Protein AF-0000000087776660 (afdb_homodimer)

Solvent-accessible surface area (backbone atoms only — not comparable to full-atom values): 24391 Å² total; per-residue (Å²): 124,80,80,63,81,52,53,29,39,35,28,38,43,86,48,48,43,24,66,69,60,64,34,20,64,45,33,42,71,55,64,37,60,47,74,50,47,59,51,46,52,40,50,35,52,26,48,48,36,29,43,57,45,23,67,60,77,88,75,54,51,63,61,40,48,47,54,47,49,42,21,52,50,59,71,42,73,72,62,80,80,57,80,68,80,68,62,51,58,69,55,44,48,50,43,35,51,50,33,50,19,65,37,66,57,41,87,47,35,60,66,19,51,52,47,30,35,74,59,66,36,43,31,30,35,49,29,63,57,50,24,81,52,33,50,43,32,27,28,48,76,68,73,40,48,88,57,40,80,44,71,34,25,21,78,82,41,72,29,54,73,22,26,36,59,24,53,50,41,50,24,60,75,68,71,42,62,38,62,33,29,25,35,38,29,48,44,58,52,53,39,46,8,30,43,62,52,44,24,34,22,32,38,34,41,75,47,85,41,56,66,71,63,83,84,50,93,65,76,61,84,38,76,35,69,41,43,48,52,45,27,60,69,67,44,102,124,79,81,63,80,53,55,29,40,35,30,38,43,84,48,47,43,24,68,68,60,66,34,20,65,46,33,42,72,54,63,38,63,46,73,48,47,60,50,47,51,40,50,33,52,26,48,49,35,28,44,58,44,23,66,60,78,88,75,56,54,64,61,38,48,48,53,46,49,43,20,51,51,59,70,43,72,72,64,77,80,56,80,70,79,66,62,53,59,67,55,44,47,50,44,34,50,51,34,52,19,65,37,65,57,40,87,48,37,60,64,20,53,52,46,28,36,74,57,66,37,43,31,32,35,50,28,62,55,51,25,80,52,32,51,42,32,27,27,47,76,70,70,40,46,87,57,40,81,44,71,33,24,20,77,81,39,72,28,51,73,24,27,37,57,24,53,52,41,50,23,60,75,68,71,44,63,39,61,32,29,25,36,36,30,50,45,58,55,52,40,45,8,30,44,63,52,44,24,34,21,32,37,34,41,76,47,85,43,56,67,72,63,82,84,50,93,66,77,60,83,37,78,32,70,41,44,47,55,46,27,60,69,67,42,102

Radius of gyration: 22.96 Å; Cα contacts (8 Å, |Δi|>4): 927; chains: 2; bounding box: 61×66×66 Å

Structure (mmCIF, N/CA/C/O backbone):
data_AF-0000000087776660-model_v1
#
loop_
_entity.id
_entity.type
_entity.pdbx_description
1 polymer 'Haloacid dehalogenase'
#
loop_
_atom_site.group_PDB
_atom_site.id
_atom_site.type_symbol
_atom_site.label_atom_id
_atom_site.label_alt_id
_atom_site.label_comp_id
_atom_site.label_asym_id
_atom_site.label_entity_id
_atom_site.label_seq_id
_atom_site.pdbx_PDB_ins_code
_atom_site.Cartn_x
_atom_site.Cartn_y
_atom_site.Cartn_z
_atom_site.occupancy
_atom_site.B_iso_or_equiv
_atom_site.auth_seq_id
_atom_site.auth_comp_id
_atom_site.auth_asym_id
_atom_site.auth_atom_id
_atom_site.pdbx_PDB_model_num
ATOM 1 N N . MET A 1 1 ? -9.141 7.668 31.078 1 42.88 1 MET A N 1
ATOM 2 C CA . MET A 1 1 ? -8.75 9.039 31.422 1 42.88 1 MET A CA 1
ATOM 3 C C . MET A 1 1 ? -8.789 9.938 30.188 1 42.88 1 MET A C 1
ATOM 5 O O . MET A 1 1 ? -8.562 9.469 29.078 1 42.88 1 MET A O 1
ATOM 9 N N . ALA A 1 2 ? -9.453 10.953 30.312 1 50.41 2 ALA A N 1
ATOM 10 C CA . ALA A 1 2 ? -9.555 11.906 29.219 1 50.41 2 ALA A CA 1
ATOM 11 C C . ALA A 1 2 ? -8.172 12.234 28.641 1 50.41 2 ALA A C 1
ATOM 13 O O . ALA A 1 2 ? -7.227 12.469 29.406 1 50.41 2 ALA A O 1
ATOM 14 N N . SER A 1 3 ? -7.914 11.805 27.344 1 65.69 3 SER A N 1
ATOM 15 C CA . SER A 1 3 ? -6.582 12.062 26.797 1 65.69 3 SER A CA 1
ATOM 16 C C . SER A 1 3 ? -6.129 13.484 27.094 1 65.69 3 SER A C 1
ATOM 18 O O . SER A 1 3 ? -6.938 14.422 27.078 1 65.69 3 SER A O 1
ATOM 20 N N . GLN A 1 4 ? -5.047 13.672 27.875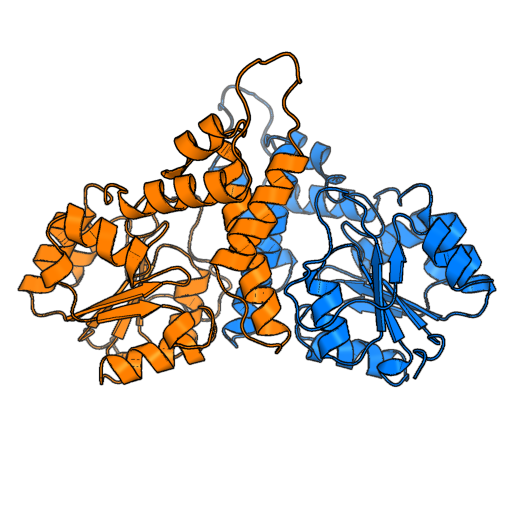 1 84.25 4 GLN A N 1
ATOM 21 C CA . GLN A 1 4 ? -4.438 14.969 28.156 1 84.25 4 GLN A CA 1
ATOM 22 C C . GLN A 1 4 ? -4.215 15.758 26.875 1 84.25 4 GLN A C 1
ATOM 24 O O . GLN A 1 4 ? -3.955 15.18 25.812 1 84.25 4 GLN A O 1
ATOM 29 N N . ARG A 1 5 ? -4.52 17.078 26.953 1 91.94 5 ARG A N 1
ATOM 30 C CA . ARG A 1 5 ? -4.258 17.953 25.828 1 91.94 5 ARG A CA 1
ATOM 31 C C . ARG A 1 5 ? -2.844 17.766 25.297 1 91.94 5 ARG A C 1
ATOM 33 O O . ARG A 1 5 ? -1.882 17.75 26.062 1 91.94 5 ARG A O 1
ATOM 40 N N . PRO A 1 6 ? -2.68 17.547 24.016 1 97.69 6 PRO A N 1
ATOM 41 C CA . PRO A 1 6 ? -1.329 17.375 23.484 1 97.69 6 PRO A CA 1
ATOM 42 C C . PRO A 1 6 ? -0.489 18.656 23.578 1 97.69 6 PRO A C 1
ATOM 44 O O . PRO A 1 6 ? -1.034 19.75 23.578 1 97.69 6 PRO A O 1
ATOM 47 N N . ALA A 1 7 ? 0.765 18.484 23.75 1 97.94 7 ALA A N 1
ATOM 48 C CA . ALA A 1 7 ? 1.716 19.594 23.75 1 97.94 7 ALA A CA 1
ATOM 49 C C . ALA A 1 7 ? 2.188 19.906 22.328 1 97.94 7 ALA A C 1
ATOM 51 O O . ALA A 1 7 ? 2.617 21.016 22.047 1 97.94 7 ALA A O 1
ATOM 52 N N . ALA A 1 8 ? 2.098 18.922 21.422 1 98.69 8 ALA A N 1
ATOM 53 C CA . ALA A 1 8 ? 2.555 19.078 20.047 1 98.69 8 ALA A CA 1
ATOM 54 C C . ALA A 1 8 ? 1.611 18.391 19.062 1 98.69 8 ALA A C 1
ATOM 56 O O . ALA A 1 8 ? 0.977 17.391 19.406 1 98.69 8 ALA A O 1
ATOM 57 N N . LEU A 1 9 ? 1.491 18.969 17.969 1 98.88 9 LEU A N 1
ATOM 58 C CA . LEU A 1 9 ? 0.81 18.375 16.828 1 98.88 9 LEU A CA 1
ATOM 59 C C . LEU A 1 9 ? 1.809 17.969 15.75 1 98.88 9 LEU A C 1
ATOM 61 O O . LEU A 1 9 ? 2.68 18.75 15.367 1 98.88 9 LEU A O 1
ATOM 65 N N . LEU A 1 10 ? 1.788 16.797 15.352 1 98.94 10 LEU A N 1
ATOM 66 C CA . LEU A 1 10 ? 2.615 16.219 14.297 1 98.94 10 LEU A CA 1
ATOM 67 C C . LEU A 1 10 ? 1.808 16.016 13.023 1 98.94 10 LEU A C 1
ATOM 69 O O . LEU A 1 10 ? 0.874 15.211 12.992 1 98.94 10 LEU A O 1
ATOM 73 N N . PHE A 1 11 ? 2.131 16.719 11.922 1 98.88 11 PHE A N 1
ATOM 74 C CA . PHE A 1 11 ? 1.285 16.766 10.734 1 98.88 11 PHE A CA 1
ATOM 75 C C . PHE A 1 11 ? 1.885 15.914 9.617 1 98.88 11 PHE A C 1
ATOM 77 O O . PHE A 1 11 ? 3.076 16.031 9.32 1 98.88 11 PHE A O 1
ATOM 84 N N . ASP A 1 12 ? 1.071 15.125 8.984 1 98.69 12 ASP A N 1
ATOM 85 C CA . ASP A 1 12 ? 1.334 14.633 7.637 1 98.69 12 ASP A CA 1
ATOM 86 C C . ASP A 1 12 ? 1.25 15.758 6.609 1 98.69 12 ASP A C 1
ATOM 88 O O . ASP A 1 12 ? 0.744 16.844 6.91 1 98.69 12 ASP A O 1
ATOM 92 N N . VAL A 1 13 ? 1.679 15.461 5.379 1 98.19 13 VAL A N 1
ATOM 93 C CA . VAL A 1 13 ? 1.763 16.547 4.418 1 98.19 13 VAL A CA 1
ATOM 94 C C . VAL A 1 13 ? 0.84 16.266 3.232 1 98.19 13 VAL A C 1
ATOM 96 O O . VAL A 1 13 ? -0.272 16.797 3.164 1 98.19 13 VAL A O 1
ATOM 99 N N . ASN A 1 14 ? 1.177 15.312 2.379 1 96.25 14 ASN A N 1
ATOM 100 C CA . ASN A 1 14 ? 0.44 15.031 1.151 1 96.25 14 ASN A CA 1
ATOM 101 C C . ASN A 1 14 ? -0.931 14.438 1.445 1 96.25 14 ASN A C 1
ATOM 103 O O . ASN A 1 14 ? -1.033 13.414 2.129 1 96.25 14 ASN A O 1
ATOM 107 N N . GLY A 1 15 ? -1.882 15.055 0.939 1 96.06 15 GLY A N 1
ATOM 108 C CA . GLY A 1 15 ? -3.244 14.609 1.183 1 96.06 15 GLY A CA 1
ATOM 109 C C . GLY A 1 15 ? -3.834 15.164 2.463 1 96.06 15 GLY A C 1
ATOM 110 O O . GLY A 1 15 ? -5.051 15.117 2.662 1 96.06 15 GLY A O 1
ATOM 111 N N . THR A 1 16 ? -3.002 15.727 3.33 1 98.12 16 THR A N 1
ATOM 112 C CA . THR A 1 16 ? -3.441 16.266 4.617 1 98.12 16 THR A CA 1
ATOM 113 C C . THR A 1 16 ? -3.383 17.781 4.625 1 98.12 16 THR A C 1
ATOM 115 O O . THR A 1 16 ? -4.398 18.453 4.832 1 98.12 16 THR A O 1
ATOM 118 N N . LEU A 1 17 ? -2.219 18.375 4.301 1 98 17 LEU A N 1
ATOM 119 C CA . LEU A 1 17 ? -2.078 19.828 4.254 1 98 17 LEU A CA 1
ATOM 120 C C . LEU A 1 17 ? -2.604 20.375 2.936 1 98 17 LEU A C 1
ATOM 122 O O . LEU A 1 17 ? -3.09 21.516 2.883 1 98 17 LEU A O 1
ATOM 126 N N . PHE A 1 18 ? -2.424 19.625 1.848 1 97.56 18 PHE A N 1
ATOM 127 C CA . PHE A 1 18 ? -2.889 20 0.52 1 97.56 18 PHE A CA 1
ATOM 128 C C . PHE A 1 18 ? -3.426 18.797 -0.235 1 97.56 18 PHE A C 1
ATOM 130 O O . PHE A 1 18 ? -3.162 17.656 0.143 1 97.56 18 PHE A O 1
ATOM 137 N N . PRO A 1 19 ? -4.223 19.016 -1.317 1 95.94 19 PRO A N 1
ATOM 138 C CA . PRO A 1 19 ? -4.832 17.891 -2.023 1 95.94 19 PRO A CA 1
ATOM 139 C C . PRO A 1 19 ? -3.797 16.969 -2.68 1 95.94 19 PRO A C 1
ATOM 141 O O . PRO A 1 19 ? -2.811 17.453 -3.242 1 95.94 19 PRO A O 1
ATOM 144 N N . ALA A 1 20 ? -4.105 15.719 -2.619 1 88.44 20 ALA A N 1
ATOM 145 C CA . ALA A 1 20 ? -3.176 14.711 -3.121 1 88.44 20 ALA A CA 1
ATOM 146 C C . ALA A 1 20 ? -3.012 14.82 -4.633 1 88.44 20 ALA A C 1
ATOM 148 O O . ALA A 1 20 ? -2.004 14.375 -5.188 1 88.44 20 ALA A O 1
ATOM 149 N N . ASP A 1 21 ? -3.975 15.391 -5.371 1 93.88 21 ASP A N 1
ATOM 150 C CA . ASP A 1 21 ? -3.955 15.359 -6.828 1 93.88 21 ASP A CA 1
ATOM 151 C C . ASP A 1 21 ? -3.414 16.672 -7.395 1 93.88 21 ASP A C 1
ATOM 153 O O . ASP A 1 21 ? -3.631 16.984 -8.57 1 93.88 21 ASP A O 1
ATOM 157 N N . VAL A 1 22 ? -2.717 17.453 -6.613 1 95.88 22 VAL A N 1
ATOM 158 C CA . VAL A 1 22 ? -2.193 18.75 -7.031 1 95.88 22 VAL A CA 1
ATOM 159 C C . VAL A 1 22 ? -1.231 18.562 -8.203 1 95.88 22 VAL A C 1
ATOM 161 O O . VAL A 1 22 ? -0.971 19.5 -8.953 1 95.88 22 VAL A O 1
ATOM 164 N N . CYS A 1 23 ? -0.71 17.375 -8.344 1 96.31 23 CYS A N 1
ATOM 165 C CA . CYS A 1 23 ? 0.273 17.141 -9.398 1 96.31 23 CYS A CA 1
ATOM 166 C C . CYS A 1 23 ? -0.391 16.594 -10.656 1 96.31 23 CYS A C 1
ATOM 168 O O . CYS A 1 23 ? 0.293 16.172 -11.586 1 96.31 23 CYS A O 1
ATOM 170 N N . ALA A 1 24 ? -1.694 16.641 -10.766 1 97.38 24 ALA A N 1
ATOM 171 C CA . ALA A 1 24 ? -2.418 16.094 -11.914 1 97.38 24 ALA A CA 1
ATOM 172 C C . ALA A 1 24 ? -1.993 16.797 -13.203 1 97.38 24 ALA A C 1
ATOM 174 O O . ALA A 1 24 ? -1.881 16.156 -14.25 1 97.38 24 ALA A O 1
ATOM 175 N N . ALA A 1 25 ? -1.784 18.094 -13.164 1 96.56 25 ALA A N 1
ATOM 176 C CA . ALA A 1 25 ? -1.362 18.828 -14.352 1 96.56 25 ALA A CA 1
ATOM 177 C C . ALA A 1 25 ? -0.001 18.344 -14.844 1 96.56 25 ALA A C 1
ATOM 179 O O . ALA A 1 25 ? 0.236 18.266 -16.047 1 96.56 25 ALA A O 1
ATOM 180 N N . ALA A 1 26 ? 0.875 18.062 -13.891 1 96.06 26 ALA A N 1
ATOM 181 C CA . ALA A 1 26 ? 2.188 17.531 -14.258 1 96.06 26 ALA A CA 1
ATOM 182 C C . ALA A 1 26 ? 2.064 16.172 -14.945 1 96.06 26 ALA A C 1
ATOM 184 O O . ALA A 1 26 ? 2.785 15.891 -15.906 1 96.06 26 ALA A O 1
ATOM 185 N N . PHE A 1 27 ? 1.17 15.344 -14.469 1 96.31 27 PHE A N 1
ATOM 186 C CA . PHE A 1 27 ? 0.913 14.047 -15.094 1 96.31 27 PHE A CA 1
ATOM 187 C C . PHE A 1 27 ? 0.402 14.234 -16.516 1 96.31 27 PHE A C 1
ATOM 189 O O . PHE A 1 27 ? 0.883 13.578 -17.453 1 96.31 27 PHE A O 1
ATOM 196 N N . ARG A 1 28 ? -0.529 15.18 -16.688 1 95.44 28 ARG A N 1
ATOM 197 C CA . ARG A 1 28 ? -1.073 15.438 -18.016 1 95.44 28 ARG A CA 1
ATOM 198 C C . ARG A 1 28 ? 0.013 15.922 -18.969 1 95.44 28 ARG A C 1
ATOM 200 O O . ARG A 1 28 ? 0.059 15.516 -20.125 1 95.44 28 ARG A O 1
ATOM 207 N N . ARG A 1 29 ? 0.88 16.75 -18.453 1 93.25 29 ARG A N 1
ATOM 208 C CA . ARG A 1 29 ? 1.983 17.234 -19.266 1 93.25 29 ARG A CA 1
ATOM 209 C C . ARG A 1 29 ? 2.908 16.109 -19.703 1 93.25 29 ARG A C 1
ATOM 211 O O . ARG A 1 29 ? 3.516 16.156 -20.766 1 93.25 29 ARG A O 1
ATOM 218 N N . ALA A 1 30 ? 2.963 15.094 -18.875 1 93.19 30 ALA A N 1
ATOM 219 C CA . ALA A 1 30 ? 3.822 13.953 -19.172 1 93.19 30 ALA A CA 1
ATOM 220 C C . ALA A 1 30 ? 3.102 12.938 -20.062 1 93.19 30 ALA A C 1
ATOM 222 O O . ALA A 1 30 ? 3.654 11.891 -20.391 1 93.19 30 ALA A O 1
ATOM 223 N N . GLY A 1 31 ? 1.854 13.219 -20.422 1 92.25 31 GLY A N 1
ATOM 224 C CA . GLY A 1 31 ? 1.1 12.344 -21.297 1 92.25 31 GLY A CA 1
ATOM 225 C C . GLY A 1 31 ? 0.264 11.32 -20.547 1 92.25 31 GLY A C 1
ATOM 226 O O . GLY A 1 31 ? -0.183 10.328 -21.125 1 92.25 31 GLY A O 1
ATOM 227 N N . LEU A 1 32 ? 0.077 11.508 -19.281 1 94.75 32 LEU A N 1
ATOM 228 C CA . LEU A 1 32 ? -0.711 10.609 -18.453 1 94.75 32 LEU A CA 1
ATOM 229 C C . LEU A 1 32 ? -2.041 11.25 -18.062 1 94.75 32 LEU A C 1
ATOM 231 O O . LEU A 1 32 ? -2.15 12.477 -18 1 94.75 32 LEU A O 1
ATOM 235 N N . PRO A 1 33 ? -3.055 10.422 -17.938 1 94.12 33 PRO A N 1
ATOM 236 C CA . PRO A 1 33 ? -4.277 11.008 -17.375 1 94.12 33 PRO A CA 1
ATOM 237 C C . PRO A 1 33 ? -4.086 11.539 -15.961 1 94.12 33 PRO A C 1
ATOM 239 O O . PRO A 1 33 ? -3.332 10.953 -15.18 1 94.12 33 PRO A O 1
ATOM 242 N N . GLY A 1 34 ? -4.758 12.633 -15.633 1 94.31 34 GLY A N 1
ATOM 243 C CA . GLY A 1 34 ? -4.688 13.195 -14.289 1 94.31 34 GLY A CA 1
ATOM 244 C C . GLY A 1 34 ? -5.07 12.203 -13.211 1 94.31 34 GLY A C 1
ATOM 245 O O . GLY A 1 34 ? -4.551 12.258 -12.094 1 94.31 34 GLY A O 1
ATOM 246 N N . SER A 1 35 ? -5.887 11.195 -13.562 1 92.38 35 SER A N 1
ATOM 247 C CA . SER A 1 35 ? -6.379 10.203 -12.617 1 92.38 35 SER A CA 1
ATOM 248 C C . SER A 1 35 ? -5.285 9.203 -12.25 1 92.38 35 SER A C 1
ATOM 250 O O . SER A 1 35 ? -5.426 8.453 -11.281 1 92.38 35 SER A O 1
ATOM 252 N N . ALA A 1 36 ? -4.137 9.227 -12.945 1 95.25 36 ALA A N 1
ATOM 253 C CA . ALA A 1 36 ? -3.043 8.305 -12.68 1 95.25 36 ALA A CA 1
ATOM 254 C C . ALA A 1 36 ? -2.324 8.656 -11.383 1 95.25 36 ALA A C 1
ATOM 256 O O . ALA A 1 36 ? -1.573 7.848 -10.836 1 95.25 36 ALA A O 1
ATOM 257 N N . VAL A 1 37 ? -2.555 9.867 -10.852 1 96.25 37 VAL A N 1
ATOM 258 C CA . VAL A 1 37 ? -1.91 10.32 -9.625 1 96.25 37 VAL A CA 1
ATOM 259 C C . VAL A 1 37 ? -2.283 9.398 -8.469 1 96.25 37 VAL A C 1
ATOM 261 O O . VAL A 1 37 ? -1.428 9.016 -7.668 1 96.25 37 VAL A O 1
ATOM 264 N N . GLU A 1 38 ? -3.504 9.016 -8.438 1 94.38 38 GLU A N 1
ATOM 265 C CA . GLU A 1 38 ? -3.996 8.195 -7.336 1 94.38 38 GLU A CA 1
ATOM 266 C C . GLU A 1 38 ? -3.334 6.82 -7.332 1 94.38 38 GLU A C 1
ATOM 268 O O . GLU A 1 38 ? -2.885 6.344 -6.285 1 94.38 38 GLU A O 1
ATOM 273 N N . VAL A 1 39 ? -3.281 6.234 -8.492 1 94 39 VAL A N 1
ATOM 274 C CA . VAL A 1 39 ? -2.674 4.914 -8.617 1 94 39 VAL A CA 1
ATOM 275 C C . VAL A 1 39 ? -1.18 5 -8.312 1 94 39 VAL A C 1
ATOM 277 O O . VAL A 1 39 ? -0.63 4.145 -7.621 1 94 39 VAL A O 1
ATOM 280 N N . TRP A 1 40 ? -0.578 6.039 -8.875 1 96.06 40 TRP A N 1
ATOM 281 C CA . TRP A 1 40 ? 0.848 6.27 -8.672 1 96.06 40 TRP A CA 1
ATOM 282 C C . TRP A 1 40 ? 1.175 6.375 -7.184 1 96.06 40 TRP A C 1
ATOM 284 O O . TRP A 1 40 ? 2.053 5.672 -6.684 1 96.06 40 TRP A O 1
ATOM 294 N N . PHE A 1 41 ? 0.439 7.168 -6.496 1 96.5 41 PHE A N 1
ATOM 295 C CA . PHE A 1 41 ? 0.684 7.414 -5.078 1 96.5 41 PHE A CA 1
ATOM 296 C C . PHE A 1 41 ? 0.374 6.172 -4.25 1 96.5 41 PHE A C 1
ATOM 298 O O . PHE A 1 41 ? 1.117 5.836 -3.328 1 96.5 41 PHE A O 1
ATOM 305 N N . ALA A 1 42 ? -0.642 5.465 -4.551 1 96.38 42 ALA A N 1
ATOM 306 C CA . ALA A 1 42 ? -0.997 4.234 -3.854 1 96.38 42 ALA A CA 1
ATOM 307 C C . ALA A 1 42 ? 0.102 3.184 -4 1 96.38 42 ALA A C 1
ATOM 309 O O . ALA A 1 42 ? 0.424 2.475 -3.043 1 96.38 42 ALA A O 1
ATOM 310 N N . ARG A 1 43 ? 0.679 3.088 -5.176 1 97.12 43 ARG A N 1
ATOM 311 C CA . ARG A 1 43 ? 1.745 2.125 -5.434 1 97.12 43 ARG A CA 1
ATOM 312 C C . ARG A 1 43 ? 2.992 2.459 -4.621 1 97.12 43 ARG A C 1
ATOM 314 O O . ARG A 1 43 ? 3.662 1.561 -4.105 1 97.12 43 ARG A O 1
ATOM 321 N N . ILE A 1 44 ? 3.295 3.73 -4.531 1 97.62 44 ILE A N 1
ATOM 322 C CA . ILE A 1 44 ? 4.461 4.172 -3.768 1 97.62 44 ILE A CA 1
ATOM 323 C C . ILE A 1 44 ? 4.309 3.754 -2.307 1 97.62 44 ILE A C 1
ATOM 325 O O . ILE A 1 44 ? 5.207 3.139 -1.732 1 97.62 44 ILE A O 1
ATOM 329 N N . LEU A 1 45 ? 3.152 4.086 -1.732 1 98.31 45 LEU A N 1
ATOM 330 C CA . LEU A 1 45 ? 2.916 3.756 -0.332 1 98.31 45 LEU A CA 1
ATOM 331 C C . LEU A 1 45 ? 2.885 2.244 -0.129 1 98.31 45 LEU A C 1
ATOM 333 O O . LEU A 1 45 ? 3.508 1.726 0.801 1 98.31 45 LEU A O 1
ATOM 337 N N . ARG A 1 46 ? 2.193 1.583 -1.002 1 98.12 46 ARG A N 1
ATOM 338 C CA . ARG A 1 46 ? 2.135 0.127 -0.935 1 98.12 46 ARG A CA 1
ATOM 339 C C . ARG A 1 46 ? 3.535 -0.476 -0.899 1 98.12 46 ARG A C 1
ATOM 341 O O . ARG A 1 46 ? 3.861 -1.252 0.002 1 98.12 46 ARG A O 1
ATOM 348 N N . ASP A 1 47 ? 4.332 -0.082 -1.849 1 98.19 47 ASP A N 1
ATOM 349 C CA . ASP A 1 47 ? 5.645 -0.708 -1.988 1 98.19 47 ASP A CA 1
ATOM 350 C C . ASP A 1 47 ? 6.605 -0.209 -0.914 1 98.19 47 ASP A C 1
ATOM 352 O O . ASP A 1 47 ? 7.512 -0.937 -0.497 1 98.19 47 ASP A O 1
ATOM 356 N N . GLY A 1 48 ? 6.457 1.027 -0.469 1 98.31 48 GLY A N 1
ATOM 357 C CA . GLY A 1 48 ? 7.227 1.488 0.677 1 98.31 48 GLY A CA 1
ATOM 358 C C . GLY A 1 48 ? 6.949 0.694 1.939 1 98.31 48 GLY A C 1
ATOM 359 O O . GLY A 1 48 ? 7.879 0.258 2.621 1 98.31 48 GLY A O 1
ATOM 360 N N . PHE A 1 49 ? 5.629 0.506 2.217 1 98.62 49 PHE A N 1
ATOM 361 C CA . PHE A 1 49 ? 5.227 -0.296 3.367 1 98.62 49 PHE A CA 1
ATOM 362 C C . PHE A 1 49 ? 5.727 -1.729 3.229 1 98.62 49 PHE A C 1
ATOM 364 O O . PHE A 1 49 ? 6.223 -2.314 4.191 1 98.62 49 PHE A O 1
ATOM 371 N N . ALA A 1 50 ? 5.637 -2.246 2.027 1 98.38 50 ALA A N 1
ATOM 372 C CA . ALA A 1 50 ? 6.047 -3.623 1.764 1 98.38 50 ALA A CA 1
ATOM 373 C C . ALA A 1 50 ? 7.547 -3.805 1.997 1 98.38 50 ALA A C 1
ATOM 375 O O . ALA A 1 50 ? 7.969 -4.785 2.613 1 98.38 50 ALA A O 1
ATOM 376 N N . ALA A 1 51 ? 8.312 -2.881 1.5 1 97.75 51 ALA A N 1
ATOM 377 C CA . ALA A 1 51 ? 9.766 -2.975 1.665 1 97.75 51 ALA A CA 1
ATOM 378 C C . ALA A 1 51 ? 10.148 -2.936 3.141 1 97.75 51 ALA A C 1
ATOM 380 O O . ALA A 1 51 ? 11.016 -3.693 3.58 1 97.75 51 ALA A O 1
ATOM 381 N N . GLN A 1 52 ? 9.5 -2.062 3.836 1 97.31 52 GLN A N 1
ATOM 382 C CA . GLN A 1 52 ? 9.75 -1.972 5.273 1 97.31 52 GLN A CA 1
ATOM 383 C C . GLN A 1 52 ? 9.352 -3.264 5.98 1 97.31 52 GLN A C 1
ATOM 385 O O . GLN A 1 52 ? 10.086 -3.75 6.848 1 97.31 52 GLN A O 1
ATOM 390 N N . LEU A 1 53 ? 8.227 -3.783 5.645 1 97.38 53 LEU A N 1
ATOM 391 C CA . LEU A 1 53 ? 7.691 -5.004 6.246 1 97.38 53 LEU A CA 1
ATOM 392 C C . LEU A 1 53 ? 8.609 -6.191 5.965 1 97.38 53 LEU A C 1
ATOM 394 O O . LEU A 1 53 ? 8.766 -7.07 6.816 1 97.38 53 LEU A O 1
ATOM 398 N N . ALA A 1 54 ? 9.234 -6.246 4.801 1 97.38 54 ALA A N 1
ATOM 399 C CA . ALA A 1 54 ? 10.109 -7.336 4.379 1 97.38 54 ALA A CA 1
ATOM 400 C C . ALA A 1 54 ? 11.422 -7.32 5.16 1 97.38 54 ALA A C 1
ATOM 402 O O . ALA A 1 54 ? 12.117 -8.336 5.238 1 97.38 54 ALA A O 1
ATOM 403 N N . GLY A 1 55 ? 11.867 -6.164 5.785 1 92.69 55 GLY A N 1
ATOM 404 C CA . GLY A 1 55 ? 13.039 -6.066 6.645 1 92.69 55 GLY A CA 1
ATOM 405 C C . GLY A 1 55 ? 14.328 -5.855 5.875 1 92.69 55 GLY A C 1
ATOM 406 O O . GLY A 1 55 ? 15.406 -6.234 6.34 1 92.69 55 GLY A O 1
ATOM 407 N N . GLY A 1 56 ? 14.398 -5.293 4.695 1 90.12 56 GLY A N 1
ATOM 408 C CA . GLY A 1 56 ? 15.609 -4.988 3.951 1 90.12 56 GLY A CA 1
ATOM 409 C C . GLY A 1 56 ? 16.062 -3.551 4.117 1 90.12 56 GLY A C 1
ATOM 410 O O . GLY A 1 56 ? 15.594 -2.844 5.012 1 90.12 56 GLY A O 1
ATOM 411 N N . PRO A 1 57 ? 17.094 -3.219 3.42 1 94.19 57 PRO A N 1
ATOM 412 C CA . PRO A 1 57 ? 17.578 -1.837 3.469 1 94.19 57 PRO A CA 1
ATOM 413 C C . PRO A 1 57 ? 16.484 -0.816 3.16 1 94.19 57 PRO A C 1
ATOM 415 O O . PRO A 1 57 ? 15.516 -1.137 2.471 1 94.19 57 PRO A O 1
ATOM 418 N N . HIS A 1 58 ? 16.734 0.295 3.666 1 95.56 58 HIS A N 1
ATOM 419 C CA . HIS A 1 58 ? 15.781 1.391 3.518 1 95.56 58 HIS A CA 1
ATOM 420 C C . HIS A 1 58 ? 15.578 1.753 2.051 1 95.56 58 HIS A C 1
ATOM 422 O O . HIS A 1 58 ? 16.547 1.906 1.307 1 95.56 58 HIS A O 1
ATOM 428 N N . VAL A 1 59 ? 14.336 1.797 1.615 1 96.75 59 VAL A N 1
ATOM 429 C CA . VAL A 1 59 ? 13.945 2.275 0.294 1 96.75 59 VAL A CA 1
ATOM 430 C C . VAL A 1 59 ? 13.344 3.676 0.409 1 96.75 59 VAL A C 1
ATOM 432 O O . VAL A 1 59 ? 12.492 3.924 1.264 1 96.75 59 VAL A O 1
ATOM 435 N N . THR A 1 60 ? 13.789 4.578 -0.435 1 96.5 60 THR A N 1
ATOM 436 C CA . THR A 1 60 ? 13.352 5.961 -0.31 1 96.5 60 THR A CA 1
ATOM 437 C C . THR A 1 60 ? 12.062 6.195 -1.098 1 96.5 60 THR A C 1
ATOM 439 O O . THR A 1 60 ? 11.766 5.457 -2.037 1 96.5 60 THR A O 1
ATOM 442 N N . PHE A 1 61 ? 11.352 7.23 -0.741 1 96.81 61 PHE A N 1
ATOM 443 C CA . PHE A 1 61 ? 10.164 7.652 -1.467 1 96.81 61 PHE A CA 1
ATOM 444 C C . PHE A 1 61 ? 10.492 7.949 -2.926 1 96.81 61 PHE A C 1
ATOM 446 O O . PHE A 1 61 ? 9.766 7.531 -3.828 1 96.81 61 PHE A O 1
ATOM 453 N N . ARG A 1 62 ? 11.578 8.602 -3.176 1 95.31 62 ARG A N 1
ATOM 454 C CA . ARG A 1 62 ? 11.969 9.016 -4.52 1 95.31 62 ARG A CA 1
ATOM 455 C C . ARG A 1 62 ? 12.234 7.812 -5.41 1 95.31 62 ARG A C 1
ATOM 457 O O . ARG A 1 62 ? 11.859 7.809 -6.586 1 95.31 62 ARG A O 1
ATOM 464 N N . GLN A 1 63 ? 12.93 6.789 -4.887 1 96.69 63 GLN A N 1
ATOM 465 C CA . GLN A 1 63 ? 13.18 5.574 -5.648 1 96.69 63 GLN A CA 1
ATOM 466 C C . GLN A 1 63 ? 11.883 4.957 -6.152 1 96.69 63 GLN A C 1
ATOM 468 O O . GLN A 1 63 ? 11.773 4.582 -7.32 1 96.69 63 GLN A O 1
ATOM 473 N N . LEU A 1 64 ? 10.922 4.914 -5.254 1 97.38 64 LEU A N 1
ATOM 474 C CA . LEU A 1 64 ? 9.641 4.312 -5.602 1 97.38 64 LEU A CA 1
ATOM 475 C C . LEU A 1 64 ? 8.844 5.223 -6.531 1 97.38 64 LEU A C 1
ATOM 477 O O . LEU A 1 64 ? 8.172 4.746 -7.449 1 97.38 64 LEU A O 1
ATOM 481 N N . ALA A 1 65 ? 8.898 6.535 -6.277 1 97.06 65 ALA A N 1
ATOM 482 C CA . ALA A 1 65 ? 8.234 7.504 -7.152 1 97.06 65 ALA A CA 1
ATOM 483 C C . ALA A 1 65 ? 8.727 7.367 -8.594 1 97.06 65 ALA A C 1
ATOM 485 O O . ALA A 1 65 ? 7.926 7.32 -9.523 1 97.06 65 ALA A O 1
ATOM 486 N N . GLU A 1 66 ? 10.008 7.266 -8.75 1 97.31 66 GLU A N 1
ATOM 487 C CA . GLU A 1 66 ? 10.609 7.129 -10.078 1 97.31 66 GLU A CA 1
ATOM 488 C C . GLU A 1 66 ? 10.211 5.809 -10.727 1 97.31 66 GLU A C 1
ATOM 490 O O . GLU A 1 66 ? 9.82 5.781 -11.898 1 97.31 66 GLU A O 1
ATOM 495 N N . HIS A 1 67 ? 10.289 4.773 -9.969 1 97.56 67 HIS A N 1
ATOM 496 C CA . HIS A 1 67 ? 9.984 3.441 -10.477 1 97.56 67 HIS A CA 1
ATOM 497 C C . HIS A 1 67 ? 8.547 3.363 -10.984 1 97.56 67 HIS A C 1
ATOM 499 O O . HIS A 1 67 ? 8.305 2.914 -12.109 1 97.56 67 HIS A O 1
ATOM 505 N N . HIS A 1 68 ? 7.633 3.854 -10.211 1 97 68 HIS A N 1
ATOM 506 C CA . HIS A 1 68 ? 6.223 3.693 -10.547 1 97 68 HIS A CA 1
ATOM 507 C C . HIS A 1 68 ? 5.801 4.691 -11.625 1 97 68 HIS A C 1
ATOM 509 O O . HIS A 1 68 ? 4.914 4.402 -12.43 1 97 68 HIS A O 1
ATOM 515 N N . LEU A 1 69 ? 6.422 5.879 -11.648 1 96.88 69 LEU A N 1
ATOM 516 C CA . LEU A 1 69 ? 6.129 6.793 -12.742 1 96.88 69 LEU A CA 1
ATOM 517 C C . LEU A 1 69 ? 6.613 6.223 -14.07 1 96.88 69 LEU A C 1
ATOM 519 O O . LEU A 1 69 ? 5.914 6.312 -15.086 1 96.88 69 LEU A O 1
ATOM 523 N N . ALA A 1 70 ? 7.797 5.625 -14.078 1 96.5 70 ALA A N 1
ATOM 524 C CA . ALA A 1 70 ? 8.312 4.965 -15.273 1 96.5 70 ALA A CA 1
ATOM 525 C C . ALA A 1 70 ? 7.344 3.887 -15.766 1 96.5 70 ALA A C 1
ATOM 527 O O . ALA A 1 70 ? 7.082 3.779 -16.969 1 96.5 70 ALA A O 1
ATOM 528 N N . GLY A 1 71 ? 6.871 3.104 -14.812 1 95.06 71 GLY A N 1
ATOM 529 C CA . GLY A 1 71 ? 5.906 2.074 -15.164 1 95.06 71 GLY A CA 1
ATOM 530 C C . GLY A 1 71 ? 4.652 2.629 -15.812 1 95.06 71 GLY A C 1
ATOM 531 O O . GLY A 1 71 ? 4.176 2.096 -16.812 1 95.06 71 GLY A O 1
ATOM 532 N N . LEU A 1 72 ? 4.105 3.682 -15.234 1 94.69 72 LEU A N 1
ATOM 533 C CA . LEU A 1 72 ? 2.895 4.297 -15.766 1 94.69 72 LEU A CA 1
ATOM 534 C C . LEU A 1 72 ? 3.139 4.863 -17.156 1 94.69 72 LEU A C 1
ATOM 536 O O . LEU A 1 72 ? 2.287 4.738 -18.047 1 94.69 72 LEU A O 1
ATOM 540 N N . LEU A 1 73 ? 4.285 5.531 -17.328 1 93.5 73 LEU A N 1
ATOM 541 C CA . LEU A 1 73 ? 4.617 6.086 -18.641 1 93.5 73 LEU A CA 1
ATOM 542 C C . LEU A 1 73 ? 4.727 4.984 -19.688 1 93.5 73 LEU A C 1
ATOM 544 O O . LEU A 1 73 ? 4.285 5.156 -20.828 1 93.5 73 LEU A O 1
ATOM 548 N N . ALA A 1 74 ? 5.262 3.852 -19.266 1 91.19 74 ALA A N 1
ATOM 549 C CA . ALA A 1 74 ? 5.402 2.717 -20.172 1 91.19 74 ALA A CA 1
ATOM 550 C C . ALA A 1 74 ? 4.039 2.145 -20.547 1 91.19 74 ALA A C 1
ATOM 552 O O . ALA A 1 74 ? 3.846 1.669 -21.672 1 91.19 74 ALA A O 1
ATOM 553 N N . GLU A 1 75 ? 3.109 2.203 -19.656 1 88.62 75 GLU A N 1
ATOM 554 C CA . GLU A 1 75 ? 1.762 1.678 -19.859 1 88.62 75 GLU A CA 1
ATOM 555 C C . GLU A 1 75 ? 0.943 2.592 -20.766 1 88.62 75 GLU A C 1
ATOM 557 O O . GLU A 1 75 ? -0.105 2.191 -21.281 1 88.62 75 GLU A O 1
ATOM 562 N N . HIS A 1 76 ? 1.364 3.811 -20.906 1 87.94 76 HIS A N 1
ATOM 563 C CA . HIS A 1 76 ? 0.662 4.805 -21.703 1 87.94 76 HIS A CA 1
ATOM 564 C C . HIS A 1 76 ? 1.566 5.375 -22.797 1 87.94 76 HIS A C 1
ATOM 566 O O . HIS A 1 76 ? 1.891 6.562 -22.766 1 87.94 76 HIS A O 1
ATOM 572 N N . PRO A 1 77 ? 1.732 4.574 -23.766 1 78.94 77 PRO A N 1
ATOM 573 C CA . PRO A 1 77 ? 2.623 5.074 -24.812 1 78.94 77 PRO A CA 1
ATOM 574 C C . PRO A 1 77 ? 1.983 6.176 -25.656 1 78.94 77 PRO A C 1
ATOM 576 O O . PRO A 1 77 ? 0.77 6.164 -25.875 1 78.94 77 PRO A O 1
ATOM 579 N N . VAL A 1 78 ? 2.666 7.238 -25.781 1 72.56 78 VAL A N 1
ATOM 580 C CA . VAL A 1 78 ? 2.186 8.328 -26.625 1 72.56 78 VAL A CA 1
ATOM 581 C C . VAL A 1 78 ? 2.598 8.078 -28.078 1 72.56 78 VAL A C 1
ATOM 583 O O . VAL A 1 78 ? 3.678 7.547 -28.344 1 72.56 78 VAL A O 1
ATOM 586 N N . SER A 1 79 ? 1.518 8.242 -28.984 1 64.19 79 SER A N 1
ATOM 587 C CA . SER A 1 79 ? 1.762 8.078 -30.406 1 64.19 79 SER A CA 1
ATOM 588 C C . SER A 1 79 ? 2.918 8.953 -30.891 1 64.19 79 SER A C 1
ATOM 590 O O . SER A 1 79 ? 3.072 10.086 -30.422 1 64.19 79 SER A O 1
ATOM 592 N N . PRO A 1 80 ? 3.834 8.328 -31.516 1 58.38 80 PRO A N 1
ATOM 593 C CA . PRO A 1 80 ? 4.973 9.07 -32.062 1 58.38 80 PRO A CA 1
ATOM 594 C C . PRO A 1 80 ? 4.551 10.352 -32.781 1 58.38 80 PRO A C 1
ATOM 596 O O . PRO A 1 80 ? 5.387 11.211 -33.062 1 58.38 80 PRO A O 1
ATOM 599 N N . ARG A 1 81 ? 3.365 10.273 -33.406 1 53.44 81 ARG A N 1
ATOM 600 C CA . ARG A 1 81 ? 2.988 11.406 -34.25 1 53.44 81 ARG A CA 1
ATOM 601 C C . ARG A 1 81 ? 2.873 12.68 -33.438 1 53.44 81 ARG A C 1
ATOM 603 O O . ARG A 1 81 ? 2.748 13.781 -33.969 1 53.44 81 ARG A O 1
ATOM 610 N N . VAL A 1 82 ? 2.529 12.539 -32.156 1 52.62 82 VAL A N 1
ATOM 611 C CA . VAL A 1 82 ? 2.455 13.773 -31.391 1 52.62 82 VAL A CA 1
ATOM 612 C C . VAL A 1 82 ? 3.857 14.336 -31.172 1 52.62 82 VAL A C 1
ATOM 614 O O . VAL A 1 82 ? 4.703 13.695 -30.547 1 52.62 82 VAL A O 1
ATOM 617 N N . VAL A 1 83 ? 4.371 15.203 -32.031 1 50.06 83 VAL A N 1
ATOM 618 C CA . VAL A 1 83 ? 5.641 15.898 -32.219 1 50.06 83 VAL A CA 1
ATOM 619 C C . VAL A 1 83 ? 6.25 16.25 -30.875 1 50.06 83 VAL A C 1
ATOM 621 O O . VAL A 1 83 ? 7.395 16.703 -30.797 1 50.06 83 VAL A O 1
ATOM 624 N N . GLY A 1 84 ? 5.535 16.484 -29.719 1 57.44 84 GLY A N 1
ATOM 625 C CA . GLY A 1 84 ? 6.246 17 -28.562 1 57.44 84 GLY A CA 1
ATOM 626 C C . GLY A 1 84 ? 6.941 15.914 -27.75 1 57.44 84 GLY A C 1
ATOM 627 O O . GLY A 1 84 ? 6.488 14.766 -27.719 1 57.44 84 GLY A O 1
ATOM 628 N N . SER A 1 85 ? 8.203 16.016 -27.547 1 68 85 SER A N 1
ATOM 629 C CA . SER A 1 85 ? 9.047 15.062 -26.844 1 68 85 SER A CA 1
ATOM 630 C C . SER A 1 85 ? 8.547 14.82 -25.422 1 68 85 SER A C 1
ATOM 632 O O . SER A 1 85 ? 8.367 15.766 -24.656 1 68 85 SER A O 1
ATOM 634 N N . ARG A 1 86 ? 8.039 13.68 -25.172 1 82 86 ARG A N 1
ATOM 635 C CA . ARG A 1 86 ? 7.734 13.273 -23.812 1 82 86 ARG A CA 1
ATOM 636 C C . ARG A 1 86 ? 8.945 13.445 -22.906 1 82 86 ARG A C 1
ATOM 638 O O . ARG A 1 86 ? 10.07 13.109 -23.297 1 82 86 ARG A O 1
ATOM 645 N N . PRO A 1 87 ? 8.633 14.086 -21.75 1 88.31 87 PRO A N 1
ATOM 646 C CA . PRO A 1 87 ? 9.766 14.18 -20.812 1 88.31 87 PRO A CA 1
ATOM 647 C C . PRO A 1 87 ? 10.32 12.812 -20.422 1 88.31 87 PRO A C 1
ATOM 649 O O . PRO A 1 87 ? 9.609 11.805 -20.5 1 88.31 87 PRO A O 1
ATOM 652 N N . SER A 1 88 ? 11.625 12.867 -20.109 1 92.19 88 SER A N 1
ATOM 653 C CA . SER A 1 88 ? 12.188 11.68 -19.484 1 92.19 88 SER A CA 1
ATOM 654 C C . SER A 1 88 ? 11.5 11.383 -18.156 1 92.19 88 SER A C 1
ATOM 656 O O . SER A 1 88 ? 10.82 12.242 -17.594 1 92.19 88 SER A O 1
ATOM 658 N N . VAL A 1 89 ? 11.664 10.172 -17.672 1 93.5 89 VAL A N 1
ATOM 659 C CA . VAL A 1 89 ? 11.109 9.797 -16.375 1 93.5 89 VAL A CA 1
ATOM 660 C C . VAL A 1 89 ? 11.633 10.75 -15.289 1 93.5 89 VAL A C 1
ATOM 662 O O . VAL A 1 89 ? 10.867 11.227 -14.453 1 93.5 89 VAL A O 1
ATOM 665 N N . GLN A 1 90 ? 12.867 11.016 -15.32 1 94.38 90 GLN A N 1
ATOM 666 C CA . GLN A 1 90 ? 13.492 11.906 -14.344 1 94.38 90 GLN A CA 1
ATOM 667 C C . GLN A 1 90 ? 12.875 13.297 -14.391 1 94.38 90 GLN A C 1
ATOM 669 O O . GLN A 1 90 ? 12.578 13.883 -13.352 1 94.38 90 GLN A O 1
ATOM 674 N N . GLN A 1 91 ? 12.68 13.805 -15.578 1 95.12 91 GLN A N 1
ATOM 675 C CA . GLN A 1 91 ? 12.07 15.117 -15.734 1 95.12 91 GLN A CA 1
ATOM 676 C C . GLN A 1 91 ? 10.633 15.125 -15.211 1 95.12 91 GLN A C 1
ATOM 678 O O . GLN A 1 91 ? 10.211 16.078 -14.562 1 95.12 91 GLN A O 1
ATOM 683 N N . ALA A 1 92 ? 9.969 14.016 -15.516 1 95.5 92 ALA A N 1
ATOM 684 C CA . ALA A 1 92 ? 8.586 13.922 -15.062 1 95.5 92 ALA A CA 1
ATOM 685 C C . ALA A 1 92 ? 8.516 13.898 -13.531 1 95.5 92 ALA A C 1
ATOM 687 O O . ALA A 1 92 ? 7.668 14.57 -12.938 1 95.5 92 ALA A O 1
ATOM 688 N N . VAL A 1 93 ? 9.359 13.156 -12.906 1 95.44 93 VAL A N 1
ATOM 689 C CA . VAL A 1 93 ? 9.391 13.086 -11.445 1 95.44 93 VAL A CA 1
ATOM 690 C C . VAL A 1 93 ? 9.703 14.461 -10.867 1 95.44 93 VAL A C 1
ATOM 692 O O . VAL A 1 93 ? 9.078 14.891 -9.891 1 95.44 93 VAL A O 1
ATOM 695 N N . GLU A 1 94 ? 10.633 15.141 -11.461 1 96.12 94 GLU A N 1
ATOM 696 C CA . GLU A 1 94 ? 10.977 16.484 -10.992 1 96.12 94 GLU A CA 1
ATOM 697 C C . GLU A 1 94 ? 9.781 17.422 -11.086 1 96.12 94 GLU A C 1
ATOM 699 O O . GLU A 1 94 ? 9.57 18.266 -10.203 1 96.12 94 GLU A O 1
ATOM 704 N N . GLN A 1 95 ? 9.055 17.297 -12.133 1 95.94 95 GLN A N 1
ATOM 705 C CA . GLN A 1 95 ? 7.875 18.125 -12.305 1 95.94 95 GLN A CA 1
ATOM 706 C C . GLN A 1 95 ? 6.816 17.812 -11.25 1 95.94 95 GLN A C 1
ATOM 708 O O . GLN A 1 95 ? 6.141 18.719 -10.75 1 95.94 95 GLN A O 1
ATOM 713 N N . VAL A 1 96 ? 6.703 16.594 -10.969 1 95.31 96 VAL A N 1
ATOM 714 C CA . VAL A 1 96 ? 5.746 16.156 -9.953 1 95.31 96 VAL A CA 1
ATOM 715 C C . VAL A 1 96 ? 6.172 16.703 -8.586 1 95.31 96 VAL A C 1
ATOM 717 O O . VAL A 1 96 ? 5.359 17.266 -7.859 1 95.31 96 VAL A O 1
ATOM 720 N N . ILE A 1 97 ? 7.422 16.531 -8.266 1 94.69 97 ILE A N 1
ATOM 721 C CA . ILE A 1 97 ? 7.961 17 -7 1 94.69 97 ILE A CA 1
ATOM 722 C C . ILE A 1 97 ? 7.809 18.516 -6.91 1 94.69 97 ILE A C 1
ATOM 724 O O . ILE A 1 97 ? 7.406 19.047 -5.875 1 94.69 97 ILE A O 1
ATOM 728 N N . ALA A 1 98 ? 8.07 19.203 -8 1 96 98 ALA A N 1
ATOM 729 C CA . ALA A 1 98 ? 7.934 20.656 -8.031 1 96 98 ALA A CA 1
ATOM 730 C C . ALA A 1 98 ? 6.492 21.062 -7.758 1 96 98 ALA A C 1
ATOM 732 O O . ALA A 1 98 ? 6.25 22.062 -7.066 1 96 98 ALA A O 1
ATOM 733 N N . ALA A 1 99 ? 5.598 20.328 -8.312 1 96.88 99 ALA A N 1
ATOM 734 C CA . ALA A 1 99 ? 4.184 20.625 -8.086 1 96.88 99 ALA A CA 1
ATOM 735 C C . ALA A 1 99 ? 3.82 20.453 -6.617 1 96.88 99 ALA A C 1
ATOM 737 O O . ALA A 1 99 ? 3.049 21.25 -6.066 1 96.88 99 ALA A O 1
ATOM 738 N N . TRP A 1 100 ? 4.359 19.484 -5.984 1 96.56 100 TRP A N 1
ATOM 739 C CA . TRP A 1 100 ? 4.113 19.25 -4.562 1 96.56 100 TRP A CA 1
ATOM 740 C C . TRP A 1 100 ? 4.742 20.359 -3.719 1 96.56 100 TRP A C 1
ATOM 742 O O . TRP A 1 100 ? 4.125 20.844 -2.766 1 96.56 100 TRP A O 1
ATOM 752 N N . CYS A 1 101 ? 5.906 20.828 -4.074 1 96.38 101 CYS A N 1
ATOM 753 C CA . CYS A 1 101 ? 6.656 21.828 -3.312 1 96.38 101 CYS A CA 1
ATOM 754 C C . CYS A 1 101 ? 5.941 23.172 -3.322 1 96.38 101 CYS A C 1
ATOM 756 O O . CYS A 1 101 ? 6.109 23.969 -2.404 1 96.38 101 CYS A O 1
ATOM 758 N N . THR A 1 102 ? 5.137 23.359 -4.332 1 96.44 102 THR A N 1
ATOM 759 C CA . THR A 1 102 ? 4.496 24.672 -4.484 1 96.44 102 THR A CA 1
ATOM 760 C C . THR A 1 102 ? 2.979 24.547 -4.367 1 96.44 102 THR A C 1
ATOM 762 O O . THR A 1 102 ? 2.24 25.391 -4.875 1 96.44 102 THR A O 1
ATOM 765 N N . ALA A 1 103 ? 2.551 23.453 -3.816 1 97.81 103 ALA A N 1
ATOM 766 C CA . ALA A 1 103 ? 1.115 23.234 -3.668 1 97.81 103 ALA A CA 1
ATOM 767 C C . ALA A 1 103 ? 0.492 24.266 -2.736 1 97.81 103 ALA A C 1
ATOM 769 O O . ALA A 1 103 ? 1.105 24.656 -1.743 1 97.81 103 ALA A O 1
ATOM 770 N N . ASP A 1 104 ? -0.699 24.734 -3.1 1 97.81 104 ASP A N 1
ATOM 771 C CA . ASP A 1 104 ? -1.483 25.531 -2.158 1 97.81 104 ASP A CA 1
ATOM 772 C C . ASP A 1 104 ? -2.078 24.656 -1.061 1 97.81 104 ASP A C 1
ATOM 774 O O . ASP A 1 104 ? -2.664 23.609 -1.346 1 97.81 104 ASP A O 1
ATOM 778 N N . LEU A 1 105 ? -1.889 25.125 0.218 1 98.25 105 LEU A N 1
ATOM 779 C CA . LEU A 1 105 ? -2.578 24.438 1.307 1 98.25 105 LEU A CA 1
ATOM 780 C C . LEU A 1 105 ? -4.09 24.5 1.112 1 98.25 105 LEU A C 1
ATOM 782 O O . LEU A 1 105 ? -4.594 25.344 0.381 1 98.25 105 LEU A O 1
ATOM 786 N N . TYR A 1 106 ? -4.773 23.484 1.728 1 98 106 TYR A N 1
ATOM 787 C CA . TYR A 1 106 ? -6.219 23.656 1.817 1 98 106 TYR A CA 1
ATOM 788 C C . TYR A 1 106 ? -6.562 25.031 2.377 1 98 106 TYR A C 1
ATOM 790 O O . TYR A 1 106 ? -5.871 25.547 3.264 1 98 106 TYR A O 1
ATOM 798 N N . PRO A 1 107 ? -7.68 25.656 1.95 1 97.19 107 PRO A N 1
ATOM 799 C CA . PRO A 1 107 ? -8.023 27.016 2.367 1 97.19 107 PRO A CA 1
ATOM 800 C C . PRO A 1 107 ? -8.156 27.141 3.883 1 97.19 107 PRO A C 1
ATOM 802 O O . PRO A 1 107 ? -7.883 28.219 4.438 1 97.19 107 PRO A O 1
ATOM 805 N N . ASP A 1 108 ? -8.516 26.125 4.551 1 97 108 ASP A N 1
ATOM 806 C CA . ASP A 1 108 ? -8.75 26.156 5.988 1 97 108 ASP A CA 1
ATOM 807 C C . ASP A 1 108 ? -7.449 25.953 6.766 1 97 108 ASP A C 1
ATOM 809 O O . ASP A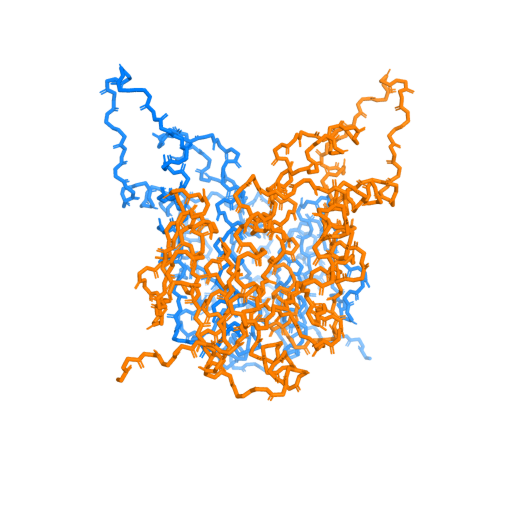 1 108 ? -7.391 26.219 7.965 1 97 108 ASP A O 1
ATOM 813 N N . ALA A 1 109 ? -6.402 25.516 6.141 1 97.69 109 ALA A N 1
ATOM 814 C CA . ALA A 1 109 ? -5.219 25.016 6.828 1 97.69 109 ALA A CA 1
ATOM 815 C C . ALA A 1 109 ? -4.402 26.156 7.426 1 97.69 109 ALA A C 1
ATOM 817 O O . ALA A 1 109 ? -4.121 26.156 8.625 1 97.69 109 ALA A O 1
ATOM 818 N N . ALA A 1 110 ? -4.125 27.188 6.625 1 97.75 110 ALA A N 1
ATOM 819 C CA . ALA A 1 110 ? -3.203 28.219 7.066 1 97.75 110 ALA A CA 1
ATOM 820 C C . ALA A 1 110 ? -3.758 28.969 8.281 1 97.75 110 ALA A C 1
ATOM 822 O O . ALA A 1 110 ? -3.088 29.078 9.312 1 97.75 110 ALA A O 1
ATOM 823 N N . PRO A 1 111 ? -5.023 29.453 8.203 1 97.62 111 PRO A N 1
ATOM 824 C CA . PRO A 1 111 ? -5.555 30.125 9.391 1 97.62 111 PRO A CA 1
ATOM 825 C C . PRO A 1 111 ? -5.598 29.219 10.617 1 97.62 111 PRO A C 1
ATOM 827 O O . PRO A 1 111 ? -5.297 29.672 11.727 1 97.62 111 PRO A O 1
ATOM 830 N N . ALA A 1 112 ? -5.938 27.984 10.445 1 98.38 112 ALA A N 1
ATOM 831 C CA . ALA A 1 112 ? -6.027 27.031 11.555 1 98.38 112 ALA A CA 1
ATOM 832 C C . ALA A 1 112 ? -4.652 26.781 12.172 1 98.38 112 ALA A C 1
ATOM 834 O O . ALA A 1 112 ? -4.516 26.766 13.398 1 98.38 112 ALA A O 1
ATOM 835 N N . LEU A 1 113 ? -3.656 26.594 11.367 1 98.5 113 LEU A N 1
ATOM 836 C CA . LEU A 1 113 ? -2.303 26.328 11.836 1 98.5 113 LEU A CA 1
ATOM 837 C C . LEU A 1 113 ? -1.748 27.516 12.602 1 98.5 113 LEU A C 1
ATOM 839 O O . LEU A 1 113 ? -1.079 27.344 13.625 1 98.5 113 LEU A O 1
ATOM 843 N N . ARG A 1 114 ? -2.018 28.75 12.148 1 97.81 114 ARG A N 1
ATOM 844 C CA . ARG A 1 114 ? -1.611 29.953 12.867 1 97.81 114 ARG A CA 1
ATOM 845 C C . ARG A 1 114 ? -2.271 30.016 14.242 1 97.81 114 ARG A C 1
ATOM 847 O O . ARG A 1 114 ? -1.615 30.328 15.234 1 97.81 114 ARG A O 1
ATOM 854 N N . SER A 1 115 ? -3.545 29.688 14.211 1 97.81 115 SER A N 1
ATOM 855 C CA . SER A 1 115 ? -4.289 29.719 15.469 1 97.81 115 SER A CA 1
ATOM 856 C C . SER A 1 115 ? -3.725 28.719 16.469 1 97.81 115 SER A C 1
ATOM 858 O O . SER A 1 115 ? -3.611 29.016 17.656 1 97.81 115 SER A O 1
ATOM 860 N N . LEU A 1 116 ? -3.414 27.516 16 1 98.31 116 LEU A N 1
ATOM 861 C CA . LEU A 1 116 ? -2.861 26.469 16.844 1 98.31 116 LEU A CA 1
ATOM 862 C C . LEU A 1 116 ? -1.498 26.875 17.391 1 98.31 116 LEU A C 1
ATOM 864 O O . LEU A 1 116 ? -1.2 26.641 18.578 1 98.31 116 LEU A O 1
ATOM 868 N N . HIS A 1 117 ? -0.722 27.516 16.531 1 97.94 117 HIS A N 1
ATOM 869 C CA . HIS A 1 117 ? 0.59 28 16.953 1 97.94 117 HIS A CA 1
ATOM 870 C C . HIS A 1 117 ? 0.467 29.078 18.016 1 97.94 117 HIS A C 1
ATOM 872 O O . HIS A 1 117 ? 1.181 29.062 19.016 1 97.94 117 HIS A O 1
ATOM 878 N N . VAL A 1 118 ? -0.412 30 17.828 1 96.94 118 VAL A N 1
ATOM 879 C CA . VAL A 1 118 ? -0.615 31.125 18.734 1 96.94 118 VAL A CA 1
ATOM 880 C C . VAL A 1 118 ? -1.132 30.609 20.078 1 96.94 118 VAL A C 1
ATOM 882 O O . VAL A 1 118 ? -0.802 31.156 21.141 1 96.94 118 VAL A O 1
ATOM 885 N N . ALA A 1 119 ? -1.821 29.5 20.047 1 97 119 ALA A N 1
ATOM 886 C CA . ALA A 1 119 ? -2.379 28.906 21.25 1 97 119 ALA A CA 1
ATOM 887 C C . ALA A 1 119 ? -1.302 28.172 22.062 1 97 119 ALA A C 1
ATOM 889 O O . ALA A 1 119 ? -1.575 27.625 23.125 1 97 119 ALA A O 1
ATOM 890 N N . GLY A 1 120 ? -0.115 28.109 21.516 1 96.38 120 GLY A N 1
ATOM 891 C CA . GLY A 1 120 ? 1.009 27.609 22.281 1 96.38 120 GLY A CA 1
ATOM 892 C C . GLY A 1 120 ? 1.351 26.156 21.953 1 96.38 120 GLY A C 1
ATOM 893 O O . GLY A 1 120 ? 2.191 25.547 22.625 1 96.38 120 GLY A O 1
ATOM 894 N N . LEU A 1 121 ? 0.67 25.547 21 1 97.75 121 LEU A N 1
ATOM 895 C CA . LEU A 1 121 ? 0.987 24.188 20.578 1 97.75 121 LEU A CA 1
ATOM 896 C C . LEU A 1 121 ? 2.242 24.172 19.703 1 97.75 121 LEU A C 1
ATOM 898 O O . LEU A 1 121 ? 2.418 25.016 18.844 1 97.75 121 LEU A O 1
ATOM 902 N N . LYS A 1 122 ? 3.119 23.219 19.984 1 98.25 122 LYS A N 1
ATOM 903 C CA . LYS A 1 122 ? 4.23 22.969 19.062 1 98.25 122 LYS A CA 1
ATOM 904 C C . LYS A 1 122 ? 3.75 22.266 17.797 1 98.25 122 LYS A C 1
ATOM 906 O O . LYS A 1 122 ? 3.016 21.281 17.875 1 98.25 122 LYS A O 1
ATOM 911 N N . LEU A 1 123 ? 4.09 22.844 16.703 1 98.75 123 LEU A N 1
ATOM 912 C CA . LEU A 1 123 ? 3.732 22.219 15.438 1 98.75 123 LEU A CA 1
ATOM 913 C C . LEU A 1 123 ? 4.953 21.594 14.781 1 98.75 123 LEU A C 1
ATOM 915 O O . LEU A 1 123 ? 6.035 22.172 14.773 1 98.75 123 LEU A O 1
ATOM 919 N N . ALA A 1 124 ? 4.84 20.406 14.266 1 98.88 124 ALA A N 1
ATOM 920 C CA . ALA A 1 1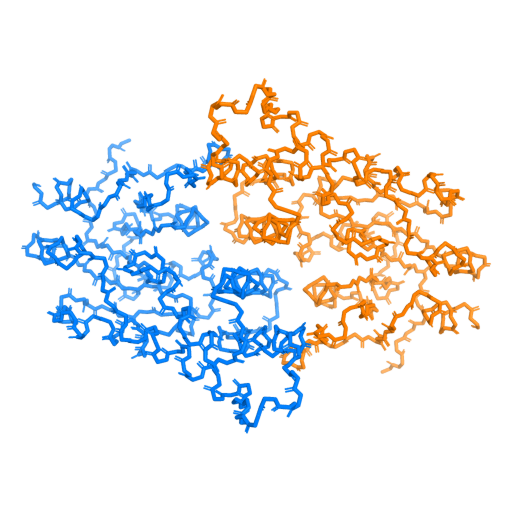24 ? 5.898 19.688 13.562 1 98.88 124 ALA A CA 1
ATOM 921 C C . ALA A 1 124 ? 5.328 18.844 12.422 1 98.88 124 ALA A C 1
ATOM 923 O O . ALA A 1 124 ? 4.113 18.656 12.328 1 98.88 124 ALA A O 1
ATOM 924 N N . VAL A 1 125 ? 6.215 18.453 11.523 1 98.81 125 VAL A N 1
ATOM 925 C CA . VAL A 1 125 ? 5.836 17.609 10.391 1 98.81 125 VAL A CA 1
ATOM 926 C C . VAL A 1 125 ? 6.562 16.266 10.477 1 98.81 125 VAL A C 1
ATOM 928 O O . VAL A 1 125 ? 7.727 16.219 10.875 1 98.81 125 VAL A O 1
ATOM 931 N N . LEU A 1 126 ? 5.902 15.242 10.18 1 98.88 126 LEU A N 1
ATOM 932 C CA . LEU A 1 126 ? 6.477 13.945 9.844 1 98.88 126 LEU A CA 1
ATOM 933 C C . LEU A 1 126 ? 5.883 13.406 8.547 1 98.88 126 LEU A C 1
ATOM 935 O O . LEU A 1 126 ? 4.688 13.117 8.477 1 98.88 126 LEU A O 1
ATOM 939 N N . THR A 1 127 ? 6.652 13.383 7.516 1 98.5 127 THR A N 1
ATOM 940 C CA . THR A 1 127 ? 6.184 12.969 6.199 1 98.5 127 THR A CA 1
ATOM 941 C C . THR A 1 127 ? 6.98 11.766 5.695 1 98.5 127 THR A C 1
ATOM 943 O O . THR A 1 127 ? 8.141 11.586 6.062 1 98.5 127 THR A O 1
ATOM 946 N N . ASN A 1 128 ? 6.383 10.844 4.879 1 98.06 128 ASN A N 1
ATOM 947 C CA . ASN A 1 128 ? 7.113 9.781 4.195 1 98.06 128 ASN A CA 1
ATOM 948 C C . ASN A 1 128 ? 7.934 10.328 3.027 1 98.06 128 ASN A C 1
ATOM 950 O O . ASN A 1 128 ? 8.828 9.656 2.523 1 98.06 128 ASN A O 1
ATOM 954 N N . GLY A 1 129 ? 7.512 11.578 2.615 1 95.75 129 GLY A N 1
ATOM 955 C CA . GLY A 1 129 ? 8.234 12.234 1.537 1 95.75 129 GLY A CA 1
ATOM 956 C C . GLY A 1 129 ? 9.438 13.023 2.016 1 95.75 129 GLY A C 1
ATOM 957 O O . GLY A 1 129 ? 10.18 12.562 2.887 1 95.75 129 GLY A O 1
ATOM 958 N N . SER A 1 130 ? 9.641 14.125 1.421 1 95.44 130 SER A N 1
ATOM 959 C CA . SER A 1 130 ? 10.773 14.977 1.776 1 95.44 130 SER A CA 1
ATOM 960 C C . SER A 1 130 ? 10.328 16.156 2.623 1 95.44 130 SER A C 1
ATOM 962 O O . SER A 1 130 ? 9.547 17 2.164 1 95.44 130 SER A O 1
ATOM 964 N N . ALA A 1 131 ? 10.875 16.234 3.83 1 96.56 131 ALA A N 1
ATOM 965 C CA . ALA A 1 131 ? 10.594 17.375 4.691 1 96.56 131 ALA A CA 1
ATOM 966 C C . ALA A 1 131 ? 11.273 18.641 4.164 1 96.56 131 ALA A C 1
ATOM 968 O O . ALA A 1 131 ? 10.672 19.703 4.133 1 96.56 131 ALA A O 1
ATOM 969 N N . ASP A 1 132 ? 12.445 18.5 3.635 1 94 132 ASP A N 1
ATOM 970 C CA . ASP A 1 132 ? 13.281 19.625 3.238 1 94 132 ASP A CA 1
ATOM 971 C C . ASP A 1 132 ? 12.742 20.281 1.971 1 94 132 ASP A C 1
ATOM 973 O O . ASP A 1 132 ? 12.844 21.5 1.805 1 94 132 ASP A O 1
ATOM 977 N N . THR A 1 133 ? 12.195 19.484 1.11 1 93.31 133 THR A N 1
ATOM 978 C CA . THR A 1 133 ? 11.766 20.062 -0.163 1 93.31 133 THR A CA 1
ATOM 979 C C . THR A 1 133 ? 10.258 20.266 -0.18 1 93.31 133 THR A C 1
ATOM 981 O O . THR A 1 133 ? 9.789 21.391 -0.326 1 93.31 133 THR A O 1
ATOM 984 N N . ILE A 1 134 ? 9.492 19.266 0.151 1 95.19 134 ILE A N 1
ATOM 985 C CA . ILE A 1 134 ? 8.047 19.359 -0.037 1 95.19 134 ILE A CA 1
ATOM 986 C C . ILE A 1 134 ? 7.418 20.094 1.14 1 95.19 134 ILE A C 1
ATOM 988 O O . ILE A 1 134 ? 6.793 21.141 0.958 1 95.19 134 ILE A O 1
ATOM 992 N N . ALA A 1 135 ? 7.613 19.609 2.352 1 97.44 135 ALA A N 1
ATOM 993 C CA . ALA A 1 135 ? 6.988 20.219 3.516 1 97.44 135 ALA A CA 1
ATOM 994 C C . ALA A 1 135 ? 7.445 21.672 3.682 1 97.44 135 ALA A C 1
ATOM 996 O O . ALA A 1 135 ? 6.621 22.578 3.865 1 97.44 135 ALA A O 1
ATOM 997 N N . ARG A 1 136 ? 8.742 21.906 3.631 1 97.88 136 ARG A N 1
ATOM 998 C CA . ARG A 1 136 ? 9.281 23.266 3.773 1 97.88 136 ARG A CA 1
ATOM 999 C C . ARG A 1 136 ? 8.734 24.188 2.684 1 97.88 136 ARG A C 1
ATOM 1001 O O . ARG A 1 136 ? 8.352 25.312 2.959 1 97.88 136 ARG A O 1
ATOM 1008 N N . GLY A 1 137 ? 8.688 23.688 1.463 1 97.56 137 GLY A N 1
ATOM 1009 C CA . GLY A 1 137 ? 8.227 24.484 0.338 1 97.56 137 GLY A CA 1
ATOM 1010 C C . GLY A 1 137 ? 6.797 24.969 0.5 1 97.56 137 GLY A C 1
ATOM 1011 O O . GLY A 1 137 ? 6.523 26.156 0.346 1 97.56 137 GLY A O 1
ATOM 1012 N N . VAL A 1 138 ? 5.883 24.078 0.845 1 98 138 VAL A N 1
ATOM 1013 C CA . VAL A 1 138 ? 4.473 24.453 0.936 1 98 138 VAL A CA 1
ATOM 1014 C C . VAL A 1 138 ? 4.254 25.359 2.139 1 98 138 VAL A C 1
ATOM 1016 O O . VAL A 1 138 ? 3.424 26.281 2.092 1 98 138 VAL A O 1
ATOM 1019 N N . LEU A 1 139 ? 4.984 25.141 3.242 1 98.12 139 LEU A N 1
ATOM 1020 C CA . LEU A 1 139 ? 4.844 25.969 4.438 1 98.12 139 LEU A CA 1
ATOM 1021 C C . LEU A 1 139 ? 5.426 27.359 4.211 1 98.12 139 LEU A C 1
ATOM 1023 O O . LEU A 1 139 ? 4.867 28.344 4.68 1 98.12 139 LEU A O 1
ATOM 1027 N N . GLN A 1 140 ? 6.535 27.438 3.512 1 97.81 140 GLN A N 1
ATOM 1028 C CA . GLN A 1 140 ? 7.125 28.734 3.164 1 97.81 140 GLN A CA 1
ATOM 1029 C C . GLN A 1 140 ? 6.18 29.547 2.283 1 97.81 140 GLN A C 1
ATOM 1031 O O . GLN A 1 140 ? 5.969 30.734 2.525 1 97.81 140 GLN A O 1
ATOM 1036 N N . LYS A 1 141 ? 5.668 28.891 1.28 1 97.69 141 LYS A N 1
ATOM 1037 C CA . LYS A 1 141 ? 4.734 29.562 0.375 1 97.69 141 LYS A CA 1
ATOM 1038 C C . LYS A 1 141 ? 3.543 30.141 1.138 1 97.69 141 LYS A C 1
ATOM 1040 O O . LYS A 1 141 ? 3.045 31.219 0.806 1 97.69 141 LYS A O 1
ATOM 1045 N N . ALA A 1 142 ? 3.105 29.406 2.178 1 97.56 142 ALA A N 1
ATOM 1046 C CA . ALA A 1 142 ? 1.939 29.812 2.959 1 97.56 142 ALA A CA 1
ATOM 1047 C C . ALA A 1 142 ? 2.33 30.797 4.059 1 97.56 142 ALA A C 1
ATOM 1049 O O . ALA A 1 142 ? 1.472 31.281 4.797 1 97.56 142 ALA A O 1
ATOM 1050 N N . GLY A 1 143 ? 3.621 31.078 4.273 1 97.25 143 GLY A N 1
ATOM 1051 C CA . GLY A 1 143 ? 4.105 31.953 5.324 1 97.25 143 GLY A CA 1
ATOM 1052 C C . GLY A 1 143 ? 4.051 31.328 6.703 1 97.25 143 GLY A C 1
ATOM 1053 O O . GLY A 1 143 ? 3.834 32.031 7.699 1 97.25 143 GLY A O 1
ATOM 1054 N N . LEU A 1 144 ? 4.207 29.969 6.762 1 97.75 144 LEU A N 1
ATOM 1055 C CA . LEU A 1 144 ? 3.984 29.266 8.016 1 97.75 144 LEU A CA 1
ATOM 1056 C C . LEU A 1 144 ? 5.254 28.547 8.477 1 97.75 144 LEU A C 1
ATOM 1058 O O . LEU A 1 144 ? 5.258 27.875 9.508 1 97.75 144 LEU A O 1
ATOM 1062 N N . GLU A 1 145 ? 6.297 28.609 7.672 1 94.31 145 GLU A N 1
ATOM 1063 C CA . GLU A 1 145 ? 7.5 27.844 8 1 94.31 145 GLU A CA 1
ATOM 1064 C C . GLU A 1 145 ? 7.949 28.125 9.438 1 94.31 145 GLU A C 1
ATOM 1066 O O . GLU A 1 145 ? 8.32 27.188 10.164 1 94.31 145 GLU A O 1
ATOM 1071 N N . GLY A 1 146 ? 7.859 29.344 9.891 1 94.56 146 GLY A N 1
ATOM 1072 C CA . GLY A 1 146 ? 8.297 29.75 11.219 1 94.56 146 GLY A CA 1
ATOM 1073 C C . GLY A 1 146 ? 7.41 29.203 12.328 1 94.56 146 GLY A C 1
ATOM 1074 O O . GLY A 1 146 ? 7.809 29.188 13.492 1 94.56 146 GLY A O 1
ATOM 1075 N N . ALA A 1 147 ? 6.207 28.781 12.008 1 97.06 147 ALA A N 1
ATOM 1076 C CA . ALA A 1 147 ? 5.266 28.25 12.992 1 97.06 147 ALA A CA 1
ATOM 1077 C C . ALA A 1 147 ? 5.586 26.797 13.336 1 97.06 147 ALA A C 1
ATOM 1079 O O . ALA A 1 147 ? 5.086 26.266 14.328 1 97.06 147 ALA A O 1
ATOM 1080 N N . PHE A 1 148 ? 6.395 26.109 12.516 1 98.12 148 PHE A N 1
ATOM 1081 C CA . PHE A 1 148 ? 6.727 24.703 12.719 1 98.12 148 PHE A CA 1
ATOM 1082 C C . PHE A 1 148 ? 8.102 24.562 13.352 1 98.12 148 PHE A C 1
ATOM 1084 O O . PHE A 1 148 ? 9.078 25.141 12.875 1 98.12 148 PHE A O 1
ATOM 1091 N N . THR A 1 149 ? 8.211 23.812 14.391 1 96.56 149 THR A N 1
ATOM 1092 C CA . THR A 1 149 ? 9.445 23.688 15.148 1 96.56 149 THR A CA 1
ATOM 1093 C C . THR A 1 149 ? 10.375 22.656 14.5 1 96.56 149 THR A C 1
ATOM 1095 O O . THR A 1 149 ? 11.602 22.766 14.617 1 96.56 149 THR A O 1
ATOM 1098 N N . GLN A 1 150 ? 9.805 21.625 13.891 1 97.44 150 GLN A N 1
ATOM 1099 C CA . GLN A 1 150 ? 10.586 20.562 13.273 1 97.44 150 GLN A CA 1
ATOM 1100 C C . GLN A 1 150 ? 9.898 20.031 12.016 1 97.44 150 GLN A C 1
ATOM 1102 O O . GLN A 1 150 ? 8.672 19.875 11.992 1 97.44 150 GLN A O 1
ATOM 1107 N N . LEU A 1 151 ? 10.656 19.906 11.016 1 98.5 151 LEU A N 1
ATOM 1108 C CA . LEU A 1 151 ? 10.234 19.188 9.82 1 98.5 151 LEU A CA 1
ATOM 1109 C C . LEU A 1 151 ? 10.984 17.875 9.688 1 98.5 151 LEU A C 1
ATOM 1111 O O . LEU A 1 151 ? 12.203 17.859 9.516 1 98.5 151 LEU A O 1
ATOM 1115 N N . MET A 1 152 ? 10.242 16.766 9.789 1 98.75 152 MET A N 1
ATOM 1116 C CA . MET A 1 152 ? 10.867 15.453 9.828 1 98.75 152 MET A CA 1
ATOM 1117 C C . MET A 1 152 ? 10.344 14.57 8.703 1 98.75 152 MET A C 1
ATOM 1119 O O . MET A 1 152 ? 9.258 14.812 8.172 1 98.75 152 MET A O 1
ATOM 1123 N N . ASP A 1 153 ? 11.172 13.617 8.32 1 98.31 153 ASP A N 1
ATOM 1124 C CA . ASP A 1 153 ? 10.789 12.68 7.27 1 98.31 153 ASP A CA 1
ATOM 1125 C C . ASP A 1 153 ? 11.359 11.289 7.535 1 98.31 153 ASP A C 1
ATOM 1127 O O . ASP A 1 153 ? 12.031 11.07 8.547 1 98.31 153 ASP A O 1
ATOM 1131 N N . ILE A 1 154 ? 11.055 10.336 6.664 1 96.31 154 ILE A N 1
ATOM 1132 C CA . ILE A 1 154 ? 11.367 8.93 6.898 1 96.31 154 ILE A CA 1
ATOM 1133 C C . ILE A 1 154 ? 12.859 8.688 6.699 1 96.31 154 ILE A C 1
ATOM 1135 O O . ILE A 1 154 ? 13.398 7.668 7.137 1 96.31 154 ILE A O 1
ATOM 1139 N N . GLN A 1 155 ? 13.531 9.609 6.004 1 96.06 155 GLN A N 1
ATOM 1140 C CA . GLN A 1 155 ? 14.977 9.469 5.879 1 96.06 155 GLN A CA 1
ATOM 1141 C C . GLN A 1 155 ? 15.664 9.664 7.23 1 96.06 155 GLN A C 1
ATOM 1143 O O . GLN A 1 155 ? 16.578 8.914 7.578 1 96.06 155 GLN A O 1
ATOM 1148 N N . GLY A 1 156 ? 15.258 10.672 7.93 1 96.75 156 GLY A N 1
ATOM 1149 C CA . GLY A 1 156 ? 15.766 10.875 9.273 1 96.75 156 GLY A CA 1
ATOM 1150 C C . GLY A 1 156 ? 15.391 9.766 10.234 1 96.75 156 GLY A C 1
ATOM 1151 O O . GLY A 1 156 ? 16.203 9.328 11.047 1 96.75 156 GLY A O 1
ATOM 1152 N N . ALA A 1 157 ? 14.172 9.25 10.078 1 97.44 157 ALA A N 1
ATOM 1153 C CA . ALA A 1 157 ? 13.648 8.234 10.984 1 97.44 157 ALA A CA 1
ATOM 1154 C C . ALA A 1 157 ? 14.266 6.871 10.695 1 97.44 157 ALA A C 1
ATOM 1156 O O . ALA A 1 157 ? 14.32 6.008 11.578 1 97.44 157 ALA A O 1
ATOM 1157 N N . GLY A 1 158 ? 14.648 6.637 9.414 1 97.12 158 GLY A N 1
ATOM 1158 C CA . GLY A 1 158 ? 15.094 5.32 8.992 1 97.12 158 GLY A CA 1
ATOM 1159 C C . GLY A 1 158 ? 13.961 4.309 8.914 1 97.12 158 GLY A C 1
ATOM 1160 O O . GLY A 1 158 ? 14.203 3.1 8.938 1 97.12 158 GLY A O 1
ATOM 1161 N N . ALA A 1 159 ? 12.734 4.805 8.898 1 97.69 159 ALA A N 1
ATOM 1162 C CA . ALA A 1 159 ? 11.555 3.947 8.883 1 97.69 159 ALA A CA 1
ATOM 1163 C C . ALA A 1 159 ? 10.359 4.676 8.273 1 97.69 159 ALA A C 1
ATOM 1165 O O . ALA A 1 159 ? 10.148 5.863 8.523 1 97.69 159 ALA A O 1
ATOM 1166 N N . TRP A 1 160 ? 9.633 3.973 7.473 1 98.38 160 TRP A N 1
ATOM 1167 C CA . TRP A 1 160 ? 8.391 4.508 6.914 1 98.38 160 TRP A CA 1
ATOM 1168 C C . TRP A 1 160 ? 7.305 4.586 7.98 1 98.38 160 TRP A C 1
ATOM 1170 O O . TRP A 1 160 ? 7.156 3.668 8.789 1 98.38 160 TRP A O 1
ATOM 1180 N N . LYS A 1 161 ? 6.531 5.789 8.023 1 98.31 161 LYS A N 1
ATOM 1181 C CA . LYS A 1 161 ? 5.195 5.656 8.594 1 98.31 161 LYS A CA 1
ATOM 1182 C C . LYS A 1 161 ? 4.379 4.605 7.852 1 98.31 161 LYS A C 1
ATOM 1184 O O . LYS A 1 161 ? 4.469 4.496 6.625 1 98.31 161 LYS A O 1
ATOM 1189 N N . PRO A 1 162 ? 3.729 3.654 8.594 1 98.44 162 PRO A N 1
ATOM 1190 C CA . PRO A 1 162 ? 3.311 3.764 9.992 1 98.44 162 PRO A CA 1
ATOM 1191 C C . PRO A 1 162 ? 4.137 2.879 10.922 1 98.44 162 PRO A C 1
ATOM 1193 O O . PRO A 1 162 ? 3.646 2.461 11.977 1 98.44 162 PRO A O 1
ATOM 1196 N N . ALA A 1 163 ? 5.336 2.465 10.523 1 98.19 163 ALA A N 1
ATOM 1197 C CA . ALA A 1 163 ? 6.164 1.73 11.477 1 98.19 163 ALA A CA 1
ATOM 1198 C C . ALA A 1 163 ? 6.359 2.527 12.758 1 98.19 163 ALA A C 1
ATOM 1200 O O . ALA A 1 163 ? 6.648 3.725 12.719 1 98.19 163 ALA A O 1
ATOM 1201 N N . PRO A 1 164 ? 6.277 1.9 13.898 1 97.94 164 PRO A N 1
ATOM 1202 C CA . PRO A 1 164 ? 6.363 2.611 15.18 1 97.94 164 PRO A CA 1
ATOM 1203 C C . PRO A 1 164 ? 7.66 3.404 15.32 1 97.94 164 PRO A C 1
ATOM 1205 O O . PRO A 1 164 ? 7.668 4.477 15.938 1 97.94 164 PRO A O 1
ATOM 1208 N N . ALA A 1 165 ? 8.68 2.926 14.75 1 97.56 165 ALA A N 1
ATOM 1209 C CA . ALA A 1 165 ? 9.984 3.561 14.875 1 97.56 165 ALA A CA 1
ATOM 1210 C C . ALA A 1 165 ? 9.953 4.988 14.336 1 97.56 165 ALA A C 1
ATOM 1212 O O . ALA A 1 165 ? 10.68 5.859 14.828 1 97.56 165 ALA A O 1
ATOM 1213 N N . SER A 1 166 ? 9.133 5.227 13.328 1 98.62 166 SER A N 1
ATOM 1214 C CA . SER A 1 166 ? 9.047 6.57 12.758 1 98.62 166 SER A CA 1
ATOM 1215 C C . SER A 1 166 ? 8.453 7.555 13.758 1 98.62 166 SER A C 1
ATOM 1217 O O . SER A 1 166 ? 8.93 8.688 13.891 1 98.62 166 SER A O 1
ATOM 1219 N N . TYR A 1 167 ? 7.461 7.105 14.5 1 98.81 167 TYR A N 1
ATOM 1220 C CA . TYR A 1 167 ? 6.801 7.961 15.477 1 98.81 167 TYR A CA 1
ATOM 1221 C C . TYR A 1 167 ? 7.656 8.125 16.719 1 98.81 167 TYR A C 1
ATOM 1223 O O . TYR A 1 167 ? 7.676 9.195 17.344 1 98.81 167 TYR A O 1
ATOM 1231 N N . THR A 1 168 ? 8.352 7.062 17.078 1 98.5 168 THR A N 1
ATOM 1232 C CA . THR A 1 168 ? 9.312 7.141 18.172 1 98.5 168 THR A CA 1
ATOM 1233 C C . THR A 1 168 ? 10.398 8.172 17.875 1 98.5 168 THR A C 1
ATOM 1235 O O . THR A 1 168 ? 10.758 8.969 18.75 1 98.5 168 THR A O 1
ATOM 1238 N N . TYR A 1 169 ? 10.859 8.117 16.656 1 98.75 169 TYR A N 1
ATOM 1239 C CA . TYR A 1 169 ? 11.836 9.094 16.203 1 98.75 169 TYR A CA 1
ATOM 1240 C C . TYR A 1 169 ? 11.305 10.516 16.375 1 98.75 169 TYR A C 1
ATOM 1242 O O . TYR A 1 169 ? 12 11.383 16.906 1 98.75 169 TYR A O 1
ATOM 1250 N N . ALA A 1 170 ? 10.055 10.75 15.961 1 98.75 170 ALA A N 1
ATOM 1251 C CA . ALA A 1 170 ? 9.461 12.078 16.078 1 98.75 170 ALA A CA 1
ATOM 1252 C C . ALA A 1 170 ? 9.367 12.523 17.531 1 98.75 170 ALA A C 1
ATOM 1254 O O . ALA A 1 170 ? 9.648 13.68 17.844 1 98.75 170 ALA A O 1
ATOM 1255 N N . SER A 1 171 ? 8.961 11.602 18.359 1 98.69 171 SER A N 1
ATOM 1256 C CA . SER A 1 171 ? 8.875 11.883 19.797 1 98.69 171 SER A CA 1
ATOM 1257 C C . SER A 1 171 ? 10.234 12.281 20.359 1 98.69 171 SER A C 1
ATOM 1259 O O . SER A 1 171 ? 10.328 13.25 21.125 1 98.69 171 SER A O 1
ATOM 1261 N N . GLN A 1 172 ? 11.227 11.539 20 1 98.75 172 GLN A N 1
ATOM 1262 C CA . GLN A 1 172 ? 12.586 11.828 20.453 1 98.75 172 GLN A CA 1
ATOM 1263 C C . GLN A 1 172 ? 13.047 13.203 19.984 1 98.75 172 GLN A C 1
ATOM 1265 O O . GLN A 1 172 ? 13.617 13.969 20.75 1 98.75 172 GLN A O 1
ATOM 1270 N N . GLN A 1 173 ? 12.789 13.523 18.75 1 98.69 173 GLN A N 1
ATOM 1271 C CA . GLN A 1 173 ? 13.203 14.797 18.172 1 98.69 173 GLN A CA 1
ATOM 1272 C C . GLN A 1 173 ? 12.477 15.961 18.844 1 98.69 173 GLN A C 1
ATOM 1274 O O . GLN A 1 173 ? 13.039 17.047 19.016 1 98.69 173 GLN A O 1
ATOM 1279 N N . LEU A 1 174 ? 11.219 15.711 19.234 1 98.56 174 LEU A N 1
ATOM 1280 C CA . LEU A 1 174 ? 10.406 16.766 19.828 1 98.56 174 LEU A CA 1
ATOM 1281 C C . LEU A 1 174 ? 10.688 16.875 21.328 1 98.56 174 LEU A C 1
ATOM 1283 O O . LEU A 1 174 ? 10.297 17.844 21.969 1 98.56 174 LEU A O 1
ATOM 1287 N N . GLY A 1 175 ? 11.312 15.828 21.859 1 98.5 175 GLY A N 1
ATOM 1288 C CA . GLY A 1 175 ? 11.578 15.805 23.297 1 98.5 175 GLY A CA 1
ATOM 1289 C C . GLY A 1 175 ? 10.32 15.656 24.125 1 98.5 175 GLY A C 1
ATOM 1290 O O . GLY A 1 175 ? 10.211 16.25 25.203 1 98.5 175 GLY A O 1
ATOM 1291 N N . LEU A 1 176 ? 9.328 15.031 23.625 1 98.44 176 LEU A N 1
ATOM 1292 C CA . LEU A 1 176 ? 8.047 14.836 24.297 1 98.44 176 LEU A CA 1
ATOM 1293 C C . LEU A 1 176 ? 7.688 13.352 24.359 1 98.44 176 LEU A C 1
ATOM 1295 O O . LEU A 1 176 ? 7.996 12.602 23.438 1 98.44 176 LEU A O 1
ATOM 1299 N N . PRO A 1 177 ? 7.129 12.938 25.484 1 98.06 177 PRO A N 1
ATOM 1300 C CA . PRO A 1 177 ? 6.582 11.578 25.453 1 98.06 177 PRO A CA 1
ATOM 1301 C C . PRO A 1 177 ? 5.48 11.406 24.422 1 98.06 177 PRO A C 1
ATOM 1303 O O . PRO A 1 177 ? 4.742 12.352 24.125 1 98.06 177 PRO A O 1
ATOM 1306 N N . PRO A 1 178 ? 5.344 10.242 23.875 1 98.25 178 PRO A N 1
ATOM 1307 C CA . PRO A 1 178 ? 4.395 10.016 22.797 1 98.25 178 PRO A CA 1
ATOM 1308 C C . PRO A 1 178 ? 2.975 10.445 23.141 1 98.25 178 PRO A C 1
ATOM 1310 O O . PRO A 1 178 ? 2.252 10.969 22.297 1 98.25 178 PRO A O 1
ATOM 1313 N N . ASP A 1 179 ? 2.561 10.305 24.312 1 97.75 179 ASP A N 1
ATOM 1314 C CA . ASP A 1 179 ? 1.173 10.562 24.688 1 97.75 179 ASP A CA 1
ATOM 1315 C C . ASP A 1 179 ? 0.89 12.055 24.766 1 97.75 179 ASP A C 1
ATOM 1317 O O . ASP A 1 179 ? -0.251 12.469 24.984 1 97.75 179 ASP A O 1
ATOM 1321 N N . ARG A 1 180 ? 1.928 12.875 24.531 1 98.38 180 ARG A N 1
ATOM 1322 C CA . ARG A 1 180 ? 1.76 14.32 24.5 1 98.38 180 ARG A CA 1
ATOM 1323 C C . ARG A 1 180 ? 1.833 14.844 23.062 1 98.38 180 ARG A C 1
ATOM 1325 O O . ARG A 1 180 ? 1.826 16.062 22.844 1 98.38 180 ARG A O 1
ATOM 1332 N N . ILE A 1 181 ? 1.934 14 22.172 1 98.69 181 ILE A N 1
ATOM 1333 C CA . ILE A 1 181 ? 1.988 14.328 20.75 1 98.69 181 ILE A CA 1
ATOM 1334 C C . ILE A 1 181 ? 0.745 13.789 20.047 1 98.69 181 ILE A C 1
ATOM 1336 O O . ILE A 1 181 ? 0.347 12.648 20.266 1 98.69 181 ILE A O 1
ATOM 1340 N N . MET A 1 182 ? 0.097 14.609 19.297 1 98.81 182 MET A N 1
ATOM 1341 C CA . MET A 1 182 ? -1.05 14.18 18.5 1 98.81 182 MET A CA 1
ATOM 1342 C C . MET A 1 182 ? -0.71 14.172 17.016 1 98.81 182 MET A C 1
ATOM 1344 O O . MET A 1 182 ? -0.359 15.203 16.438 1 98.81 182 MET A O 1
ATOM 1348 N N . MET A 1 183 ? -0.765 13.023 16.391 1 98.94 183 MET A N 1
ATOM 1349 C CA . MET A 1 183 ? -0.641 12.906 14.945 1 98.94 183 MET A CA 1
ATOM 1350 C C . MET A 1 183 ? -1.889 13.438 14.242 1 98.94 183 MET A C 1
ATOM 1352 O O . MET A 1 183 ? -3.01 13.062 14.602 1 98.94 183 MET A O 1
ATOM 1356 N N . VAL A 1 184 ? -1.723 14.312 13.312 1 98.94 184 VAL A N 1
ATOM 1357 C CA . VAL A 1 184 ? -2.803 14.86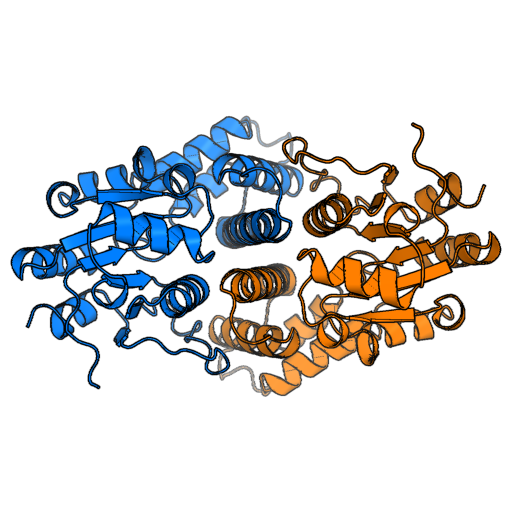7 12.5 1 98.94 184 VAL A CA 1
ATOM 1358 C C . VAL A 1 184 ? -2.619 14.445 11.039 1 98.94 184 VAL A C 1
ATOM 1360 O O . VAL A 1 184 ? -1.671 14.875 10.383 1 98.94 184 VAL A O 1
ATOM 1363 N N . ALA A 1 185 ? -3.541 13.656 10.539 1 98.81 185 ALA A N 1
ATOM 1364 C CA . ALA A 1 185 ? -3.391 13.117 9.188 1 98.81 185 ALA A CA 1
ATOM 1365 C C . ALA A 1 185 ? -4.75 12.781 8.578 1 98.81 185 ALA A C 1
ATOM 1367 O O . ALA A 1 185 ? -5.734 12.609 9.305 1 98.81 185 ALA A O 1
ATOM 1368 N N . SER A 1 186 ? -4.773 12.688 7.277 1 98.25 186 SER A N 1
ATOM 1369 C CA . SER A 1 186 ? -5.988 12.336 6.551 1 98.25 186 SER A CA 1
ATOM 1370 C C . SER A 1 186 ? -5.938 10.898 6.043 1 98.25 186 SER A C 1
ATOM 1372 O O . SER A 1 186 ? -6.754 10.5 5.207 1 98.25 186 SER A O 1
ATOM 1374 N N . HIS A 1 187 ? -4.961 10.172 6.461 1 97.69 187 HIS A N 1
ATOM 1375 C CA . HIS A 1 187 ? -4.832 8.758 6.105 1 97.69 187 HIS A CA 1
ATOM 1376 C C . HIS A 1 187 ? -5.039 7.863 7.32 1 97.69 187 HIS A C 1
ATOM 1378 O O . HIS A 1 187 ? -4.258 7.914 8.273 1 97.69 187 HIS A O 1
ATOM 1384 N N . PRO A 1 188 ? -5.961 6.961 7.285 1 98.25 188 PRO A N 1
ATOM 1385 C CA . PRO A 1 188 ? -6.242 6.102 8.438 1 98.25 188 PRO A CA 1
ATOM 1386 C C . PRO A 1 188 ? -5.031 5.285 8.875 1 98.25 188 PRO A C 1
ATOM 1388 O O . PRO A 1 188 ? -4.824 5.066 10.07 1 98.25 188 PRO A O 1
ATOM 1391 N N . TRP A 1 189 ? -4.266 4.844 7.926 1 98.19 189 TRP A N 1
ATOM 1392 C CA . TRP A 1 189 ? -3.111 4.02 8.273 1 98.19 189 TRP A CA 1
ATOM 1393 C C . TRP A 1 189 ? -2.105 4.816 9.102 1 98.19 189 TRP A C 1
ATOM 1395 O O . TRP A 1 189 ? -1.402 4.254 9.945 1 98.19 189 TRP A O 1
ATOM 1405 N N . ASP A 1 190 ? -1.938 6.105 8.859 1 98.81 190 ASP A N 1
ATOM 1406 C CA . ASP A 1 190 ? -1.051 6.977 9.625 1 98.81 190 ASP A CA 1
ATOM 1407 C C . ASP A 1 190 ? -1.563 7.168 11.047 1 98.81 190 ASP A C 1
ATOM 1409 O O . ASP A 1 190 ? -0.795 7.07 12.008 1 98.81 190 ASP A O 1
ATOM 1413 N N . ILE A 1 191 ? -2.844 7.375 11.109 1 98.81 191 ILE A N 1
ATOM 1414 C CA . ILE A 1 191 ? -3.516 7.539 12.398 1 98.81 191 ILE A CA 1
ATOM 1415 C C . ILE A 1 191 ? -3.35 6.27 13.227 1 98.81 191 ILE A C 1
ATOM 1417 O O . ILE A 1 191 ? -2.941 6.332 14.391 1 98.81 191 ILE A O 1
ATOM 1421 N N . TYR A 1 192 ? -3.611 5.141 12.602 1 98.75 192 TYR A N 1
ATOM 1422 C CA . TYR A 1 192 ? -3.518 3.863 13.297 1 98.75 192 TYR A CA 1
ATOM 1423 C C . TYR A 1 192 ? -2.094 3.607 13.773 1 98.75 192 TYR A C 1
ATOM 1425 O O . TYR A 1 192 ? -1.883 3.174 14.914 1 98.75 192 TYR A O 1
ATOM 1433 N N . GLY A 1 193 ? -1.095 3.895 12.914 1 98.69 193 GLY A N 1
ATOM 1434 C CA . GLY A 1 193 ? 0.303 3.742 13.289 1 98.69 193 GLY A CA 1
ATOM 1435 C C . GLY A 1 193 ? 0.7 4.59 14.477 1 98.69 193 GLY A C 1
ATOM 1436 O O . GLY A 1 193 ? 1.376 4.113 15.391 1 98.69 193 GLY A O 1
ATOM 1437 N N . ALA A 1 194 ? 0.279 5.836 14.461 1 98.81 194 ALA A N 1
ATOM 1438 C CA . ALA A 1 194 ? 0.58 6.754 15.555 1 98.81 194 ALA A CA 1
ATOM 1439 C C . ALA A 1 194 ? -0.019 6.258 16.875 1 98.81 194 ALA A C 1
ATOM 1441 O O . ALA A 1 194 ? 0.641 6.289 17.906 1 98.81 194 ALA A O 1
ATOM 1442 N N . LEU A 1 195 ? -1.254 5.781 16.797 1 98.56 195 LEU A N 1
ATOM 1443 C CA . LEU A 1 195 ? -1.929 5.254 17.984 1 98.56 195 LEU A CA 1
ATOM 1444 C C . LEU A 1 195 ? -1.195 4.035 18.531 1 98.56 195 LEU A C 1
ATOM 1446 O O . LEU A 1 195 ? -1.02 3.902 19.734 1 98.56 195 LEU A O 1
ATOM 1450 N N . GLN A 1 196 ? -0.757 3.174 17.656 1 98.19 196 GLN A N 1
ATOM 1451 C CA . GLN A 1 196 ? -0.014 1.986 18.062 1 98.19 196 GLN A CA 1
ATOM 1452 C C . GLN A 1 196 ? 1.3 2.365 18.734 1 98.19 196 GLN A C 1
ATOM 1454 O O . GLN A 1 196 ? 1.765 1.662 19.641 1 98.19 196 GLN A O 1
ATOM 1459 N N . ALA A 1 197 ? 1.855 3.473 18.328 1 98.31 197 ALA A N 1
ATOM 1460 C CA . ALA A 1 197 ? 3.133 3.938 18.859 1 98.31 197 ALA A CA 1
ATOM 1461 C C . ALA A 1 197 ? 2.932 4.742 20.141 1 98.31 197 ALA A C 1
ATOM 1463 O O . ALA A 1 197 ? 3.896 5.223 20.734 1 98.31 197 ALA A O 1
ATOM 1464 N N . GLY A 1 198 ? 1.664 4.965 20.531 1 97.94 198 GLY A N 1
ATOM 1465 C CA . GLY A 1 198 ? 1.38 5.594 21.812 1 97.94 198 GLY A CA 1
ATOM 1466 C C . GLY A 1 198 ? 1.052 7.07 21.688 1 97.94 198 GLY A C 1
ATOM 1467 O O . GLY A 1 198 ? 0.82 7.746 22.688 1 97.94 198 GLY A O 1
ATOM 1468 N N . LEU A 1 199 ? 1.058 7.586 20.453 1 98.75 199 LEU A N 1
ATOM 1469 C CA . LEU A 1 199 ? 0.66 8.977 20.266 1 98.75 199 LEU A CA 1
ATOM 1470 C C . LEU A 1 199 ? -0.855 9.125 20.344 1 98.75 199 LEU A C 1
ATOM 1472 O O . LEU A 1 199 ? -1.586 8.133 20.281 1 98.75 199 LEU A O 1
ATOM 1476 N N . GLN A 1 200 ? -1.31 10.336 20.562 1 98.62 200 GLN A N 1
ATOM 1477 C CA . GLN A 1 200 ? -2.682 10.703 20.219 1 98.62 200 GLN A CA 1
ATOM 1478 C C . GLN A 1 200 ? -2.84 10.898 18.719 1 98.62 200 GLN A C 1
ATOM 1480 O O . GLN A 1 200 ? -1.85 10.969 17.984 1 98.62 200 GLN A O 1
ATOM 1485 N N . ALA A 1 201 ? -4.113 10.93 18.297 1 98.75 201 ALA A N 1
ATOM 1486 C CA . ALA A 1 201 ? -4.289 11.133 16.859 1 98.75 201 ALA A CA 1
ATOM 1487 C C . ALA A 1 201 ? -5.586 11.883 16.562 1 98.75 201 ALA A C 1
ATOM 1489 O O . ALA A 1 201 ? -6.578 11.719 17.266 1 98.75 201 ALA A O 1
ATOM 1490 N N . CYS A 1 202 ? -5.508 12.664 15.586 1 98.75 202 CYS A N 1
ATOM 1491 C CA . CYS A 1 202 ? -6.652 13.328 14.977 1 98.75 202 CYS A CA 1
ATOM 1492 C C . CYS A 1 202 ? -6.762 12.977 13.492 1 98.75 202 CYS A C 1
ATOM 1494 O O . CYS A 1 202 ? -5.875 13.305 12.703 1 98.75 202 CYS A O 1
ATOM 1496 N N . TYR A 1 203 ? -7.844 12.336 13.164 1 98.88 203 TYR A N 1
ATOM 1497 C CA . TYR A 1 203 ? -8.117 12.023 11.766 1 98.88 203 TYR A CA 1
ATOM 1498 C C . TYR A 1 203 ? -8.852 13.172 11.086 1 98.88 203 TYR A C 1
ATOM 1500 O O . TYR A 1 203 ? -9.945 13.555 11.508 1 98.88 203 TYR A O 1
ATOM 1508 N N . VAL A 1 204 ? -8.203 13.773 10.086 1 98.56 204 VAL A N 1
ATOM 1509 C CA . VAL A 1 204 ? -8.859 14.789 9.273 1 98.56 204 VAL A CA 1
ATOM 1510 C C . VAL A 1 204 ? -9.508 14.141 8.055 1 98.56 204 VAL A C 1
ATOM 1512 O O . VAL A 1 204 ? -8.844 13.906 7.043 1 98.56 204 VAL A O 1
ATOM 1515 N N . GLN A 1 205 ? -10.758 13.938 8.125 1 97.31 205 GLN A N 1
ATOM 1516 C CA . GLN A 1 205 ? -11.461 13.242 7.055 1 97.31 205 GLN A CA 1
ATOM 1517 C C . GLN A 1 205 ? -11.789 14.188 5.906 1 97.31 205 GLN A C 1
ATOM 1519 O O . GLN A 1 205 ? -12.914 14.68 5.801 1 97.31 205 GLN A O 1
ATOM 1524 N N . ARG A 1 206 ? -10.844 14.336 5 1 93.88 206 ARG A N 1
ATOM 1525 C CA . ARG A 1 206 ? -11.023 15.211 3.848 1 93.88 206 ARG A CA 1
ATOM 1526 C C . ARG A 1 206 ? -12.016 14.617 2.854 1 93.88 206 ARG A C 1
ATOM 1528 O O . ARG A 1 206 ? -12.727 15.352 2.166 1 93.88 206 ARG A O 1
ATOM 1535 N N . ASP A 1 207 ? -12 13.281 2.76 1 88.62 207 ASP A N 1
ATOM 1536 C CA . ASP A 1 207 ? -12.891 12.539 1.871 1 88.62 207 ASP A CA 1
ATOM 1537 C C . ASP A 1 207 ? -13.992 11.844 2.658 1 88.62 207 ASP A C 1
ATOM 1539 O O . ASP A 1 207 ? -13.734 10.883 3.393 1 88.62 207 ASP A O 1
ATOM 1543 N N . PRO A 1 208 ? -15.258 12.281 2.479 1 86.12 208 PRO A N 1
ATOM 1544 C CA . PRO A 1 208 ? -16.344 11.633 3.209 1 86.12 208 PRO A CA 1
ATOM 1545 C C . PRO A 1 208 ? -16.453 10.141 2.928 1 86.12 208 PRO A C 1
ATOM 1547 O O . PRO A 1 208 ? -16.969 9.383 3.75 1 86.12 208 PRO A O 1
ATOM 1550 N N . GLY A 1 209 ? -15.945 9.688 1.775 1 86.12 209 GLY A N 1
ATOM 1551 C CA . GLY A 1 209 ? -15.984 8.281 1.401 1 86.12 209 GLY A CA 1
ATOM 1552 C C . GLY A 1 209 ? -14.875 7.469 2.029 1 86.12 209 GLY A C 1
ATOM 1553 O O . GLY A 1 209 ? -14.789 6.258 1.818 1 86.12 209 GLY A O 1
ATOM 1554 N N . ASP A 1 210 ? -14.047 8.125 2.855 1 92.31 210 ASP A N 1
ATOM 1555 C CA . ASP A 1 210 ? -12.93 7.445 3.49 1 92.31 210 ASP A CA 1
ATOM 1556 C C . ASP A 1 210 ? -13 7.57 5.012 1 92.31 210 ASP A C 1
ATOM 1558 O O . ASP A 1 210 ? -12.078 8.102 5.641 1 92.31 210 ASP A O 1
ATOM 1562 N N . PRO A 1 211 ? -14.07 6.992 5.629 1 96.44 211 PRO A N 1
ATOM 1563 C CA . PRO A 1 211 ? -14.141 7.02 7.094 1 96.44 211 PRO A CA 1
ATOM 1564 C C . PRO A 1 211 ? -13.031 6.199 7.75 1 96.44 211 PRO A C 1
ATOM 1566 O O . PRO A 1 211 ? -12.531 5.238 7.156 1 96.44 211 PRO A O 1
ATOM 1569 N N . TYR A 1 212 ? -12.641 6.594 8.938 1 98.19 212 TYR A N 1
ATOM 1570 C CA . TYR A 1 212 ? -11.695 5.777 9.695 1 98.19 212 TYR A CA 1
ATOM 1571 C C . TYR A 1 212 ? -12.266 4.387 9.953 1 98.19 212 TYR A C 1
ATOM 1573 O O . TYR A 1 212 ? -13.383 4.254 10.453 1 98.19 212 TYR A O 1
ATOM 1581 N N . PRO A 1 213 ? -11.531 3.395 9.656 1 97.81 213 PRO A N 1
ATOM 1582 C CA . PRO A 1 213 ? -12.094 2.045 9.734 1 97.81 213 PRO A CA 1
ATOM 1583 C C . PRO A 1 213 ? -12.469 1.649 11.164 1 97.81 213 PRO A C 1
ATOM 1585 O O . PRO A 1 213 ? -11.633 1.698 12.062 1 97.81 213 PRO A O 1
ATOM 1588 N N . VAL A 1 214 ? -13.672 1.136 11.312 1 95.81 214 VAL A N 1
ATOM 1589 C CA . VAL A 1 214 ? -14.195 0.813 12.641 1 95.81 214 VAL A CA 1
ATOM 1590 C C . VAL A 1 214 ? -13.547 -0.475 13.148 1 95.81 214 VAL A C 1
ATOM 1592 O O . VAL A 1 214 ? -13.539 -0.735 14.352 1 95.81 214 VAL A O 1
ATOM 1595 N N . PHE A 1 215 ? -12.977 -1.279 12.211 1 96.31 215 PHE A N 1
ATOM 1596 C CA . PHE A 1 215 ? -12.445 -2.578 12.609 1 96.31 215 PHE A CA 1
ATOM 1597 C C . PHE A 1 215 ? -11.031 -2.443 13.141 1 96.31 215 PHE A C 1
ATOM 1599 O O . PHE A 1 215 ? -10.469 -3.398 13.688 1 96.31 215 PHE A O 1
ATOM 1606 N N . LEU A 1 216 ? -10.375 -1.289 12.945 1 97.38 216 LEU A N 1
ATOM 1607 C CA . LEU A 1 216 ? -9.062 -1.087 13.555 1 97.38 216 LEU A CA 1
ATOM 1608 C C . LEU A 1 216 ? -9.18 -0.97 15.07 1 97.38 216 LEU A C 1
ATOM 1610 O O . LEU A 1 216 ? -10.086 -0.304 15.578 1 97.38 216 LEU A O 1
ATOM 1614 N N . ALA A 1 217 ? -8.297 -1.542 15.812 1 96.12 217 ALA A N 1
ATOM 1615 C CA . ALA A 1 217 ? -8.414 -1.76 17.25 1 96.12 217 ALA A CA 1
ATOM 1616 C C . ALA A 1 217 ? -8.328 -0.442 18.016 1 96.12 217 ALA A C 1
ATOM 1618 O O . ALA A 1 217 ? -8.844 -0.326 19.125 1 96.12 217 ALA A O 1
ATOM 1619 N N . LYS A 1 218 ? -7.66 0.529 17.484 1 97.44 218 LYS A N 1
ATOM 1620 C CA . LYS A 1 218 ? -7.52 1.835 18.125 1 97.44 218 LYS A CA 1
ATOM 1621 C C . LYS A 1 218 ? -8.195 2.926 17.297 1 97.44 218 LYS A C 1
ATOM 1623 O O . LYS A 1 218 ? -8.07 2.949 16.078 1 97.44 218 LYS A O 1
ATOM 1628 N N . GLN A 1 219 ? -8.875 3.713 17.938 1 97.88 219 GLN A N 1
ATOM 1629 C CA . GLN A 1 219 ? -9.617 4.801 17.312 1 97.88 219 GLN A CA 1
ATOM 1630 C C . GLN A 1 219 ? -9.039 6.156 17.688 1 97.88 219 GLN A C 1
ATOM 1632 O O . GLN A 1 219 ? -8.508 6.328 18.781 1 97.88 219 GLN A O 1
ATOM 1637 N N . PRO A 1 220 ? -9.07 7.125 16.781 1 98.31 220 PRO A N 1
ATOM 1638 C CA . PRO A 1 220 ? -8.5 8.445 17.078 1 98.31 220 PRO A CA 1
ATOM 1639 C C . PRO A 1 220 ? -9.312 9.211 18.125 1 98.31 220 PRO A C 1
ATOM 1641 O O . PRO A 1 220 ? -10.523 9.008 18.25 1 98.31 220 PRO A O 1
ATOM 1644 N N . GLN A 1 221 ? -8.672 10.07 18.859 1 97.81 221 GLN A N 1
ATOM 1645 C CA . GLN A 1 221 ? -9.344 10.906 19.844 1 97.81 221 GLN A CA 1
ATOM 1646 C C . GLN A 1 221 ? -10.25 11.93 19.172 1 97.81 221 GLN A C 1
ATOM 1648 O O . GLN A 1 221 ? -11.281 12.305 19.734 1 97.81 221 GLN A O 1
ATOM 1653 N N . LEU A 1 222 ? -9.836 12.383 17.984 1 98 222 LEU A N 1
ATOM 1654 C CA . LEU A 1 222 ? -10.602 13.383 17.25 1 98 222 LEU A CA 1
ATOM 1655 C C . LEU A 1 222 ? -10.766 12.977 15.789 1 98 222 LEU A C 1
ATOM 1657 O O . LEU A 1 222 ? -9.844 12.438 15.18 1 98 222 LEU A O 1
ATOM 1661 N N . VAL A 1 223 ? -11.898 13.148 15.305 1 98.44 223 VAL A N 1
ATOM 1662 C CA . VAL A 1 223 ? -12.195 13.102 13.875 1 98.44 223 VAL A CA 1
ATOM 1663 C C . VAL A 1 223 ? -12.836 14.422 13.438 1 98.44 223 VAL A C 1
ATOM 1665 O O . VAL A 1 223 ? -13.875 14.82 13.969 1 98.44 223 VAL A O 1
ATOM 1668 N N . VAL A 1 224 ? -12.18 15.094 12.523 1 98.25 224 VAL A N 1
ATOM 1669 C CA . VAL A 1 224 ? -12.672 16.391 12.078 1 98.25 224 VAL A CA 1
ATOM 1670 C C . VAL A 1 224 ? -12.758 16.422 10.555 1 98.25 224 VAL A C 1
ATOM 1672 O O . VAL A 1 224 ? -12.117 15.609 9.875 1 98.25 224 VAL A O 1
ATOM 1675 N N . GLY A 1 225 ? -13.5 17.344 9.969 1 97.25 225 GLY A N 1
ATOM 1676 C CA . GLY A 1 225 ? -13.625 17.484 8.531 1 97.25 225 GLY A CA 1
ATOM 1677 C C . GLY A 1 225 ? -12.695 18.531 7.949 1 97.25 225 GLY A C 1
ATOM 1678 O O . GLY A 1 225 ? -12.562 18.641 6.727 1 97.25 225 GLY A O 1
ATOM 1679 N N . SER A 1 226 ? -12.117 19.328 8.914 1 97.44 226 SER A N 1
ATOM 1680 C CA . SER A 1 226 ? -11.25 20.422 8.484 1 97.44 226 SER A CA 1
ATOM 1681 C C . SER A 1 226 ? -10.273 20.828 9.578 1 97.44 226 SER A C 1
ATOM 1683 O O . SER A 1 226 ? -10.453 20.453 10.742 1 97.44 226 SER A O 1
ATOM 1685 N N . PHE A 1 227 ? -9.242 21.547 9.172 1 98.19 227 PHE A N 1
ATOM 1686 C CA . PHE A 1 227 ? -8.305 22.062 10.156 1 98.19 227 PHE A CA 1
ATOM 1687 C C . PHE A 1 227 ? -8.953 23.156 11.008 1 98.19 227 PHE A C 1
ATOM 1689 O O . PHE A 1 227 ? -8.578 23.344 12.172 1 98.19 227 PHE A O 1
ATOM 1696 N N . GLU A 1 228 ? -9.922 23.859 10.453 1 97.56 228 GLU A N 1
ATOM 1697 C CA . GLU A 1 228 ? -10.672 24.828 11.242 1 97.56 228 GLU A CA 1
ATOM 1698 C C . GLU A 1 228 ? -11.336 24.172 12.445 1 97.56 228 GLU A C 1
ATOM 1700 O O . GLU A 1 228 ? -11.305 24.703 13.555 1 97.56 228 GLU A O 1
ATOM 1705 N N . GLN A 1 229 ? -11.914 23 12.18 1 97.94 229 GLN A N 1
ATOM 1706 C CA . GLN A 1 229 ? -12.547 22.25 13.258 1 97.94 229 GLN A CA 1
ATOM 1707 C C . GLN A 1 229 ? -11.508 21.766 14.273 1 97.94 229 GLN A C 1
ATOM 1709 O O . GLN A 1 229 ? -11.781 21.75 15.477 1 97.94 229 GLN A O 1
ATOM 1714 N N . LEU A 1 230 ? -10.344 21.391 13.805 1 98 230 LEU A N 1
ATOM 1715 C CA . LEU A 1 230 ? -9.266 20.984 14.703 1 98 230 LEU A CA 1
ATOM 1716 C C . LEU A 1 230 ? -8.859 22.141 15.617 1 98 230 LEU A C 1
ATOM 1718 O O . LEU A 1 230 ? -8.75 21.953 16.828 1 98 230 LEU A O 1
ATOM 1722 N N . ALA A 1 231 ? -8.641 23.328 15.023 1 97.81 231 ALA A N 1
ATOM 1723 C CA . ALA A 1 231 ? -8.25 24.516 15.789 1 97.81 231 ALA A CA 1
ATOM 1724 C C . ALA A 1 231 ? -9.305 24.875 16.828 1 97.81 231 ALA A C 1
ATOM 1726 O O . ALA A 1 231 ? -8.977 25.25 17.953 1 97.81 231 ALA A O 1
ATOM 1727 N N . ALA A 1 232 ? -10.57 24.703 16.453 1 96.81 232 ALA A N 1
ATOM 1728 C CA . ALA A 1 232 ? -11.672 25.016 17.359 1 96.81 232 ALA A CA 1
ATOM 1729 C C . ALA A 1 232 ? -11.641 24.109 18.578 1 96.81 232 ALA A C 1
ATOM 1731 O O . ALA A 1 232 ? -12.016 24.516 19.688 1 96.81 232 ALA A O 1
ATOM 1732 N N . GLN A 1 233 ? -11.148 22.875 18.375 1 95.5 233 GLN A N 1
ATOM 1733 C CA . GLN A 1 233 ? -11.141 21.891 19.453 1 95.5 233 GLN A CA 1
ATOM 1734 C C . GLN A 1 233 ? -9.906 22.031 20.328 1 95.5 233 GLN A C 1
ATOM 1736 O O . GLN A 1 233 ? -9.953 21.734 21.531 1 95.5 233 GLN A O 1
ATOM 1741 N N . LEU A 1 234 ? -8.812 22.531 19.75 1 95.88 234 LEU A N 1
ATOM 1742 C CA . LEU A 1 234 ? -7.559 22.438 20.484 1 95.88 234 LEU A CA 1
ATOM 1743 C C . LEU A 1 234 ? -7.055 23.828 20.875 1 95.88 234 LEU A C 1
ATOM 1745 O O . LEU A 1 234 ? -6.215 23.953 21.766 1 95.88 234 LEU A O 1
ATOM 1749 N N . ALA A 1 235 ? -7.375 24.844 20.125 1 87.44 235 ALA A N 1
ATOM 1750 C CA . ALA A 1 235 ? -6.875 26.203 20.375 1 87.44 235 ALA A CA 1
ATOM 1751 C C . ALA A 1 235 ? -7.793 26.953 21.328 1 87.44 235 ALA A C 1
ATOM 1753 O O . ALA A 1 235 ? -7.418 28 21.844 1 87.44 235 ALA A O 1
ATOM 1754 N N . GLY A 1 236 ? -9.055 26.469 21.531 1 75.31 236 GLY A N 1
ATOM 1755 C CA . GLY A 1 236 ? -9.977 27.156 22.422 1 75.31 236 GLY A CA 1
ATOM 1756 C C . GLY A 1 236 ? -9.734 26.844 23.891 1 75.31 236 GLY A C 1
ATOM 1757 O O . GLY A 1 236 ? -9.047 25.875 24.219 1 75.31 236 GLY A O 1
ATOM 1758 N N . MET B 1 1 ? 27.141 -19.641 -4.648 1 42.5 1 MET B N 1
ATOM 1759 C CA . MET B 1 1 ? 26.766 -21 -4.988 1 42.5 1 MET B CA 1
ATOM 1760 C C . MET B 1 1 ? 25.469 -21.031 -5.793 1 42.5 1 MET B C 1
ATOM 1762 O O . MET B 1 1 ? 24.609 -20.156 -5.633 1 42.5 1 MET B O 1
ATOM 1766 N N . ALA B 1 2 ? 25.516 -21.656 -6.867 1 50.84 2 ALA B N 1
ATOM 1767 C CA . ALA B 1 2 ? 24.328 -21.766 -7.723 1 50.84 2 ALA B CA 1
ATOM 1768 C C . ALA B 1 2 ? 23.109 -22.203 -6.914 1 50.84 2 ALA B C 1
ATOM 1770 O O . ALA B 1 2 ? 23.203 -23.109 -6.086 1 50.84 2 ALA B O 1
ATOM 1771 N N . SER B 1 3 ? 22.062 -21.266 -6.809 1 65.62 3 SER B N 1
ATOM 1772 C CA . SER B 1 3 ? 20.906 -21.641 -5.996 1 65.62 3 SER B CA 1
ATOM 1773 C C . SER B 1 3 ? 20.438 -23.047 -6.312 1 65.62 3 SER B C 1
ATOM 1775 O O . SER B 1 3 ? 20.469 -23.484 -7.469 1 65.62 3 SER B O 1
ATOM 1777 N N . GLN B 1 4 ? 20.484 -23.969 -5.348 1 84.31 4 GLN B N 1
ATOM 1778 C CA . GLN B 1 4 ? 19.984 -25.328 -5.477 1 84.31 4 GLN B CA 1
ATOM 1779 C C . GLN B 1 4 ? 18.562 -25.344 -6.023 1 84.31 4 GLN B C 1
ATOM 1781 O O . GLN B 1 4 ? 17.781 -24.422 -5.766 1 84.31 4 GLN B O 1
ATOM 1786 N N . ARG B 1 5 ? 18.328 -26.312 -6.941 1 91.94 5 ARG B N 1
ATOM 1787 C CA . ARG B 1 5 ? 16.969 -26.484 -7.465 1 91.94 5 ARG B CA 1
ATOM 1788 C C . ARG B 1 5 ? 15.953 -26.547 -6.332 1 91.94 5 ARG B C 1
ATOM 1790 O O . ARG B 1 5 ? 16.141 -27.281 -5.355 1 91.94 5 ARG B O 1
ATOM 1797 N N . PRO B 1 6 ? 14.922 -25.781 -6.391 1 97.62 6 PRO B N 1
ATOM 1798 C CA . PRO B 1 6 ? 13.914 -25.828 -5.328 1 97.62 6 PRO B CA 1
ATOM 1799 C C . PRO B 1 6 ? 13.156 -27.156 -5.297 1 97.62 6 PRO B C 1
ATOM 1801 O O . PRO B 1 6 ? 13.016 -27.812 -6.332 1 97.62 6 PRO B O 1
ATOM 1804 N N . ALA B 1 7 ? 12.781 -27.547 -4.148 1 97.94 7 ALA B N 1
ATOM 1805 C CA . ALA B 1 7 ? 11.945 -28.734 -3.963 1 97.94 7 ALA B CA 1
ATOM 1806 C C . ALA B 1 7 ? 10.469 -28.391 -4.07 1 97.94 7 ALA B C 1
ATOM 1808 O O . ALA B 1 7 ? 9.641 -29.25 -4.375 1 97.94 7 ALA B O 1
ATOM 1809 N N . ALA B 1 8 ? 10.109 -27.125 -3.834 1 98.69 8 ALA B N 1
ATOM 1810 C CA . ALA B 1 8 ? 8.719 -26.672 -3.863 1 98.69 8 ALA B CA 1
ATOM 1811 C C . ALA B 1 8 ? 8.602 -25.281 -4.488 1 98.69 8 ALA B C 1
ATOM 1813 O O . ALA B 1 8 ? 9.531 -24.469 -4.395 1 98.69 8 ALA B O 1
ATOM 1814 N N . LEU B 1 9 ? 7.559 -25.109 -5.152 1 98.88 9 LEU B N 1
ATOM 1815 C CA . LEU B 1 9 ? 7.156 -23.797 -5.652 1 98.88 9 LEU B CA 1
ATOM 1816 C C . LEU B 1 9 ? 5.961 -23.266 -4.867 1 98.88 9 LEU B C 1
ATOM 1818 O O . LEU B 1 9 ? 4.977 -23.969 -4.664 1 98.88 9 LEU B O 1
ATOM 1822 N N . LEU B 1 10 ? 6.062 -22.141 -4.348 1 98.94 10 LEU B N 1
ATOM 1823 C CA . LEU B 1 10 ? 5.031 -21.438 -3.605 1 98.94 10 LEU B CA 1
ATOM 1824 C C . LEU B 1 10 ? 4.43 -20.312 -4.449 1 98.94 10 LEU B C 1
ATOM 1826 O O . LEU B 1 10 ? 5.117 -19.344 -4.793 1 98.94 10 LEU B O 1
ATOM 1830 N N . PHE B 1 11 ? 3.152 -20.375 -4.824 1 98.88 11 PHE B N 1
ATOM 1831 C CA . PHE B 1 11 ? 2.557 -19.484 -5.805 1 98.88 11 PHE B CA 1
ATOM 1832 C C . PHE B 1 11 ? 1.666 -18.453 -5.125 1 98.88 11 PHE B C 1
ATOM 1834 O O . PHE B 1 11 ? 0.844 -18.797 -4.273 1 98.88 11 PHE B O 1
ATOM 1841 N N . ASP B 1 12 ? 1.829 -17.219 -5.512 1 98.75 12 ASP B N 1
ATOM 1842 C CA . ASP B 1 12 ? 0.787 -16.219 -5.34 1 98.75 12 ASP B CA 1
ATOM 1843 C C . ASP B 1 12 ? -0.412 -16.5 -6.238 1 98.75 12 ASP B C 1
ATOM 1845 O O . ASP B 1 12 ? -0.325 -17.328 -7.152 1 98.75 12 ASP B O 1
ATOM 1849 N N . VAL B 1 13 ? -1.534 -15.773 -5.988 1 98.19 13 VAL B N 1
ATOM 1850 C CA . VAL B 1 13 ? -2.746 -16.125 -6.719 1 98.19 13 VAL B CA 1
ATOM 1851 C C . VAL B 1 13 ? -3.188 -14.953 -7.59 1 98.19 13 VAL B C 1
ATOM 1853 O O . VAL B 1 13 ? -2.926 -14.93 -8.797 1 98.19 13 VAL B O 1
ATOM 1856 N N . ASN B 1 14 ? -3.707 -13.883 -7.012 1 96.25 14 ASN B N 1
ATOM 1857 C CA . ASN B 1 14 ? -4.273 -12.75 -7.738 1 96.25 14 ASN B CA 1
ATOM 1858 C C . ASN B 1 14 ? -3.197 -11.961 -8.484 1 96.25 14 ASN B C 1
ATOM 1860 O O . ASN B 1 14 ? -2.232 -11.5 -7.871 1 96.25 14 ASN B O 1
ATOM 1864 N N . GLY B 1 15 ? -3.385 -11.836 -9.703 1 96.06 15 GLY B N 1
ATOM 1865 C CA . GLY B 1 15 ? -2.404 -11.148 -10.523 1 96.06 15 GLY B CA 1
ATOM 1866 C C . GLY B 1 15 ? -1.291 -12.055 -11.016 1 96.06 15 GLY B C 1
ATOM 1867 O O . GLY B 1 15 ? -0.569 -11.711 -11.953 1 96.06 15 GLY B O 1
ATOM 1868 N N . THR B 1 16 ? -1.153 -13.227 -10.422 1 98.12 16 THR B N 1
ATOM 1869 C CA . THR B 1 16 ? -0.092 -14.164 -10.773 1 98.12 16 THR B CA 1
ATOM 1870 C C . THR B 1 16 ? -0.657 -15.359 -11.539 1 98.12 16 THR B C 1
ATOM 1872 O O . THR B 1 16 ? -0.254 -15.625 -12.672 1 98.12 16 THR B O 1
ATOM 1875 N N . LEU B 1 17 ? -1.669 -16.062 -10.977 1 98 17 LEU B N 1
ATOM 1876 C CA . LEU B 1 17 ? -2.283 -17.203 -11.641 1 98 17 LEU B CA 1
ATOM 1877 C C . LEU B 1 17 ? -3.314 -16.734 -12.664 1 98 17 LEU B C 1
ATOM 1879 O O . LEU B 1 17 ? -3.533 -17.406 -13.68 1 98 17 LEU B O 1
ATOM 1883 N N . PHE B 1 18 ? -4.008 -15.633 -12.375 1 97.56 18 PHE B N 1
ATOM 188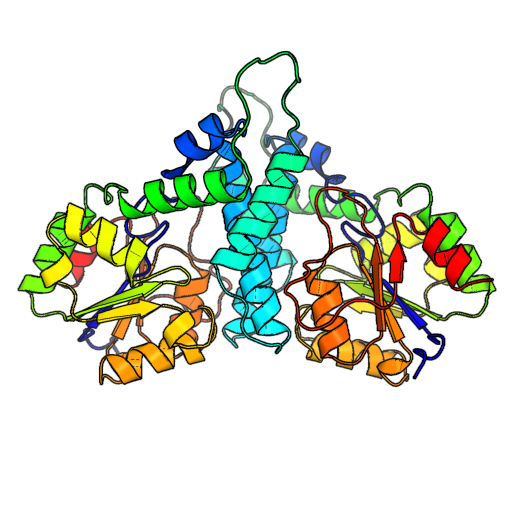4 C CA . PHE B 1 18 ? -5.008 -15.055 -13.266 1 97.56 18 PHE B CA 1
ATOM 1885 C C . PHE B 1 18 ? -4.945 -13.531 -13.227 1 97.56 18 PHE B C 1
ATOM 1887 O O . PHE B 1 18 ? -4.363 -12.953 -12.305 1 97.56 18 PHE B O 1
ATOM 1894 N N . PRO B 1 19 ? -5.527 -12.844 -14.234 1 95.81 19 PRO B N 1
ATOM 1895 C CA . PRO B 1 19 ? -5.422 -11.383 -14.281 1 95.81 19 PRO B CA 1
ATOM 1896 C C . PRO B 1 19 ? -6.113 -10.703 -13.109 1 95.81 19 PRO B C 1
ATOM 1898 O O . PRO B 1 19 ? -7.199 -11.125 -12.695 1 95.81 19 PRO B O 1
ATOM 1901 N N . ALA B 1 20 ? -5.488 -9.672 -12.664 1 88.12 20 ALA B N 1
ATOM 1902 C CA . ALA B 1 20 ? -5.977 -8.953 -11.492 1 88.12 20 ALA B CA 1
ATOM 1903 C C . ALA B 1 20 ? -7.324 -8.297 -11.766 1 88.12 20 ALA B C 1
ATOM 1905 O O . ALA B 1 20 ? -8.102 -8.031 -10.844 1 88.12 20 ALA B O 1
ATOM 1906 N N . ASP B 1 21 ? -7.66 -7.984 -13.023 1 93.88 21 ASP B N 1
ATOM 1907 C CA . ASP B 1 21 ? -8.852 -7.191 -13.336 1 93.88 21 ASP B CA 1
ATOM 1908 C C . ASP B 1 21 ? -10.016 -8.086 -13.75 1 93.88 21 ASP B C 1
ATOM 1910 O O . ASP B 1 21 ? -10.977 -7.621 -14.359 1 93.88 21 ASP B O 1
ATOM 1914 N N . VAL B 1 22 ? -9.977 -9.359 -13.43 1 95.94 22 VAL B N 1
ATOM 1915 C CA . VAL B 1 22 ? -11.016 -10.312 -13.797 1 95.94 22 VAL B CA 1
ATOM 1916 C C . VAL B 1 22 ? -12.352 -9.891 -13.18 1 95.94 22 VAL B C 1
ATOM 1918 O O . VAL B 1 22 ? -13.414 -10.297 -13.648 1 95.94 22 VAL B O 1
ATOM 1921 N N . CYS B 1 23 ? -12.281 -9.094 -12.156 1 96.44 23 CYS B N 1
ATOM 1922 C CA . CYS B 1 23 ? -13.516 -8.703 -11.477 1 96.44 23 CYS B CA 1
ATOM 1923 C C . CYS B 1 23 ? -14.031 -7.371 -12.008 1 96.44 23 CYS B C 1
ATOM 1925 O O . CYS B 1 23 ? -14.961 -6.789 -11.445 1 96.44 23 CYS B O 1
ATOM 1927 N N . ALA B 1 24 ? -13.531 -6.883 -13.117 1 97.44 24 ALA B N 1
ATOM 1928 C CA . ALA B 1 24 ? -13.938 -5.598 -13.68 1 97.44 24 ALA B CA 1
ATOM 1929 C C . ALA B 1 24 ? -15.43 -5.594 -14.008 1 97.44 24 ALA B C 1
ATOM 1931 O O . ALA B 1 24 ? -16.109 -4.582 -13.82 1 97.44 24 ALA B O 1
ATOM 1932 N N . ALA B 1 25 ? -15.945 -6.684 -14.523 1 96.62 25 ALA B N 1
ATOM 1933 C CA . ALA B 1 25 ? -17.375 -6.766 -14.852 1 96.62 25 ALA B CA 1
ATOM 1934 C C . ALA B 1 25 ? -18.234 -6.609 -13.602 1 96.62 25 ALA B C 1
ATOM 1936 O O . ALA B 1 25 ? -19.297 -5.984 -13.641 1 96.62 25 ALA B O 1
ATOM 1937 N N . ALA B 1 26 ? -17.75 -7.207 -12.516 1 96.19 26 ALA B N 1
ATOM 1938 C CA . ALA B 1 26 ? -18.469 -7.074 -11.25 1 96.19 26 ALA B CA 1
ATOM 1939 C C . ALA B 1 26 ? -18.5 -5.621 -10.781 1 96.19 26 ALA B C 1
ATOM 1941 O O . ALA B 1 26 ? -19.5 -5.145 -10.258 1 96.19 26 ALA B O 1
ATOM 1942 N N . PHE B 1 27 ? -17.406 -4.914 -10.961 1 96.38 27 PHE B N 1
ATOM 1943 C CA . PHE B 1 27 ? -17.344 -3.498 -10.617 1 96.38 27 PHE B CA 1
ATOM 1944 C C . PHE B 1 27 ? -18.328 -2.695 -11.461 1 96.38 27 PHE B C 1
ATOM 1946 O O . PHE B 1 27 ? -19.078 -1.866 -10.93 1 96.38 27 PHE B O 1
ATOM 1953 N N . ARG B 1 28 ? -18.359 -3.012 -12.758 1 95.5 28 ARG B N 1
ATOM 1954 C CA . ARG B 1 28 ? -19.281 -2.303 -13.641 1 95.5 28 ARG B CA 1
ATOM 1955 C C . ARG B 1 28 ? -20.734 -2.555 -13.242 1 95.5 28 ARG B C 1
ATOM 1957 O O . ARG B 1 28 ? -21.547 -1.636 -13.25 1 95.5 28 ARG B O 1
ATOM 1964 N N . ARG B 1 29 ? -21 -3.76 -12.859 1 93.31 29 ARG B N 1
ATOM 1965 C CA . ARG B 1 29 ? -22.359 -4.098 -12.414 1 93.31 29 ARG B CA 1
ATOM 1966 C C . ARG B 1 29 ? -22.719 -3.328 -11.148 1 93.31 29 ARG B C 1
ATOM 1968 O O . ARG B 1 29 ? -23.891 -3.012 -10.93 1 93.31 29 ARG B O 1
ATOM 1975 N N . ALA B 1 30 ? -21.734 -3.012 -10.375 1 93.19 30 ALA B N 1
ATOM 1976 C CA . ALA B 1 30 ? -21.969 -2.283 -9.133 1 93.19 30 ALA B CA 1
ATOM 1977 C C . ALA B 1 30 ? -22 -0.778 -9.375 1 93.19 30 ALA B C 1
ATOM 1979 O O . ALA B 1 30 ? -22.141 0.006 -8.438 1 93.19 30 ALA B O 1
ATOM 1980 N N . GLY B 1 31 ? -21.812 -0.35 -10.625 1 92.25 31 GLY B N 1
ATOM 1981 C CA . GLY B 1 31 ? -21.859 1.062 -10.961 1 92.25 31 GLY B CA 1
ATOM 1982 C C . GLY B 1 31 ? -20.516 1.739 -10.93 1 92.25 31 GLY B C 1
ATOM 1983 O O . GLY B 1 31 ? -20.422 2.969 -10.891 1 92.25 31 GLY B O 1
ATOM 1984 N N . LEU B 1 32 ? -19.453 0.983 -10.898 1 94.75 32 LEU B N 1
ATOM 1985 C CA . LEU B 1 32 ? -18.094 1.506 -10.867 1 94.75 32 LEU B CA 1
ATOM 1986 C C . LEU B 1 32 ? -17.391 1.281 -12.203 1 94.75 32 LEU B C 1
ATOM 1988 O O . LEU B 1 32 ? -17.734 0.347 -12.938 1 94.75 32 LEU B O 1
ATOM 1992 N N . PRO B 1 33 ? -16.531 2.203 -12.555 1 94.12 33 PRO B N 1
ATOM 1993 C CA . PRO B 1 33 ? -15.719 1.886 -13.734 1 94.12 33 PRO B CA 1
ATOM 1994 C C . PRO B 1 33 ? -14.844 0.652 -13.531 1 94.12 33 PRO B C 1
ATOM 1996 O O . PRO B 1 33 ? -14.352 0.415 -12.43 1 94.12 33 PRO B O 1
ATOM 1999 N N . GLY B 1 34 ? -14.656 -0.123 -14.594 1 94.44 34 GLY B N 1
ATOM 2000 C CA . GLY B 1 34 ? -13.797 -1.296 -14.523 1 94.44 34 GLY B CA 1
ATOM 2001 C C . GLY B 1 34 ? -12.391 -0.979 -14.062 1 94.44 34 GLY B C 1
ATOM 2002 O O . GLY B 1 34 ? -11.742 -1.805 -13.414 1 94.44 34 GLY B O 1
ATOM 2003 N N . SER B 1 35 ? -11.945 0.266 -14.281 1 92.5 35 SER B N 1
ATOM 2004 C CA . SER B 1 35 ? -10.602 0.699 -13.938 1 92.5 35 SER B CA 1
ATOM 2005 C C . SER B 1 35 ? -10.445 0.884 -12.43 1 92.5 35 SER B C 1
ATOM 2007 O O . SER B 1 35 ? -9.32 0.996 -11.922 1 92.5 35 SER B O 1
ATOM 2009 N N . ALA B 1 36 ? -11.547 0.825 -11.656 1 95.31 36 ALA B N 1
ATOM 2010 C CA . ALA B 1 36 ? -11.5 1.014 -10.211 1 95.31 36 ALA B CA 1
ATOM 2011 C C . ALA B 1 36 ? -10.898 -0.208 -9.516 1 95.31 36 ALA B C 1
ATOM 2013 O O . ALA B 1 36 ? -10.516 -0.138 -8.352 1 95.31 36 ALA B O 1
ATOM 2014 N N . VAL B 1 37 ? -10.805 -1.328 -10.227 1 96.31 37 VAL B N 1
ATOM 2015 C CA . VAL B 1 37 ? -10.266 -2.559 -9.656 1 96.31 37 VAL B CA 1
ATOM 2016 C C . VAL B 1 37 ? -8.82 -2.332 -9.203 1 96.31 37 VAL B C 1
ATOM 2018 O O . VAL B 1 37 ? -8.43 -2.77 -8.125 1 96.31 37 VAL B O 1
ATOM 2021 N N . GLU B 1 38 ? -8.094 -1.631 -9.992 1 94.38 38 GLU B N 1
ATOM 2022 C CA . GLU B 1 38 ? -6.68 -1.42 -9.703 1 94.38 38 GLU B CA 1
ATOM 2023 C C . GLU B 1 38 ? -6.496 -0.597 -8.43 1 94.38 38 GLU B C 1
ATOM 2025 O O . GLU B 1 38 ? -5.688 -0.949 -7.57 1 94.38 38 GLU B O 1
ATOM 2030 N N . VAL B 1 39 ? -7.25 0.457 -8.344 1 94.06 39 VAL B N 1
ATOM 2031 C CA . VAL B 1 39 ? -7.164 1.327 -7.176 1 94.06 39 VAL B CA 1
ATOM 2032 C C . VAL B 1 39 ? -7.645 0.577 -5.938 1 94.06 39 VAL B C 1
ATOM 2034 O O . VAL B 1 39 ? -7.031 0.67 -4.871 1 94.06 39 VAL B O 1
ATOM 2037 N N . TRP B 1 40 ? -8.742 -0.138 -6.121 1 96.06 40 TRP B N 1
ATOM 2038 C CA . TRP B 1 40 ? -9.312 -0.925 -5.035 1 96.06 40 TRP B CA 1
ATOM 2039 C C . TRP B 1 40 ? -8.297 -1.921 -4.488 1 96.06 40 TRP B C 1
ATOM 2041 O O . TRP B 1 40 ? -8.047 -1.962 -3.283 1 96.06 40 TRP B O 1
ATOM 2051 N N . PHE B 1 41 ? -7.688 -2.643 -5.34 1 96.56 41 PHE B N 1
ATOM 2052 C CA . PHE B 1 41 ? -6.73 -3.676 -4.957 1 96.56 41 PHE B CA 1
ATOM 2053 C C . PHE B 1 41 ? -5.477 -3.055 -4.352 1 96.56 41 PHE B C 1
ATOM 2055 O O . PHE B 1 41 ? -4.949 -3.553 -3.357 1 96.56 41 PHE B O 1
ATOM 2062 N N . ALA B 1 42 ? -5.004 -1.995 -4.879 1 96.31 42 ALA B N 1
ATOM 2063 C CA . ALA B 1 42 ? -3.838 -1.296 -4.348 1 96.31 42 ALA B CA 1
ATOM 2064 C C . ALA B 1 42 ? -4.098 -0.795 -2.93 1 96.31 42 ALA B C 1
ATOM 2066 O O . ALA B 1 42 ? -3.217 -0.871 -2.068 1 96.31 42 ALA B 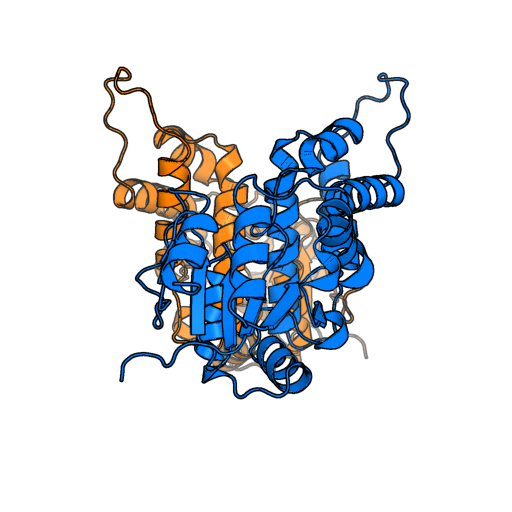O 1
ATOM 2067 N N . ARG B 1 43 ? -5.285 -0.284 -2.678 1 97.19 43 ARG B N 1
ATOM 2068 C CA . ARG B 1 43 ? -5.648 0.218 -1.357 1 97.19 43 ARG B CA 1
ATOM 2069 C C . ARG B 1 43 ? -5.68 -0.91 -0.332 1 97.19 43 ARG B C 1
ATOM 2071 O O . ARG B 1 43 ? -5.254 -0.73 0.81 1 97.19 43 ARG B O 1
ATOM 2078 N N . ILE B 1 44 ? -6.191 -2.035 -0.74 1 97.62 44 ILE B N 1
ATOM 2079 C CA . ILE B 1 44 ? -6.262 -3.189 0.149 1 97.62 44 ILE B CA 1
ATOM 2080 C C . ILE B 1 44 ? -4.852 -3.594 0.581 1 97.62 44 ILE B C 1
ATOM 2082 O O . ILE B 1 44 ? -4.582 -3.746 1.774 1 97.62 44 ILE B O 1
ATOM 2086 N N . LEU B 1 45 ? -3.977 -3.752 -0.409 1 98.31 45 LEU B N 1
ATOM 2087 C CA . LEU B 1 45 ? -2.609 -4.156 -0.105 1 98.31 45 LEU B CA 1
ATOM 2088 C C . LEU B 1 45 ? -1.898 -3.092 0.725 1 98.31 45 LEU B C 1
ATOM 2090 O O . LEU B 1 45 ? -1.245 -3.41 1.721 1 98.31 45 LEU B O 1
ATOM 2094 N N . ARG B 1 46 ? -2.061 -1.872 0.322 1 98.12 46 ARG B N 1
ATOM 2095 C CA . ARG B 1 46 ? -1.467 -0.768 1.068 1 98.12 46 ARG B CA 1
ATOM 2096 C C . ARG B 1 46 ? -1.872 -0.819 2.537 1 98.12 46 ARG B C 1
ATOM 2098 O O . ARG B 1 46 ? -1.016 -0.822 3.424 1 98.12 46 ARG B O 1
ATOM 2105 N N . ASP B 1 47 ? -3.146 -0.9 2.75 1 98.19 47 ASP B N 1
ATOM 2106 C CA . ASP B 1 47 ? -3.646 -0.808 4.117 1 98.19 47 ASP B CA 1
ATOM 2107 C C . ASP B 1 47 ? -3.393 -2.104 4.883 1 98.19 47 ASP B C 1
ATOM 2109 O O . ASP B 1 47 ? -3.211 -2.084 6.105 1 98.19 47 ASP B O 1
ATOM 2113 N N . GLY B 1 48 ? -3.395 -3.232 4.211 1 98.31 48 GLY B N 1
ATOM 2114 C CA . GLY B 1 48 ? -2.977 -4.469 4.852 1 98.31 48 GLY B CA 1
ATOM 2115 C C . GLY B 1 48 ? -1.54 -4.43 5.34 1 98.31 48 GLY B C 1
ATOM 2116 O O . GLY B 1 48 ? -1.26 -4.785 6.488 1 98.31 48 GLY B O 1
ATOM 2117 N N . PHE B 1 49 ? -0.64 -3.979 4.43 1 98.62 49 PHE B N 1
ATOM 2118 C CA . PHE B 1 49 ? 0.765 -3.83 4.793 1 98.62 49 PHE B CA 1
ATOM 2119 C C . PHE B 1 49 ? 0.925 -2.832 5.934 1 98.62 49 PHE B C 1
ATOM 2121 O O . PHE B 1 49 ? 1.689 -3.07 6.871 1 98.62 49 PHE B O 1
ATOM 2128 N N . ALA B 1 50 ? 0.168 -1.758 5.859 1 98.38 50 ALA B N 1
ATOM 2129 C CA . ALA B 1 50 ? 0.252 -0.702 6.863 1 98.38 50 ALA B CA 1
ATOM 2130 C C . ALA B 1 50 ? -0.183 -1.215 8.234 1 98.38 50 ALA B C 1
ATOM 2132 O O . ALA B 1 50 ? 0.468 -0.935 9.242 1 98.38 50 ALA B O 1
ATOM 2133 N N . ALA B 1 51 ? -1.257 -1.937 8.25 1 97.75 51 ALA B N 1
ATOM 2134 C CA . ALA B 1 51 ? -1.756 -2.463 9.523 1 97.75 51 ALA B CA 1
ATOM 2135 C C . ALA B 1 51 ? -0.745 -3.412 10.156 1 97.75 51 ALA B C 1
ATOM 2137 O O . ALA B 1 51 ? -0.518 -3.367 11.367 1 97.75 51 ALA B O 1
ATOM 2138 N N . GLN B 1 52 ? -0.192 -4.223 9.328 1 97.38 52 GLN B N 1
ATOM 2139 C CA . GLN B 1 52 ? 0.834 -5.141 9.812 1 97.38 52 GLN B CA 1
ATOM 2140 C C . GLN B 1 52 ? 2.049 -4.383 10.336 1 97.38 52 GLN B C 1
ATOM 2142 O O . GLN B 1 52 ? 2.596 -4.723 11.391 1 97.38 52 GLN B O 1
ATOM 2147 N N . LEU B 1 53 ? 2.475 -3.408 9.617 1 97.38 53 LEU B N 1
ATOM 2148 C CA . LEU B 1 53 ? 3.637 -2.6 9.961 1 97.38 53 LEU B CA 1
ATOM 2149 C C . LEU B 1 53 ? 3.406 -1.857 11.273 1 97.38 53 LEU B C 1
ATOM 2151 O O . LEU B 1 53 ? 4.336 -1.683 12.07 1 97.38 53 LEU B O 1
ATOM 2155 N N . ALA B 1 54 ? 2.182 -1.419 11.547 1 97.31 54 ALA B N 1
ATOM 2156 C CA . ALA B 1 54 ? 1.818 -0.661 12.742 1 97.31 54 ALA B CA 1
ATOM 2157 C C . ALA B 1 54 ? 1.845 -1.548 13.984 1 97.31 54 ALA B C 1
ATOM 2159 O O . ALA B 1 54 ? 1.943 -1.05 15.109 1 97.31 54 ALA B O 1
ATOM 2160 N N . GLY B 1 55 ? 1.748 -2.928 13.875 1 92.69 55 GLY B N 1
ATOM 2161 C CA . GLY B 1 55 ? 1.871 -3.869 14.977 1 92.69 55 GLY B CA 1
ATOM 2162 C C . GLY B 1 55 ? 0.574 -4.07 15.734 1 92.69 55 GLY B C 1
ATOM 2163 O O . GLY B 1 55 ? 0.589 -4.387 16.922 1 92.69 55 GLY B O 1
ATOM 2164 N N . GLY B 1 56 ? -0.615 -3.912 15.211 1 90.06 56 GLY B N 1
ATOM 2165 C CA . GLY B 1 56 ? -1.889 -4.176 15.867 1 90.06 56 GLY B CA 1
ATOM 2166 C C . GLY B 1 56 ? -2.467 -5.535 15.516 1 90.06 56 GLY B C 1
ATOM 2167 O O . GLY B 1 56 ? -1.769 -6.391 14.969 1 90.06 56 GLY B O 1
ATOM 2168 N N . PRO B 1 57 ? -3.625 -5.773 16.031 1 94.06 57 PRO B N 1
ATOM 2169 C CA . PRO B 1 57 ? -4.293 -7.035 15.711 1 94.06 57 PRO B CA 1
ATOM 2170 C C . PRO B 1 57 ? -4.402 -7.273 14.203 1 94.06 57 PRO B C 1
ATOM 2172 O O . PRO B 1 57 ? -4.402 -6.32 13.422 1 94.06 57 PRO B O 1
ATOM 2175 N N . HIS B 1 58 ? -4.5 -8.484 13.93 1 95.5 58 HIS B N 1
ATOM 2176 C CA . HIS B 1 58 ? -4.566 -8.914 12.539 1 95.5 58 HIS B CA 1
ATOM 2177 C C . HIS B 1 58 ? -5.801 -8.344 11.844 1 95.5 58 HIS B C 1
ATOM 2179 O O . HIS B 1 58 ? -6.906 -8.406 12.383 1 95.5 58 HIS B O 1
ATOM 2185 N N . VAL B 1 59 ? -5.602 -7.715 10.703 1 96.75 59 VAL B N 1
ATOM 2186 C CA . VAL B 1 59 ? -6.664 -7.246 9.82 1 96.75 59 VAL B CA 1
ATOM 2187 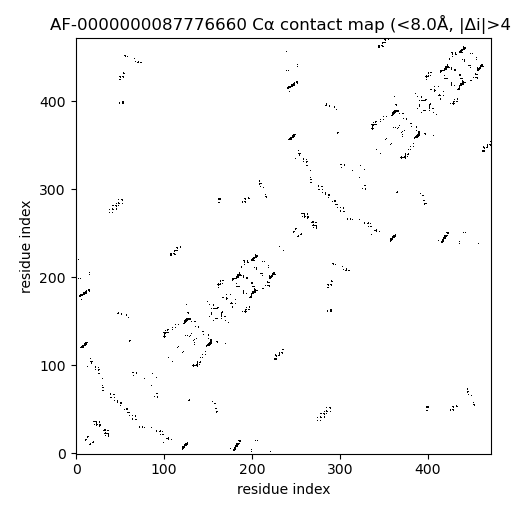C C . VAL B 1 59 ? -6.789 -8.172 8.617 1 96.75 59 VAL B C 1
ATOM 2189 O O . VAL B 1 59 ? -5.785 -8.523 7.992 1 96.75 59 VAL B O 1
ATOM 2192 N N . THR B 1 60 ? -8 -8.57 8.297 1 96.56 60 THR B N 1
ATOM 2193 C CA . THR B 1 60 ? -8.188 -9.547 7.234 1 96.56 60 THR B CA 1
ATOM 2194 C C . THR B 1 60 ? -8.312 -8.852 5.883 1 96.56 60 THR B C 1
ATOM 2196 O O . THR B 1 60 ? -8.68 -7.68 5.812 1 96.56 60 THR B O 1
ATOM 2199 N N . PHE B 1 61 ? -8.062 -9.594 4.832 1 96.75 61 PHE B N 1
ATOM 2200 C CA . PHE B 1 61 ? -8.25 -9.109 3.471 1 96.75 61 PHE B CA 1
ATOM 2201 C C . PHE B 1 61 ? -9.695 -8.68 3.244 1 96.75 61 PHE B C 1
ATOM 2203 O O . PHE B 1 61 ? -9.945 -7.621 2.666 1 96.75 61 PHE B O 1
ATOM 2210 N N . ARG B 1 62 ? -10.633 -9.43 3.725 1 95.31 62 ARG B N 1
ATOM 2211 C CA . ARG B 1 62 ? -12.055 -9.172 3.514 1 95.31 62 ARG B CA 1
ATOM 2212 C C . ARG B 1 62 ? -12.477 -7.859 4.164 1 95.31 62 ARG B C 1
ATOM 2214 O O . ARG B 1 62 ? -13.25 -7.098 3.588 1 95.31 62 ARG B O 1
ATOM 2221 N N . GLN B 1 63 ? -12 -7.602 5.391 1 96.62 63 GLN B N 1
ATOM 2222 C CA . GLN B 1 63 ? -12.312 -6.348 6.07 1 96.62 63 GLN B CA 1
ATOM 2223 C C . GLN B 1 63 ? -11.898 -5.145 5.223 1 96.62 63 GLN B C 1
ATOM 2225 O O . GLN B 1 63 ? -12.672 -4.199 5.066 1 96.62 63 GLN B O 1
ATOM 2230 N N . LEU B 1 64 ? -10.719 -5.262 4.676 1 97.38 64 LEU B N 1
ATOM 2231 C CA . LEU B 1 64 ? -10.188 -4.164 3.869 1 97.38 64 LEU B CA 1
ATOM 2232 C C . LEU B 1 64 ? -10.906 -4.086 2.523 1 97.38 64 LEU B C 1
ATOM 2234 O O . LEU B 1 64 ? -11.172 -2.994 2.02 1 97.38 64 LEU B O 1
ATOM 2238 N N . ALA B 1 65 ? -11.195 -5.246 1.929 1 97 65 ALA B N 1
ATOM 2239 C CA . ALA B 1 65 ? -11.938 -5.289 0.674 1 97 65 ALA B CA 1
ATOM 2240 C C . ALA B 1 65 ? -13.289 -4.594 0.815 1 97 65 ALA B C 1
ATOM 2242 O O . ALA B 1 65 ? -13.664 -3.777 -0.031 1 97 65 ALA B O 1
ATOM 2243 N N . GLU B 1 66 ? -13.977 -4.883 1.865 1 97.31 66 GLU B N 1
ATOM 2244 C CA . GLU B 1 66 ? -15.281 -4.285 2.123 1 97.31 66 GLU B CA 1
ATOM 2245 C C . GLU B 1 66 ? -15.164 -2.779 2.352 1 97.31 66 GLU B C 1
ATOM 2247 O O . GLU B 1 66 ? -15.938 -1.999 1.783 1 97.31 66 GLU B O 1
ATOM 2252 N N . HIS B 1 67 ? -14.219 -2.418 3.143 1 97.5 67 HIS B N 1
ATOM 2253 C CA . HIS B 1 67 ? -14.023 -1.013 3.486 1 97.5 67 HIS B CA 1
ATOM 2254 C C . HIS B 1 67 ? -13.742 -0.176 2.242 1 97.5 67 HIS B C 1
ATOM 2256 O O . HIS B 1 67 ? -14.383 0.855 2.025 1 97.5 67 HIS B O 1
ATOM 2262 N N . HIS B 1 68 ? -12.859 -0.647 1.41 1 96.94 68 HIS B N 1
ATOM 2263 C CA . HIS B 1 68 ? -12.43 0.154 0.27 1 96.94 68 HIS B CA 1
ATOM 2264 C C . HIS B 1 68 ? -13.461 0.107 -0.855 1 96.94 68 HIS B C 1
ATOM 2266 O O . HIS B 1 68 ? -13.602 1.068 -1.613 1 96.94 68 HIS B O 1
ATOM 2272 N N . LEU B 1 69 ? -14.195 -1.001 -0.979 1 96.81 69 LEU B N 1
ATOM 2273 C CA . LEU B 1 69 ? -15.273 -1.016 -1.959 1 96.81 69 LEU B CA 1
ATOM 2274 C C . LEU B 1 69 ? -16.375 -0.037 -1.566 1 96.81 69 LEU B C 1
ATOM 2276 O O . LEU B 1 69 ? -16.906 0.682 -2.418 1 96.81 69 LEU B O 1
ATOM 2280 N N . ALA B 1 70 ? -16.719 0.003 -0.285 1 96.44 70 ALA B N 1
ATOM 2281 C CA . ALA B 1 70 ? -17.688 0.969 0.209 1 96.44 70 ALA B CA 1
ATOM 2282 C C . ALA B 1 70 ? -17.266 2.398 -0.111 1 96.44 70 ALA B C 1
ATOM 2284 O O . ALA B 1 70 ? -18.078 3.217 -0.545 1 96.44 70 ALA B O 1
ATOM 2285 N N . GLY B 1 71 ? -15.984 2.658 0.15 1 95.06 71 GLY B N 1
ATOM 2286 C CA . GLY B 1 71 ? -15.461 3.979 -0.164 1 95.06 71 GLY B CA 1
ATOM 2287 C C . GLY B 1 71 ? -15.602 4.344 -1.63 1 95.06 71 GLY B C 1
ATOM 2288 O O . GLY B 1 71 ? -16.016 5.457 -1.961 1 95.06 71 GLY B O 1
ATOM 2289 N N . LEU B 1 72 ? -15.258 3.418 -2.508 1 94.69 72 LEU B N 1
ATOM 2290 C CA . LEU B 1 72 ? -15.344 3.66 -3.945 1 94.69 72 LEU B CA 1
ATOM 2291 C C . LEU B 1 72 ? -16.797 3.885 -4.371 1 94.69 72 LEU B C 1
ATOM 2293 O O . LEU B 1 72 ? -17.078 4.754 -5.199 1 94.69 72 LEU B O 1
ATOM 2297 N N . LEU B 1 73 ? -17.703 3.055 -3.84 1 93.5 73 LEU B N 1
ATOM 2298 C CA . LEU B 1 73 ? -19.109 3.211 -4.168 1 93.5 73 LEU B CA 1
ATOM 2299 C C . LEU B 1 73 ? -19.625 4.578 -3.73 1 93.5 73 LEU B C 1
ATOM 2301 O O . LEU B 1 73 ? -20.391 5.215 -4.445 1 93.5 73 LEU B O 1
ATOM 2305 N N . ALA B 1 74 ? -19.125 5.031 -2.59 1 91.19 74 ALA B N 1
ATOM 2306 C CA . ALA B 1 74 ? -19.516 6.34 -2.078 1 91.19 74 ALA B CA 1
ATOM 2307 C C . ALA B 1 74 ? -18.984 7.461 -2.967 1 91.19 74 ALA B C 1
ATOM 2309 O O . ALA B 1 74 ? -19.641 8.5 -3.125 1 91.19 74 ALA B O 1
ATOM 2310 N N . GLU B 1 75 ? -17.859 7.27 -3.549 1 88.62 75 GLU B N 1
ATOM 2311 C CA . GLU B 1 75 ? -17.203 8.25 -4.41 1 88.62 75 GLU B CA 1
ATOM 2312 C C . GLU B 1 75 ? -17.891 8.328 -5.773 1 88.62 75 GLU B C 1
ATOM 2314 O O . GLU B 1 75 ? -17.672 9.281 -6.527 1 88.62 75 GLU B O 1
ATOM 2319 N N . HIS B 1 76 ? -18.625 7.316 -6.109 1 87.94 76 HIS B N 1
ATOM 2320 C CA . HIS B 1 76 ? -19.297 7.234 -7.395 1 87.94 76 HIS B CA 1
ATOM 2321 C C . HIS B 1 76 ? -20.812 7.062 -7.211 1 87.94 76 HIS B C 1
ATOM 2323 O O . HIS B 1 76 ? -21.375 6.031 -7.582 1 87.94 76 HIS B O 1
ATOM 2329 N N . PRO B 1 77 ? -21.391 8.148 -6.867 1 78.81 77 PRO B N 1
ATOM 2330 C CA . PRO B 1 77 ? -22.828 8.008 -6.645 1 78.81 77 PRO B CA 1
ATOM 2331 C C . PRO B 1 77 ? -23.609 7.848 -7.945 1 78.81 77 PRO B C 1
ATOM 2333 O O . PRO B 1 77 ? -23.234 8.406 -8.977 1 78.81 77 PRO B O 1
ATOM 2336 N N . VAL B 1 78 ? -24.422 6.859 -7.984 1 72.5 78 VAL B N 1
ATOM 2337 C CA . VAL B 1 78 ? -25.281 6.656 -9.148 1 72.5 78 VAL B CA 1
ATOM 2338 C C . VAL B 1 78 ? -26.562 7.488 -9 1 72.5 78 VAL B C 1
ATOM 2340 O O . VAL B 1 78 ? -27.062 7.66 -7.895 1 72.5 78 VAL B O 1
ATOM 2343 N N . SER B 1 79 ? -26.859 8.227 -10.164 1 64.25 79 SER B N 1
ATOM 2344 C CA . SER B 1 79 ? -28.062 9.047 -10.195 1 64.25 79 SER B CA 1
ATOM 2345 C C . SER B 1 79 ? -29.297 8.227 -9.82 1 64.25 79 SER B C 1
ATOM 2347 O O . SER B 1 79 ? -29.406 7.055 -10.195 1 64.25 79 SER B O 1
ATOM 2349 N N . PRO B 1 80 ? -30 8.719 -8.891 1 58.5 80 PRO B N 1
ATOM 2350 C CA . PRO B 1 80 ? -31.234 8.055 -8.477 1 58.5 80 PRO B CA 1
ATOM 2351 C C . PRO B 1 80 ? -32.094 7.613 -9.664 1 58.5 80 PRO B C 1
ATOM 2353 O O . PRO B 1 80 ? -33 6.812 -9.5 1 58.5 80 PRO B O 1
ATOM 2356 N N . ARG B 1 81 ? -32.031 8.43 -10.734 1 53.19 81 ARG B N 1
ATOM 2357 C CA . ARG B 1 81 ? -32.938 8.148 -11.836 1 53.19 81 ARG B CA 1
ATOM 2358 C C . ARG B 1 81 ? -32.688 6.766 -12.43 1 53.19 81 ARG B C 1
ATOM 2360 O O . ARG B 1 81 ? -33.469 6.27 -13.234 1 53.19 81 ARG B O 1
ATOM 2367 N N . VAL B 1 82 ? -31.453 6.312 -12.336 1 53.09 82 VAL B N 1
ATOM 2368 C CA . VAL B 1 82 ? -31.25 4.984 -12.898 1 53.09 82 VAL B CA 1
ATOM 2369 C C . VAL B 1 82 ? -31.906 3.936 -12.008 1 53.09 82 VAL B C 1
ATOM 2371 O O . VAL B 1 82 ? -31.531 3.785 -10.836 1 53.09 82 VAL B O 1
ATOM 2374 N N . VAL B 1 83 ? -33.125 3.527 -12.25 1 49.94 83 VAL B N 1
ATOM 2375 C CA . VAL B 1 83 ? -34.094 2.646 -11.625 1 49.94 83 VAL B CA 1
ATOM 2376 C C . VAL B 1 83 ? -33.375 1.424 -11.039 1 49.94 83 VAL B C 1
ATOM 2378 O O . VAL B 1 83 ? -34 0.612 -10.352 1 49.94 83 VAL B O 1
ATOM 2381 N N . GLY B 1 84 ? -32.219 0.907 -11.484 1 57.91 84 GLY B N 1
ATOM 2382 C CA . GLY B 1 84 ? -31.781 -0.363 -10.93 1 57.91 84 GLY B CA 1
ATOM 2383 C C . GLY B 1 84 ? -31.062 -0.217 -9.602 1 57.91 84 GLY B C 1
ATOM 2384 O O . GLY B 1 84 ? -30.406 0.798 -9.352 1 57.91 84 GLY B O 1
ATOM 2385 N N . SER B 1 85 ? -31.5 -0.865 -8.586 1 67.88 85 SER B N 1
ATOM 2386 C CA . SER B 1 85 ? -30.984 -0.812 -7.223 1 67.88 85 SER B CA 1
ATOM 2387 C C . SER B 1 85 ? -29.516 -1.216 -7.172 1 67.88 85 SER B C 1
ATOM 2389 O O . SER B 1 85 ? -29.141 -2.287 -7.652 1 67.88 85 SER B O 1
ATOM 2391 N N . ARG B 1 86 ? -28.672 -0.304 -6.93 1 81.5 86 ARG B N 1
ATOM 2392 C CA . ARG B 1 86 ? -27.281 -0.615 -6.648 1 81.5 86 ARG B CA 1
ATOM 2393 C C . ARG B 1 86 ? -27.172 -1.662 -5.543 1 81.5 86 ARG B C 1
ATOM 2395 O O . ARG B 1 86 ? -27.875 -1.595 -4.539 1 81.5 86 ARG B O 1
ATOM 2402 N N . PRO B 1 87 ? -26.312 -2.658 -5.875 1 88.19 87 PRO B N 1
ATOM 2403 C CA . PRO B 1 87 ? -26.125 -3.629 -4.797 1 88.19 87 PRO B CA 1
ATOM 2404 C C . PRO B 1 87 ? -25.562 -2.99 -3.521 1 88.19 87 PRO B C 1
ATOM 2406 O O . PRO B 1 87 ? -24.953 -1.921 -3.578 1 88.19 87 PRO B O 1
ATOM 2409 N N . SER B 1 88 ? -25.938 -3.656 -2.416 1 92 88 SER B N 1
ATOM 2410 C CA . SER B 1 88 ? -25.266 -3.277 -1.179 1 92 88 SER B CA 1
ATOM 2411 C C . SER B 1 88 ? -23.766 -3.525 -1.268 1 92 88 SER B C 1
ATOM 2413 O O . SER B 1 88 ? -23.312 -4.25 -2.15 1 92 88 SER B O 1
ATOM 2415 N N . VAL B 1 89 ? -23.016 -2.918 -0.388 1 93.38 89 VAL B N 1
ATOM 2416 C CA . VAL B 1 89 ? -21.578 -3.133 -0.343 1 93.38 89 VAL B CA 1
ATOM 2417 C C . VAL B 1 89 ? -21.281 -4.621 -0.18 1 93.38 89 VAL B C 1
ATOM 2419 O O . VAL B 1 89 ? -20.422 -5.172 -0.872 1 93.38 89 VAL B O 1
ATOM 2422 N N . GLN B 1 90 ? -21.984 -5.246 0.676 1 94.31 90 GLN B N 1
ATOM 2423 C CA . GLN B 1 90 ? -21.797 -6.672 0.933 1 94.31 90 GLN B CA 1
ATOM 2424 C C . GLN B 1 90 ? -22.031 -7.496 -0.326 1 94.31 90 GLN B C 1
ATOM 2426 O O . GLN B 1 90 ? -21.266 -8.398 -0.643 1 94.31 90 GLN B O 1
ATOM 2431 N N . GLN B 1 91 ? -23.094 -7.188 -1.016 1 95.19 91 GLN B N 1
ATOM 2432 C CA . GLN B 1 91 ? -23.406 -7.891 -2.256 1 95.19 91 GLN B CA 1
ATOM 2433 C C . GLN B 1 91 ? -22.312 -7.672 -3.301 1 95.19 91 GLN B C 1
ATOM 2435 O O . GLN B 1 91 ? -21.922 -8.609 -4.008 1 95.19 91 GLN B O 1
ATOM 2440 N N . ALA B 1 92 ? -21.859 -6.434 -3.332 1 95.5 92 ALA B N 1
ATOM 2441 C CA . ALA B 1 92 ? -20.812 -6.113 -4.297 1 95.5 92 ALA B CA 1
ATOM 2442 C C . ALA B 1 92 ? -19.531 -6.891 -3.992 1 95.5 92 ALA B C 1
ATOM 2444 O O . ALA B 1 92 ? -18.891 -7.434 -4.898 1 95.5 92 ALA B O 1
ATOM 2445 N N . VAL B 1 93 ? -19.156 -6.957 -2.771 1 95.44 93 VAL B N 1
ATOM 2446 C CA . VAL B 1 93 ? -17.969 -7.691 -2.371 1 95.44 93 VAL B CA 1
ATOM 2447 C C . VAL B 1 93 ? -18.125 -9.172 -2.715 1 95.44 93 VAL B C 1
ATOM 2449 O O . VAL B 1 93 ? -17.188 -9.797 -3.227 1 95.44 93 VAL B O 1
ATOM 2452 N N . GLU B 1 94 ? -19.266 -9.695 -2.459 1 96.19 94 GLU B N 1
ATOM 2453 C CA . GLU B 1 94 ? -19.531 -11.094 -2.781 1 96.19 94 GLU B CA 1
ATOM 2454 C C . GLU B 1 94 ? -19.391 -11.352 -4.281 1 96.19 94 GLU B C 1
ATOM 2456 O O . GLU B 1 94 ? -18.875 -12.391 -4.695 1 96.19 94 GLU B O 1
ATOM 2461 N N . GLN B 1 95 ? -19.859 -10.438 -5.039 1 96.06 95 GLN B N 1
ATOM 2462 C CA . GLN B 1 95 ? -19.75 -10.57 -6.488 1 96.06 95 GLN B CA 1
ATOM 2463 C C . GLN B 1 95 ? -18.281 -10.523 -6.934 1 96.06 95 GLN B C 1
ATOM 2465 O O . GLN B 1 95 ? -17.891 -11.25 -7.852 1 96.06 95 GLN B O 1
ATOM 2470 N N . VAL B 1 96 ? -17.562 -9.695 -6.312 1 95.38 96 VAL B N 1
ATOM 2471 C CA . VAL B 1 96 ? -16.141 -9.578 -6.629 1 95.38 96 VAL B CA 1
ATOM 2472 C C . VAL B 1 96 ? -15.422 -10.867 -6.25 1 95.38 96 VAL B C 1
ATOM 2474 O O . VAL B 1 96 ? -14.656 -11.414 -7.047 1 95.38 96 VAL B O 1
ATOM 2477 N N . ILE B 1 97 ? -15.68 -11.352 -5.066 1 94.88 97 ILE B N 1
ATOM 2478 C CA . ILE B 1 97 ? -15.07 -12.586 -4.586 1 94.88 97 ILE B CA 1
ATOM 2479 C C . ILE B 1 97 ? -15.461 -13.742 -5.5 1 94.88 97 ILE B C 1
ATOM 2481 O O . ILE B 1 97 ? -14.617 -14.562 -5.871 1 94.88 97 ILE B O 1
ATOM 2485 N N . ALA B 1 98 ? -16.703 -13.773 -5.895 1 96.19 98 ALA B N 1
ATOM 2486 C CA . ALA B 1 98 ? -17.172 -14.828 -6.789 1 96.19 98 ALA B CA 1
ATOM 2487 C C . ALA B 1 98 ? -16.422 -14.797 -8.117 1 96.19 98 ALA B C 1
ATOM 2489 O O . ALA B 1 98 ? -16.094 -15.844 -8.68 1 96.19 98 ALA B O 1
ATOM 2490 N N . ALA B 1 99 ? -16.219 -13.617 -8.594 1 97 99 ALA B N 1
ATOM 2491 C CA . ALA B 1 99 ? -15.477 -13.461 -9.852 1 97 99 ALA B CA 1
ATOM 2492 C C . ALA B 1 99 ? -14.055 -13.992 -9.711 1 97 99 ALA B C 1
ATOM 2494 O O . ALA B 1 99 ? -13.523 -14.617 -10.633 1 97 99 ALA B O 1
ATOM 2495 N N . TRP B 1 100 ? -13.445 -13.758 -8.609 1 96.75 100 TRP B N 1
ATOM 2496 C CA . TRP B 1 100 ? -12.094 -14.242 -8.359 1 96.75 100 TRP B CA 1
ATOM 2497 C C . TRP B 1 100 ? -12.078 -15.766 -8.227 1 96.75 100 TRP B C 1
ATOM 2499 O O . TRP B 1 100 ? -11.188 -16.422 -8.75 1 96.75 100 TRP B O 1
ATOM 2509 N N . CYS B 1 101 ? -13.086 -16.344 -7.598 1 96.56 101 CYS B N 1
ATOM 2510 C CA . CYS B 1 101 ? -13.164 -17.781 -7.332 1 96.56 101 CYS B CA 1
ATOM 2511 C C . CYS B 1 101 ? -13.305 -18.562 -8.625 1 96.56 101 CYS B C 1
ATOM 2513 O O . CYS B 1 101 ? -12.914 -19.734 -8.695 1 96.56 101 CYS B O 1
ATOM 2515 N N . THR B 1 102 ? -13.82 -17.906 -9.617 1 96.62 102 THR B N 1
ATOM 2516 C CA . THR B 1 102 ? -14.102 -18.609 -10.867 1 96.62 102 THR B CA 1
ATOM 2517 C C . THR B 1 102 ? -13.266 -18.047 -12.008 1 96.62 102 THR B C 1
ATOM 2519 O O . THR B 1 102 ? -13.641 -18.172 -13.18 1 96.62 102 THR B O 1
ATOM 2522 N N . ALA B 1 103 ? -12.242 -17.344 -11.656 1 97.88 103 ALA B N 1
ATOM 2523 C CA . ALA B 1 103 ? -11.391 -16.734 -12.672 1 97.88 103 ALA B CA 1
ATOM 2524 C C . ALA B 1 103 ? -10.711 -17.812 -13.523 1 97.88 103 ALA B C 1
ATOM 2526 O O . ALA B 1 103 ? -10.328 -18.875 -13.008 1 97.88 103 ALA B O 1
ATOM 2527 N N . ASP B 1 104 ? -10.617 -17.578 -14.82 1 97.88 104 ASP B N 1
ATOM 2528 C CA . ASP B 1 104 ? -9.766 -18.406 -15.664 1 97.88 104 ASP B CA 1
ATOM 2529 C C . ASP B 1 104 ? -8.289 -18.109 -15.43 1 97.88 104 ASP B C 1
ATOM 2531 O O . ASP B 1 104 ? -7.887 -16.938 -15.414 1 97.88 104 ASP B O 1
ATOM 2535 N N . LEU B 1 105 ? -7.512 -19.203 -15.242 1 98.25 105 LEU B N 1
ATOM 2536 C CA . LEU B 1 105 ? -6.066 -19.016 -15.188 1 98.25 105 LEU B CA 1
ATOM 2537 C C . LEU B 1 105 ? -5.551 -18.422 -16.5 1 98.25 105 LEU B C 1
ATOM 2539 O O . LEU B 1 105 ? -6.215 -18.5 -17.531 1 98.25 105 LEU B O 1
ATOM 2543 N N . TYR B 1 106 ? -4.375 -17.734 -16.375 1 98 106 TYR B N 1
ATOM 2544 C CA . TYR B 1 106 ? -3.703 -17.406 -17.625 1 98 106 TYR B CA 1
ATOM 2545 C C . TYR B 1 106 ? -3.572 -18.625 -18.516 1 98 106 TYR B C 1
ATOM 2547 O O . TYR B 1 106 ? -3.348 -19.734 -18.016 1 98 106 TYR B O 1
ATOM 2555 N N . PRO B 1 107 ? -3.623 -18.484 -19.844 1 97.12 107 PRO B N 1
ATOM 2556 C CA . PRO B 1 107 ? -3.605 -19.625 -20.75 1 97.12 107 PRO B CA 1
ATOM 2557 C C . PRO B 1 107 ? -2.361 -20.484 -20.594 1 97.12 107 PRO B C 1
ATOM 2559 O O . PRO B 1 107 ? -2.414 -21.703 -20.812 1 97.12 107 PRO B O 1
ATOM 2562 N N . ASP B 1 108 ? -1.287 -19.922 -20.188 1 96.94 108 ASP B N 1
ATOM 2563 C CA . ASP B 1 108 ? -0.023 -20.641 -20.078 1 96.94 108 ASP B CA 1
ATOM 2564 C C . ASP B 1 108 ? 0.089 -21.359 -18.719 1 96.94 108 ASP B C 1
ATOM 2566 O O . ASP B 1 108 ? 0.946 -22.219 -18.547 1 96.94 108 ASP B O 1
ATOM 2570 N N . ALA B 1 109 ? -0.74 -21.062 -17.766 1 97.69 109 ALA B N 1
ATOM 2571 C CA . ALA B 1 109 ? -0.543 -21.469 -16.375 1 97.69 109 ALA B CA 1
ATOM 2572 C C . ALA B 1 109 ? -0.832 -22.953 -16.188 1 97.69 109 ALA B C 1
ATOM 2574 O O . ALA B 1 109 ? 0.015 -23.688 -15.68 1 97.69 109 ALA B O 1
ATOM 2575 N N . ALA B 1 110 ? -1.979 -23.391 -16.703 1 97.75 110 ALA B N 1
ATOM 2576 C CA . ALA B 1 110 ? -2.412 -24.766 -16.406 1 97.75 110 ALA B CA 1
ATOM 2577 C C . ALA B 1 110 ? -1.435 -25.781 -16.969 1 97.75 110 ALA B C 1
ATOM 2579 O O . ALA B 1 110 ? -0.944 -26.656 -16.25 1 97.75 110 ALA B O 1
ATOM 2580 N N . PRO B 1 111 ? -1.082 -25.672 -18.281 1 97.62 111 PRO B N 1
ATOM 2581 C CA . PRO B 1 111 ? -0.112 -26.641 -18.797 1 97.62 111 PRO B CA 1
ATOM 2582 C C . PRO B 1 111 ? 1.229 -26.578 -18.078 1 97.62 111 PRO B C 1
ATOM 2584 O O . PRO B 1 111 ? 1.837 -27.625 -17.812 1 97.62 111 PRO B O 1
ATOM 2587 N N . ALA B 1 112 ? 1.68 -25.406 -17.734 1 98.38 112 ALA B N 1
ATOM 2588 C CA . ALA B 1 112 ? 2.957 -25.234 -17.047 1 98.38 112 ALA B CA 1
ATOM 2589 C C . ALA B 1 112 ? 2.92 -25.859 -15.648 1 98.38 112 ALA B C 1
ATOM 2591 O O . ALA B 1 112 ? 3.861 -26.547 -15.242 1 98.38 112 ALA B O 1
ATOM 2592 N N . LEU B 1 113 ? 1.865 -25.641 -14.922 1 98.5 113 LEU B N 1
ATOM 2593 C CA . LEU B 1 113 ? 1.722 -26.156 -13.57 1 98.5 113 LEU B CA 1
ATOM 2594 C C . LEU B 1 113 ? 1.669 -27.688 -13.578 1 98.5 113 LEU B C 1
ATOM 2596 O O . LEU B 1 113 ? 2.256 -28.328 -12.703 1 98.5 113 LEU B O 1
ATOM 2600 N N . ARG B 1 114 ? 0.992 -28.281 -14.547 1 97.81 114 ARG B N 1
ATOM 2601 C CA . ARG B 1 114 ? 0.964 -29.734 -14.695 1 97.81 114 ARG B CA 1
ATOM 2602 C C . ARG B 1 114 ? 2.363 -30.281 -14.945 1 97.81 114 ARG B C 1
ATOM 2604 O O . ARG B 1 114 ? 2.76 -31.297 -14.352 1 97.81 114 ARG B O 1
ATOM 2611 N N . SER B 1 115 ? 3.035 -29.578 -15.82 1 97.81 115 SER B N 1
ATOM 2612 C CA . SER B 1 115 ? 4.391 -30.016 -16.156 1 97.81 115 SER B CA 1
ATOM 2613 C C . SER B 1 115 ? 5.297 -29.969 -14.93 1 97.81 115 SER B C 1
ATOM 2615 O O . SER B 1 115 ? 6.109 -30.875 -14.719 1 97.81 115 SER B O 1
ATOM 2617 N N . LEU B 1 116 ? 5.203 -28.922 -14.148 1 98.31 116 LEU B N 1
ATOM 2618 C CA . LEU B 1 116 ? 6.012 -28.75 -12.945 1 98.31 116 LEU B CA 1
ATOM 2619 C C . LEU B 1 116 ? 5.688 -29.844 -11.922 1 98.31 116 LEU B C 1
ATOM 2621 O O . LEU B 1 116 ? 6.59 -30.391 -11.281 1 98.31 116 LEU B O 1
ATOM 2625 N N . HIS B 1 117 ? 4.402 -30.141 -11.82 1 97.94 117 HIS B N 1
ATOM 2626 C CA . HIS B 1 117 ? 3.959 -31.188 -10.914 1 97.94 117 HIS B CA 1
ATOM 2627 C C . HIS B 1 117 ? 4.496 -32.562 -11.344 1 97.94 117 HIS B C 1
ATOM 2629 O O . HIS B 1 117 ? 4.992 -33.312 -10.523 1 97.94 117 HIS B O 1
ATOM 2635 N N . VAL B 1 118 ? 4.434 -32.844 -12.594 1 96.94 118 VAL B N 1
ATOM 2636 C CA . VAL B 1 118 ? 4.875 -34.125 -13.141 1 96.94 118 VAL B CA 1
ATOM 2637 C C . VAL B 1 118 ? 6.387 -34.281 -12.977 1 96.94 118 VAL B C 1
ATOM 2639 O O . VAL B 1 118 ? 6.895 -35.375 -12.758 1 96.94 118 VAL B O 1
ATOM 2642 N N . ALA B 1 119 ? 7.059 -33.156 -12.961 1 96.94 119 ALA B N 1
ATOM 2643 C CA . ALA B 1 119 ? 8.516 -33.125 -12.812 1 96.94 119 ALA B CA 1
ATOM 2644 C C . ALA B 1 119 ? 8.922 -33.375 -11.367 1 96.94 119 ALA B C 1
ATOM 2646 O O . ALA B 1 119 ? 10.117 -33.438 -11.055 1 96.94 119 ALA B O 1
ATOM 2647 N N . GLY B 1 120 ? 7.965 -33.469 -10.492 1 96.25 120 GLY B N 1
ATOM 2648 C CA . GLY B 1 120 ? 8.25 -33.906 -9.133 1 96.25 120 GLY B CA 1
ATOM 2649 C C . GLY B 1 120 ? 8.336 -32.719 -8.164 1 96.25 120 GLY B C 1
ATOM 2650 O O . GLY B 1 120 ? 8.711 -32.906 -7 1 96.25 120 GLY B O 1
ATOM 2651 N N . LEU B 1 121 ? 8.078 -31.516 -8.625 1 97.69 121 LEU B N 1
ATOM 2652 C CA . LEU B 1 121 ? 8.078 -30.344 -7.742 1 97.69 121 LEU B CA 1
ATOM 2653 C C . LEU B 1 121 ? 6.801 -30.312 -6.906 1 97.69 121 LEU B C 1
ATOM 2655 O O . LEU B 1 121 ? 5.711 -30.562 -7.414 1 97.69 121 LEU B O 1
ATOM 2659 N N . LYS B 1 122 ? 6.945 -30.031 -5.617 1 98.25 122 LYS B N 1
ATOM 2660 C CA . LYS B 1 122 ? 5.785 -29.734 -4.785 1 98.25 122 LYS B CA 1
ATOM 2661 C C . LYS B 1 122 ? 5.223 -28.344 -5.09 1 98.25 122 LYS B C 1
ATOM 2663 O O . LYS B 1 122 ? 5.965 -27.375 -5.145 1 98.25 122 LYS B O 1
ATOM 2668 N N . LEU B 1 123 ? 3.982 -28.328 -5.383 1 98.75 123 LEU B N 1
ATOM 2669 C CA . LEU B 1 123 ? 3.33 -27.062 -5.637 1 98.75 123 LEU B CA 1
ATOM 2670 C C . LEU B 1 123 ? 2.459 -26.641 -4.453 1 98.75 123 LEU B C 1
ATOM 2672 O O . LEU B 1 123 ? 1.746 -27.484 -3.885 1 98.75 123 LEU B O 1
ATOM 2676 N N . ALA B 1 124 ? 2.5 -25.422 -4.012 1 98.88 124 ALA B N 1
ATOM 2677 C CA . ALA B 1 124 ? 1.691 -24.859 -2.93 1 98.88 124 ALA B CA 1
ATOM 2678 C C . ALA B 1 124 ? 1.322 -23.406 -3.209 1 98.88 124 ALA B C 1
ATOM 2680 O O . ALA B 1 124 ? 1.88 -22.781 -4.113 1 98.88 124 ALA B O 1
ATOM 2681 N N . VAL B 1 125 ? 0.316 -22.938 -2.488 1 98.81 125 VAL B N 1
ATOM 2682 C CA . VAL B 1 125 ? -0.134 -21.562 -2.609 1 98.81 125 VAL B CA 1
ATOM 2683 C C . VAL B 1 125 ? 0.081 -20.828 -1.287 1 98.81 125 VAL B C 1
ATOM 2685 O O . VAL B 1 125 ? -0.111 -21.406 -0.214 1 98.81 125 VAL B O 1
ATOM 2688 N N . LEU B 1 126 ? 0.502 -19.641 -1.341 1 98.88 126 LEU B N 1
ATOM 2689 C CA . LEU B 1 126 ? 0.427 -18.672 -0.26 1 98.88 126 LEU B CA 1
ATOM 2690 C C . LEU B 1 126 ? -0.166 -17.344 -0.756 1 98.88 126 LEU B C 1
ATOM 2692 O O . LEU B 1 126 ? 0.434 -16.672 -1.591 1 98.88 126 LEU B O 1
ATOM 2696 N N . THR B 1 127 ? -1.343 -17.062 -0.353 1 98.56 127 THR B N 1
ATOM 2697 C CA . THR B 1 127 ? -2.055 -15.875 -0.816 1 98.56 127 THR B CA 1
ATOM 2698 C C . THR B 1 127 ? -2.406 -14.961 0.356 1 98.56 127 THR B C 1
ATOM 2700 O O . THR B 1 127 ? -2.59 -15.43 1.48 1 98.56 127 THR B O 1
ATOM 2703 N N . ASN B 1 128 ? -2.455 -13.609 0.179 1 98.06 128 ASN B N 1
ATOM 2704 C CA . ASN B 1 128 ? -2.98 -12.688 1.182 1 98.06 128 ASN B CA 1
ATOM 2705 C C . ASN B 1 128 ? -4.5 -12.773 1.278 1 98.06 128 ASN B C 1
ATOM 2707 O O . ASN B 1 128 ? -5.094 -12.305 2.254 1 98.06 128 ASN B O 1
ATOM 2711 N N . GLY B 1 129 ? -5.086 -13.359 0.164 1 95.88 129 GLY B N 1
ATOM 2712 C CA . GLY B 1 129 ? -6.527 -13.539 0.143 1 95.88 129 GLY B CA 1
ATOM 2713 C C . GLY B 1 129 ? -6.977 -14.828 0.803 1 95.88 129 GLY B C 1
ATOM 2714 O O . GLY B 1 129 ? -6.445 -15.219 1.849 1 95.88 129 GLY B O 1
ATOM 2715 N N . SER B 1 130 ? -7.934 -15.43 0.232 1 95.62 130 SER B N 1
ATOM 2716 C CA . SER B 1 130 ? -8.469 -16.672 0.787 1 95.62 130 SER B CA 1
ATOM 2717 C C . SER B 1 130 ? -7.996 -17.875 -0.005 1 95.62 130 SER B C 1
ATOM 2719 O O . SER B 1 130 ? -8.297 -18 -1.195 1 95.62 130 SER B O 1
ATOM 2721 N N . ALA B 1 131 ? -7.305 -18.766 0.698 1 96.69 131 ALA B N 1
ATOM 2722 C CA . ALA B 1 131 ? -6.883 -20.016 0.065 1 96.69 131 ALA B CA 1
ATOM 2723 C C . ALA B 1 131 ? -8.07 -20.938 -0.166 1 96.69 131 ALA B C 1
ATOM 2725 O O . ALA B 1 131 ? -8.195 -21.547 -1.232 1 96.69 131 ALA B O 1
ATOM 2726 N N . ASP B 1 132 ? -9.016 -20.953 0.739 1 94.25 132 ASP B N 1
ATOM 2727 C CA . ASP B 1 132 ? -10.125 -21.891 0.73 1 94.25 132 ASP B CA 1
ATOM 2728 C C . ASP B 1 132 ? -11.133 -21.547 -0.358 1 94.25 132 ASP B C 1
ATOM 2730 O O . ASP B 1 132 ? -11.742 -22.438 -0.954 1 94.25 132 ASP B O 1
ATOM 2734 N N . THR B 1 133 ? -11.297 -20.281 -0.595 1 93.5 133 THR B N 1
ATOM 2735 C CA . THR B 1 133 ? -12.344 -19.891 -1.541 1 93.5 133 THR B CA 1
ATOM 2736 C C . THR B 1 133 ? -11.734 -19.516 -2.889 1 93.5 133 THR B C 1
ATOM 2738 O O . THR B 1 133 ? -12.039 -20.141 -3.91 1 93.5 133 THR B O 1
ATOM 2741 N N . ILE B 1 134 ? -10.766 -18.656 -2.904 1 95.38 134 ILE B N 1
ATOM 2742 C CA . ILE B 1 134 ? -10.289 -18.125 -4.168 1 95.38 134 ILE B CA 1
ATOM 2743 C C . ILE B 1 134 ? -9.297 -19.094 -4.805 1 95.38 134 ILE B C 1
ATOM 2745 O O . ILE B 1 134 ? -9.523 -19.578 -5.91 1 95.38 134 ILE B O 1
ATOM 2749 N N . ALA B 1 135 ? -8.227 -19.422 -4.098 1 97.62 135 ALA B N 1
ATOM 2750 C CA . ALA B 1 135 ? -7.203 -20.297 -4.668 1 97.62 135 ALA B CA 1
ATOM 2751 C C . ALA B 1 135 ? -7.789 -21.656 -5.027 1 97.62 135 ALA B C 1
ATOM 2753 O O . ALA B 1 135 ? -7.578 -22.156 -6.133 1 97.62 135 ALA B O 1
ATOM 2754 N N . ARG B 1 136 ? -8.508 -22.281 -4.113 1 98 136 ARG B N 1
ATOM 2755 C CA . ARG B 1 136 ? -9.117 -23.578 -4.359 1 98 136 ARG B CA 1
ATOM 2756 C C . ARG B 1 136 ? -10.078 -23.516 -5.543 1 98 136 ARG B C 1
ATOM 2758 O O . ARG B 1 136 ? -10.078 -24.406 -6.395 1 98 136 ARG B O 1
ATOM 2765 N N . GLY B 1 137 ? -10.867 -22.469 -5.594 1 97.69 137 GLY B N 1
ATOM 2766 C CA . GLY B 1 137 ? -11.852 -22.328 -6.656 1 97.69 137 GLY B CA 1
ATOM 2767 C C . GLY B 1 137 ? -11.234 -22.281 -8.039 1 97.69 137 GLY B C 1
ATOM 2768 O O . GLY B 1 137 ? -11.648 -23.031 -8.93 1 97.69 137 GLY B O 1
ATOM 2769 N N . VAL B 1 138 ? -10.219 -21.469 -8.234 1 98.06 138 VAL B N 1
ATOM 2770 C CA . VAL B 1 138 ? -9.625 -21.297 -9.555 1 98.06 138 VAL B CA 1
ATOM 2771 C C . VAL B 1 138 ? -8.859 -22.578 -9.945 1 98.06 138 VAL B C 1
ATOM 2773 O O . VAL B 1 138 ? -8.836 -22.953 -11.109 1 98.06 138 VAL B O 1
ATOM 2776 N N . LEU B 1 139 ? -8.227 -23.234 -8.969 1 98.19 139 LEU B N 1
ATOM 2777 C CA . LEU B 1 139 ? -7.473 -24.453 -9.25 1 98.19 139 LEU B CA 1
ATOM 2778 C C . LEU B 1 139 ? -8.414 -25.609 -9.562 1 98.19 139 LEU B C 1
ATOM 2780 O O . LEU B 1 139 ? -8.125 -26.438 -10.445 1 98.19 139 LEU B O 1
ATOM 2784 N N . GLN B 1 140 ? -9.539 -25.703 -8.867 1 97.94 140 GLN B N 1
ATOM 2785 C CA . GLN B 1 140 ? -10.547 -26.719 -9.156 1 97.94 140 GLN B CA 1
ATOM 2786 C C . GLN B 1 140 ? -11.117 -26.547 -10.562 1 97.94 140 GLN B C 1
ATOM 2788 O O . GLN B 1 140 ? -11.234 -27.516 -11.312 1 97.94 140 GLN B O 1
ATOM 2793 N N . LYS B 1 141 ? -11.453 -25.328 -10.867 1 97.75 141 LYS B N 1
ATOM 2794 C CA . LYS B 1 141 ? -11.992 -25.031 -12.188 1 97.75 141 LYS B CA 1
ATOM 2795 C C . LYS B 1 141 ? -11.023 -25.453 -13.289 1 97.75 141 LYS B C 1
ATOM 2797 O O . LYS B 1 141 ? -11.445 -25.938 -14.344 1 97.75 141 LYS B O 1
ATOM 2802 N N . ALA B 1 142 ? -9.719 -25.297 -13.023 1 97.62 142 ALA B N 1
ATOM 2803 C CA . ALA B 1 142 ? -8.688 -25.625 -14.008 1 97.62 142 ALA B CA 1
ATOM 2804 C C . ALA B 1 142 ? -8.32 -27.094 -13.961 1 97.62 142 ALA B C 1
ATOM 2806 O O . ALA B 1 142 ? -7.5 -27.562 -14.75 1 97.62 142 ALA B O 1
ATOM 2807 N N . GLY B 1 143 ? -8.844 -27.875 -13.008 1 97.38 143 GLY B N 1
ATOM 2808 C CA . GLY B 1 143 ? -8.523 -29.281 -12.836 1 97.38 143 GLY B CA 1
ATOM 2809 C C . GLY B 1 143 ? -7.152 -29.516 -12.227 1 97.38 143 GLY B C 1
ATOM 2810 O O . GLY B 1 143 ? -6.488 -30.5 -12.547 1 97.38 143 GLY B O 1
ATOM 2811 N N . LEU B 1 144 ? -6.695 -28.547 -11.367 1 97.88 144 LEU B N 1
ATOM 2812 C CA . LEU B 1 144 ? -5.32 -28.609 -10.883 1 97.88 144 LEU B CA 1
ATOM 2813 C C . LEU B 1 144 ? -5.281 -28.734 -9.367 1 97.88 144 LEU B C 1
ATOM 2815 O O . LEU B 1 144 ? -4.203 -28.781 -8.773 1 97.88 144 LEU B O 1
ATOM 2819 N N . GLU B 1 145 ? -6.43 -28.703 -8.727 1 94.69 145 GLU B N 1
ATOM 2820 C CA . GLU B 1 145 ? -6.449 -28.719 -7.27 1 94.69 145 GLU B CA 1
ATOM 2821 C C . GLU B 1 145 ? -5.586 -29.844 -6.715 1 94.69 145 GLU B C 1
ATOM 2823 O O . GLU B 1 145 ? -4.832 -29.656 -5.762 1 94.69 145 GLU B O 1
ATOM 2828 N N . GLY B 1 146 ? -5.609 -31 -7.332 1 94.69 146 GLY B N 1
ATOM 2829 C CA . GLY B 1 146 ? -4.875 -32.156 -6.883 1 94.69 146 GLY B CA 1
ATOM 2830 C C . GLY B 1 146 ? -3.375 -32.031 -7.066 1 94.69 146 GLY B C 1
ATOM 2831 O O . GLY B 1 146 ? -2.604 -32.781 -6.457 1 94.69 146 GLY B O 1
ATOM 2832 N N . ALA B 1 147 ? -2.934 -31.125 -7.895 1 97.12 147 ALA B N 1
ATOM 2833 C CA . ALA B 1 147 ? -1.512 -30.922 -8.156 1 97.12 147 ALA B CA 1
ATOM 2834 C C . ALA B 1 147 ? -0.865 -30.094 -7.043 1 97.12 147 ALA B C 1
ATOM 2836 O O . ALA B 1 147 ? 0.363 -30.047 -6.938 1 97.12 147 ALA B O 1
ATOM 2837 N N . PHE B 1 148 ? -1.658 -29.422 -6.191 1 98.12 148 PHE B N 1
ATOM 2838 C CA . PHE B 1 148 ? -1.147 -28.562 -5.129 1 98.12 148 PHE B CA 1
ATOM 2839 C C . PHE B 1 148 ? -1.212 -29.266 -3.783 1 98.12 148 PHE B C 1
ATOM 2841 O O . PHE B 1 148 ? -2.258 -29.797 -3.404 1 98.12 148 PHE B O 1
ATOM 2848 N N . THR B 1 149 ? -0.159 -29.281 -3.068 1 96.56 149 THR B N 1
ATOM 2849 C CA . THR B 1 149 ? -0.064 -30.031 -1.814 1 96.56 149 THR B CA 1
ATOM 2850 C C . THR B 1 149 ? -0.667 -29.219 -0.665 1 96.56 149 THR B C 1
ATOM 2852 O O . THR B 1 149 ? -1.168 -29.797 0.304 1 96.56 149 THR B O 1
ATOM 2855 N N . GLN B 1 150 ? -0.53 -27.891 -0.71 1 97.5 150 GLN B N 1
ATOM 2856 C CA . GLN B 1 150 ? -1.02 -27.016 0.349 1 97.5 150 GLN B CA 1
ATOM 2857 C C . GLN B 1 150 ? -1.534 -25.703 -0.222 1 97.5 150 GLN B C 1
ATOM 2859 O O . GLN B 1 150 ? -0.93 -25.141 -1.137 1 97.5 150 GLN B O 1
ATOM 2864 N N . LEU B 1 151 ? -2.658 -25.359 0.228 1 98.56 151 LEU B N 1
ATOM 2865 C CA . LEU B 1 151 ? -3.178 -24.016 -0.012 1 98.56 151 LEU B CA 1
ATOM 2866 C C . LEU B 1 151 ? -3.168 -23.188 1.271 1 98.56 151 LEU B C 1
ATOM 2868 O O . LEU B 1 151 ? -3.867 -23.516 2.23 1 98.56 151 LEU B O 1
ATOM 2872 N N . MET B 1 152 ? -2.352 -22.125 1.286 1 98.75 152 MET B N 1
ATOM 2873 C CA . MET B 1 152 ? -2.141 -21.359 2.506 1 98.75 152 MET B CA 1
ATOM 2874 C C . MET B 1 152 ? -2.508 -19.891 2.291 1 98.75 152 MET B C 1
ATOM 2876 O O . MET B 1 152 ? -2.518 -19.406 1.158 1 98.75 152 MET B O 1
ATOM 2880 N N . ASP B 1 153 ? -2.867 -19.266 3.385 1 98.31 153 ASP B N 1
ATOM 2881 C CA . ASP B 1 153 ? -3.215 -17.844 3.328 1 98.31 153 ASP B CA 1
ATOM 2882 C C . ASP B 1 153 ? -2.768 -17.125 4.598 1 98.31 153 ASP B C 1
ATOM 2884 O O . ASP B 1 153 ? -2.174 -17.719 5.488 1 98.31 153 ASP B O 1
ATOM 2888 N N . ILE B 1 154 ? -2.992 -15.812 4.664 1 96.31 154 ILE B N 1
ATOM 2889 C CA . ILE B 1 154 ? -2.445 -14.969 5.719 1 96.31 154 ILE B CA 1
ATOM 2890 C C . ILE B 1 154 ? -3.209 -15.211 7.02 1 96.31 154 ILE B C 1
ATOM 2892 O O . ILE B 1 154 ? -2.738 -14.844 8.102 1 96.31 154 ILE B O 1
ATOM 2896 N N . GLN B 1 155 ? -4.41 -15.781 6.906 1 96.06 155 GLN B N 1
ATOM 2897 C CA . GLN B 1 155 ? -5.125 -16.125 8.133 1 96.06 155 GLN B CA 1
ATOM 2898 C C . GLN B 1 155 ? -4.41 -17.234 8.898 1 96.06 155 GLN B C 1
ATOM 2900 O O . GLN B 1 155 ? -4.285 -17.172 10.125 1 96.06 155 GLN B O 1
ATOM 2905 N N . GLY B 1 156 ? -4.016 -18.234 8.195 1 96.69 156 GLY B N 1
ATOM 2906 C CA . GLY B 1 156 ? -3.223 -19.281 8.805 1 96.69 156 GLY B CA 1
ATOM 2907 C C . GLY B 1 156 ? -1.871 -18.797 9.305 1 96.69 156 GLY B C 1
ATOM 2908 O O . GLY B 1 156 ? -1.429 -19.188 10.383 1 96.69 156 GLY B O 1
ATOM 2909 N N . ALA B 1 157 ? -1.253 -17.922 8.539 1 97.5 157 ALA B N 1
ATOM 2910 C CA . ALA B 1 157 ? 0.089 -17.438 8.852 1 97.5 157 ALA B CA 1
ATOM 2911 C C . ALA B 1 157 ? 0.057 -16.453 10.023 1 97.5 157 ALA B C 1
ATOM 2913 O O . ALA B 1 157 ? 1.058 -16.281 10.719 1 97.5 157 ALA B O 1
ATOM 2914 N N . GLY B 1 158 ? -1.089 -15.727 10.18 1 97.12 158 GLY B N 1
ATOM 2915 C CA . GLY B 1 158 ? -1.162 -14.648 11.148 1 97.12 158 GLY B CA 1
ATOM 2916 C C . GLY B 1 158 ? -0.352 -13.43 10.742 1 97.12 158 GLY B C 1
ATOM 2917 O O . GLY B 1 158 ? -0.001 -12.602 11.594 1 97.12 158 GLY B O 1
ATOM 2918 N N . ALA B 1 159 ? 0.022 -13.367 9.469 1 97.69 159 ALA B N 1
ATOM 2919 C CA . ALA B 1 159 ? 0.852 -12.281 8.961 1 97.69 159 ALA B CA 1
ATOM 2920 C C . ALA B 1 159 ? 0.647 -12.094 7.461 1 97.69 159 ALA B C 1
ATOM 2922 O O . ALA B 1 159 ? 0.525 -13.062 6.715 1 97.69 159 ALA B O 1
ATOM 2923 N N . TRP B 1 160 ? 0.58 -10.867 7.062 1 98.38 160 TRP B N 1
ATOM 2924 C CA . TRP B 1 160 ? 0.507 -10.539 5.641 1 98.38 160 TRP B CA 1
ATOM 2925 C C . TRP B 1 160 ? 1.85 -10.781 4.957 1 98.38 160 TRP B C 1
ATOM 2927 O O . TRP B 1 160 ? 2.902 -10.453 5.516 1 98.38 160 TRP B O 1
ATOM 2937 N N . LYS B 1 161 ? 1.812 -11.461 3.697 1 98.38 161 LYS B N 1
ATOM 2938 C CA . LYS B 1 161 ? 2.939 -11.188 2.811 1 98.38 161 LYS B CA 1
ATOM 2939 C C . LYS B 1 161 ? 3.08 -9.688 2.545 1 98.38 161 LYS B C 1
ATOM 2941 O O . LYS B 1 161 ? 2.08 -8.977 2.416 1 98.38 161 LYS B O 1
ATOM 2946 N N . PRO B 1 162 ? 4.324 -9.117 2.674 1 98.44 162 PRO B N 1
ATOM 2947 C CA . PRO B 1 162 ? 5.617 -9.797 2.594 1 98.44 162 PRO B CA 1
ATOM 2948 C C . PRO B 1 162 ? 6.312 -9.906 3.949 1 98.44 162 PRO B C 1
ATOM 2950 O O . PRO B 1 162 ? 7.543 -9.969 4.012 1 98.44 162 PRO B O 1
ATOM 2953 N N . ALA B 1 163 ? 5.578 -9.797 5.059 1 98.19 163 ALA B N 1
ATOM 2954 C CA . ALA B 1 163 ? 6.234 -10.031 6.34 1 98.19 163 ALA B CA 1
ATOM 2955 C C . ALA B 1 163 ? 6.91 -11.398 6.367 1 98.19 163 ALA B C 1
ATOM 2957 O O . ALA B 1 163 ? 6.32 -12.406 5.957 1 98.19 163 ALA B O 1
ATOM 2958 N N . PRO B 1 164 ? 8.086 -11.492 6.891 1 97.94 164 PRO B N 1
ATOM 2959 C CA . PRO B 1 164 ? 8.844 -12.75 6.879 1 97.94 164 PRO B CA 1
ATOM 2960 C C . PRO B 1 164 ? 8.086 -13.891 7.547 1 97.94 164 PRO B C 1
ATOM 2962 O O . PRO B 1 164 ? 8.203 -15.047 7.125 1 97.94 164 PRO B O 1
ATOM 2965 N N . ALA B 1 165 ? 7.309 -13.586 8.508 1 97.56 165 ALA B N 1
ATOM 2966 C CA . ALA B 1 165 ? 6.582 -14.602 9.266 1 97.56 165 ALA B CA 1
ATOM 2967 C C . ALA B 1 165 ? 5.656 -15.406 8.352 1 97.56 165 ALA B C 1
ATOM 2969 O O . ALA B 1 165 ? 5.426 -16.594 8.594 1 97.56 165 ALA B O 1
ATOM 2970 N N . SER B 1 166 ? 5.133 -14.766 7.324 1 98.62 166 SER B N 1
ATOM 2971 C CA . SER B 1 166 ? 4.238 -15.469 6.414 1 98.62 166 SER B CA 1
ATOM 2972 C C . SER B 1 166 ? 4.977 -16.547 5.637 1 98.62 166 SER B C 1
ATOM 2974 O O . SER B 1 166 ? 4.461 -17.656 5.461 1 98.62 166 SER B O 1
ATOM 2976 N N . TYR B 1 167 ? 6.195 -16.25 5.223 1 98.81 167 TYR B N 1
ATOM 2977 C CA . TYR B 1 167 ? 6.996 -17.203 4.457 1 98.81 167 TYR B CA 1
ATOM 2978 C C . TYR B 1 167 ? 7.559 -18.281 5.359 1 98.81 167 TYR B C 1
ATOM 2980 O O . TYR B 1 167 ? 7.672 -19.438 4.945 1 98.81 167 TYR B O 1
ATOM 2988 N N . THR B 1 168 ? 7.906 -17.891 6.578 1 98.5 168 THR B N 1
ATOM 2989 C CA . THR B 1 168 ? 8.336 -18.875 7.566 1 98.5 168 THR B CA 1
ATOM 2990 C C . THR B 1 168 ? 7.23 -19.891 7.836 1 98.5 168 THR B C 1
ATOM 2992 O O . THR B 1 168 ? 7.492 -21.094 7.906 1 98.5 168 THR B O 1
ATOM 2995 N N . TYR B 1 169 ? 6.039 -19.359 7.957 1 98.75 169 TYR B N 1
ATOM 2996 C CA . TYR B 1 169 ? 4.867 -20.219 8.125 1 98.75 169 TYR B CA 1
ATOM 2997 C C . TYR B 1 169 ? 4.754 -21.219 6.98 1 98.75 169 TYR B C 1
ATOM 2999 O O . TYR B 1 169 ? 4.559 -22.406 7.207 1 98.75 169 TYR B O 1
ATOM 3007 N N . ALA B 1 170 ? 4.895 -20.75 5.746 1 98.75 170 ALA B N 1
ATOM 3008 C CA . ALA B 1 170 ? 4.793 -21.625 4.578 1 98.75 170 ALA B CA 1
ATOM 3009 C C . ALA B 1 170 ? 5.867 -22.703 4.602 1 98.75 170 ALA B C 1
ATOM 3011 O O . ALA B 1 170 ? 5.598 -23.875 4.293 1 98.75 170 ALA B O 1
ATOM 3012 N N . SER B 1 171 ? 7.062 -22.281 4.949 1 98.69 171 SER B N 1
ATOM 3013 C CA . SER B 1 171 ? 8.172 -23.234 5.055 1 98.69 171 SER B CA 1
ATOM 3014 C C . SER B 1 171 ? 7.871 -24.312 6.078 1 98.69 171 SER B C 1
ATOM 3016 O O . SER B 1 171 ? 8.102 -25.5 5.82 1 98.69 171 SER B O 1
ATOM 3018 N N . GLN B 1 172 ? 7.379 -23.891 7.215 1 98.75 172 GLN B N 1
ATOM 3019 C CA . GLN B 1 172 ? 7.027 -24.844 8.273 1 98.75 172 GLN B CA 1
ATOM 3020 C C . GLN B 1 172 ? 5.945 -25.812 7.812 1 98.75 172 GLN B C 1
ATOM 3022 O O . GLN B 1 172 ? 6.047 -27.016 8.047 1 98.75 172 GLN B O 1
ATOM 3027 N N . GLN B 1 173 ? 4.945 -25.312 7.141 1 98.69 173 GLN B N 1
ATOM 3028 C CA . GLN B 1 173 ? 3.844 -26.141 6.672 1 98.69 173 GLN B CA 1
ATOM 3029 C C . GLN B 1 173 ? 4.316 -27.141 5.617 1 98.69 173 GLN B C 1
ATOM 3031 O O . GLN B 1 173 ? 3.818 -28.266 5.551 1 98.69 173 GLN B O 1
ATOM 3036 N N . LEU B 1 174 ? 5.277 -26.703 4.805 1 98.56 174 LEU B N 1
ATOM 3037 C CA . LEU B 1 174 ? 5.773 -27.547 3.723 1 98.56 174 LEU B CA 1
ATOM 3038 C C . LEU B 1 174 ? 6.828 -28.531 4.234 1 98.56 174 LEU B C 1
ATOM 3040 O O . LEU B 1 174 ? 7.18 -29.484 3.545 1 98.56 174 LEU B O 1
ATOM 3044 N N . GLY B 1 175 ? 7.348 -28.219 5.434 1 98.5 175 GLY B N 1
ATOM 3045 C CA . GLY B 1 175 ? 8.406 -29.047 5.988 1 98.5 175 GLY B CA 1
ATOM 3046 C C . GLY B 1 175 ? 9.711 -28.938 5.227 1 98.5 175 GLY B C 1
ATOM 3047 O O . GLY B 1 175 ? 10.43 -29.922 5.07 1 98.5 175 GLY B O 1
ATOM 3048 N N . LEU B 1 176 ? 9.977 -27.844 4.637 1 98.38 176 LEU B N 1
ATOM 3049 C CA . LEU B 1 176 ? 11.18 -27.609 3.85 1 98.38 176 LEU B CA 1
ATOM 3050 C C . LEU B 1 176 ? 11.914 -26.359 4.355 1 98.38 176 LEU B C 1
ATOM 3052 O O . LEU B 1 176 ? 11.289 -25.406 4.797 1 98.38 176 LEU B O 1
ATOM 3056 N N . PRO B 1 177 ? 13.234 -26.453 4.383 1 98.06 177 PRO B N 1
ATOM 3057 C CA . PRO B 1 177 ? 13.945 -25.188 4.656 1 98.06 177 PRO B CA 1
ATOM 3058 C C . PRO B 1 177 ? 13.656 -24.109 3.609 1 98.06 177 PRO B C 1
ATOM 3060 O O . PRO B 1 177 ? 13.422 -24.438 2.439 1 98.06 177 PRO B O 1
ATOM 3063 N N . PRO B 1 178 ? 13.695 -22.891 3.988 1 98.25 178 PRO B N 1
ATOM 3064 C CA . PRO B 1 178 ? 13.32 -21.797 3.084 1 98.25 178 PRO B CA 1
ATOM 3065 C C . PRO B 1 178 ? 14.117 -21.828 1.777 1 98.25 178 PRO B C 1
ATOM 3067 O O . PRO B 1 178 ? 13.562 -21.516 0.715 1 98.25 178 PRO B O 1
ATOM 3070 N N . ASP B 1 179 ? 15.305 -22.188 1.786 1 97.69 179 ASP B N 1
ATOM 3071 C CA . ASP B 1 179 ? 16.156 -22.109 0.607 1 97.69 179 ASP B CA 1
ATOM 3072 C C . ASP B 1 179 ? 15.828 -23.203 -0.4 1 97.69 179 ASP B C 1
ATOM 3074 O O . ASP B 1 179 ? 16.391 -23.234 -1.495 1 97.69 179 ASP B O 1
ATOM 3078 N N . ARG B 1 180 ? 14.867 -24.062 -0.042 1 98.31 180 ARG B N 1
ATOM 3079 C CA . ARG B 1 180 ? 14.398 -25.109 -0.957 1 98.31 180 ARG B CA 1
ATOM 3080 C C . ARG B 1 180 ? 13.016 -24.766 -1.5 1 98.31 180 ARG B C 1
ATOM 3082 O O . ARG B 1 180 ? 12.406 -25.578 -2.199 1 98.31 180 ARG B O 1
ATOM 3089 N N . ILE B 1 181 ? 12.539 -23.672 -1.172 1 98.69 181 ILE B N 1
ATOM 3090 C CA . ILE B 1 181 ? 11.242 -23.188 -1.632 1 98.69 181 ILE B CA 1
ATOM 3091 C C . ILE B 1 181 ? 11.43 -21.969 -2.523 1 98.69 181 ILE B C 1
ATOM 3093 O O . ILE B 1 181 ? 12.195 -21.062 -2.188 1 98.69 181 ILE B O 1
ATOM 3097 N N . MET B 1 182 ? 10.828 -21.969 -3.662 1 98.81 182 MET B N 1
ATOM 3098 C CA . MET B 1 182 ? 10.859 -20.797 -4.551 1 98.81 182 MET B CA 1
ATOM 3099 C C . MET B 1 182 ? 9.492 -20.125 -4.609 1 98.81 182 MET B C 1
ATOM 3101 O O . MET B 1 182 ? 8.508 -20.75 -5.004 1 98.81 182 MET B O 1
ATOM 3105 N N . MET B 1 183 ? 9.414 -18.906 -4.184 1 98.94 183 MET B N 1
ATOM 3106 C CA . MET B 1 183 ? 8.219 -18.094 -4.352 1 98.94 183 MET B CA 1
ATOM 3107 C C . MET B 1 183 ? 8.039 -17.688 -5.812 1 98.94 183 MET B C 1
ATOM 3109 O O . MET B 1 183 ? 8.977 -17.203 -6.449 1 98.94 183 MET B O 1
ATOM 3113 N N . VAL B 1 184 ? 6.898 -17.922 -6.355 1 98.94 184 VAL B N 1
ATOM 3114 C CA . VAL B 1 184 ? 6.539 -17.531 -7.715 1 98.94 184 VAL B CA 1
ATOM 3115 C C . VAL B 1 184 ? 5.414 -16.5 -7.68 1 98.94 184 VAL B C 1
ATOM 3117 O O . VAL B 1 184 ? 4.289 -16.797 -7.281 1 98.94 184 VAL B O 1
ATOM 3120 N N . ALA B 1 185 ? 5.695 -15.297 -8.125 1 98.81 185 ALA B N 1
ATOM 3121 C CA . ALA B 1 185 ? 4.719 -14.219 -8.023 1 98.81 185 ALA B CA 1
ATOM 3122 C C . ALA B 1 185 ? 4.965 -13.156 -9.094 1 98.81 185 ALA B C 1
ATOM 3124 O O . ALA B 1 185 ? 6.066 -13.062 -9.641 1 98.81 185 ALA B O 1
ATOM 3125 N N . SER B 1 186 ? 3.959 -12.383 -9.359 1 98.25 186 SER B N 1
ATOM 3126 C CA . SER B 1 186 ? 4.051 -11.297 -10.336 1 98.25 186 SER B CA 1
ATOM 3127 C C . SER B 1 186 ? 4.133 -9.938 -9.656 1 98.25 186 SER B C 1
ATOM 3129 O O . SER B 1 186 ? 3.984 -8.898 -10.297 1 98.25 186 SER B O 1
ATOM 3131 N N . HIS B 1 187 ? 4.273 -9.945 -8.359 1 97.62 187 HIS B N 1
ATOM 3132 C CA . HIS B 1 187 ? 4.426 -8.711 -7.594 1 97.62 187 HIS B CA 1
ATOM 3133 C C . HIS B 1 187 ? 5.828 -8.602 -7.004 1 97.62 187 HIS B C 1
ATOM 3135 O O . HIS B 1 187 ? 6.227 -9.422 -6.176 1 97.62 187 HIS B O 1
ATOM 3141 N N . PRO B 1 188 ? 6.559 -7.551 -7.289 1 98.25 188 PRO B N 1
ATOM 3142 C CA . PRO B 1 188 ? 7.93 -7.406 -6.793 1 98.25 188 PRO B CA 1
ATOM 3143 C C . PRO B 1 188 ? 8.008 -7.438 -5.27 1 98.25 188 PRO B C 1
ATOM 3145 O O . PRO B 1 188 ? 8.969 -7.98 -4.711 1 98.25 188 PRO B O 1
ATOM 3148 N N . TRP B 1 189 ? 7.031 -6.863 -4.633 1 98.25 189 TRP B N 1
ATOM 3149 C CA . TRP B 1 189 ? 7.074 -6.824 -3.174 1 98.25 189 TRP B CA 1
ATOM 3150 C C . TRP B 1 189 ? 7.004 -8.227 -2.588 1 98.25 189 TRP B C 1
ATOM 3152 O O . TRP B 1 189 ? 7.562 -8.492 -1.521 1 98.25 189 TRP B O 1
ATOM 3162 N N . ASP B 1 190 ? 6.277 -9.148 -3.195 1 98.81 190 ASP B N 1
ATOM 3163 C CA . ASP B 1 190 ? 6.188 -10.539 -2.762 1 98.81 190 ASP B CA 1
ATOM 3164 C C . ASP B 1 190 ? 7.52 -11.266 -2.951 1 98.81 190 ASP B C 1
ATOM 3166 O O . ASP B 1 190 ? 7.98 -11.969 -2.053 1 98.81 190 ASP B O 1
ATOM 3170 N N . ILE B 1 191 ? 8.086 -11.008 -4.078 1 98.81 191 ILE B N 1
ATOM 3171 C CA . ILE B 1 191 ? 9.391 -11.578 -4.418 1 98.81 191 ILE B CA 1
ATOM 3172 C C . ILE B 1 191 ? 10.438 -11.109 -3.416 1 98.81 191 ILE B C 1
ATOM 3174 O O . ILE B 1 191 ? 11.172 -11.914 -2.85 1 98.81 191 ILE B O 1
ATOM 3178 N N . TYR B 1 192 ? 10.438 -9.812 -3.18 1 98.75 192 TYR B N 1
ATOM 3179 C CA . TYR B 1 192 ? 11.406 -9.227 -2.26 1 98.75 192 TYR B CA 1
ATOM 3180 C C . TYR B 1 192 ? 11.234 -9.789 -0.854 1 98.75 192 TYR B C 1
ATOM 3182 O O . TYR B 1 192 ? 12.219 -10.141 -0.192 1 98.75 192 TYR B O 1
ATOM 3190 N N . GLY B 1 193 ? 9.977 -9.914 -0.397 1 98.69 193 GLY B N 1
ATOM 3191 C CA . GLY B 1 193 ? 9.688 -10.484 0.909 1 98.69 193 GLY B CA 1
ATOM 3192 C C . GLY B 1 193 ? 10.18 -11.914 1.054 1 98.69 193 GLY B C 1
ATOM 3193 O O . GLY B 1 193 ? 10.773 -12.273 2.07 1 98.69 193 GLY B O 1
ATOM 3194 N N . ALA B 1 194 ? 9.93 -12.703 0.047 1 98.81 194 ALA B N 1
ATOM 3195 C CA . ALA B 1 194 ? 10.359 -14.102 0.055 1 98.81 194 ALA B CA 1
ATOM 3196 C C . ALA B 1 194 ? 11.875 -14.211 0.133 1 98.81 194 ALA B C 1
ATOM 3198 O O . ALA B 1 194 ? 12.414 -15.016 0.896 1 98.81 194 ALA B O 1
ATOM 3199 N N . LEU B 1 195 ? 12.547 -13.375 -0.642 1 98.56 195 LEU B N 1
ATOM 3200 C CA . LEU B 1 195 ? 14 -13.359 -0.64 1 98.56 195 LEU B CA 1
ATOM 3201 C C . LEU B 1 195 ? 14.539 -12.969 0.732 1 98.56 195 LEU B C 1
ATOM 3203 O O . LEU B 1 195 ? 15.492 -13.578 1.228 1 98.56 195 LEU B O 1
ATOM 3207 N N . GLN B 1 196 ? 13.93 -11.992 1.351 1 98.19 196 GLN B N 1
ATOM 3208 C CA . GLN B 1 196 ? 14.344 -11.555 2.682 1 98.19 196 GLN B CA 1
ATOM 3209 C C . GLN B 1 196 ? 14.156 -12.664 3.707 1 98.19 196 GLN B C 1
ATOM 3211 O O . GLN B 1 196 ? 14.922 -12.766 4.668 1 98.19 196 GLN B O 1
ATOM 3216 N N . ALA B 1 197 ? 13.164 -13.5 3.473 1 98.31 197 ALA B N 1
ATOM 3217 C CA . ALA B 1 197 ? 12.852 -14.594 4.391 1 98.31 197 ALA B CA 1
ATOM 3218 C C . ALA B 1 197 ? 13.703 -15.82 4.094 1 98.31 197 ALA B C 1
ATOM 3220 O O . ALA B 1 197 ? 13.578 -16.844 4.766 1 98.31 197 ALA B O 1
ATOM 3221 N N . GLY B 1 198 ? 14.516 -15.75 3.025 1 97.94 198 GLY B N 1
ATOM 3222 C CA . GLY B 1 198 ? 15.469 -16.812 2.754 1 97.94 198 GLY B CA 1
ATOM 3223 C C . GLY B 1 198 ? 15 -17.781 1.674 1 97.94 198 GLY B C 1
ATOM 3224 O O . GLY B 1 198 ? 15.688 -18.75 1.357 1 97.94 198 GLY B O 1
ATOM 3225 N N . LEU B 1 199 ? 13.812 -17.531 1.132 1 98.69 199 LEU B N 1
ATOM 3226 C CA . LEU B 1 199 ? 13.344 -18.344 0.024 1 98.69 199 LEU B CA 1
ATOM 3227 C C . LEU B 1 199 ? 14.062 -17.984 -1.271 1 98.69 199 LEU B C 1
ATOM 3229 O O . LEU B 1 199 ? 14.688 -16.922 -1.357 1 98.69 199 LEU B O 1
ATOM 3233 N N . GLN B 1 200 ? 14.016 -18.859 -2.24 1 98.62 200 GLN B N 1
ATOM 3234 C CA . GLN B 1 200 ? 14.242 -18.484 -3.629 1 98.62 200 GLN B CA 1
ATOM 3235 C C . GLN B 1 200 ? 13.016 -17.781 -4.211 1 98.62 200 GLN B C 1
ATOM 3237 O O . GLN B 1 200 ? 11.945 -17.781 -3.605 1 98.62 200 GLN B O 1
ATOM 3242 N N . ALA B 1 201 ? 13.242 -17.125 -5.352 1 98.75 201 ALA B N 1
ATOM 3243 C CA . ALA B 1 201 ? 12.078 -16.453 -5.934 1 98.75 201 ALA B CA 1
ATOM 3244 C C . ALA B 1 201 ? 12.172 -16.406 -7.457 1 98.75 201 ALA B C 1
ATOM 3246 O O . ALA B 1 201 ? 13.266 -16.312 -8.016 1 98.75 201 ALA B O 1
ATOM 3247 N N . CYS B 1 202 ? 11.07 -16.516 -8.039 1 98.81 202 CYS B N 1
ATOM 3248 C CA . CYS B 1 202 ? 10.859 -16.297 -9.469 1 98.81 202 CYS B CA 1
ATOM 3249 C C . CYS B 1 202 ? 9.836 -15.203 -9.703 1 98.81 202 CYS B C 1
ATOM 3251 O O . CYS B 1 202 ? 8.664 -15.352 -9.336 1 98.81 202 CYS B O 1
ATOM 3253 N N . TYR B 1 203 ? 10.297 -14.164 -10.312 1 98.81 203 TYR B N 1
ATOM 3254 C CA . TYR B 1 203 ? 9.391 -13.086 -10.688 1 98.81 203 TYR B CA 1
ATOM 3255 C C . TYR B 1 203 ? 8.773 -13.344 -12.055 1 98.81 203 TYR B C 1
ATOM 3257 O O . TYR B 1 203 ? 9.484 -13.477 -13.055 1 98.81 203 TYR B O 1
ATOM 3265 N N . VAL B 1 204 ? 7.445 -13.484 -12.078 1 98.56 204 VAL B N 1
ATOM 3266 C CA . VAL B 1 204 ? 6.723 -13.602 -13.344 1 98.56 204 VAL B CA 1
ATOM 3267 C C . VAL B 1 204 ? 6.262 -12.227 -13.805 1 98.56 204 VAL B C 1
ATOM 3269 O O . VAL B 1 204 ? 5.223 -11.734 -13.367 1 98.56 204 VAL B O 1
ATOM 3272 N N . GLN B 1 205 ? 6.961 -11.68 -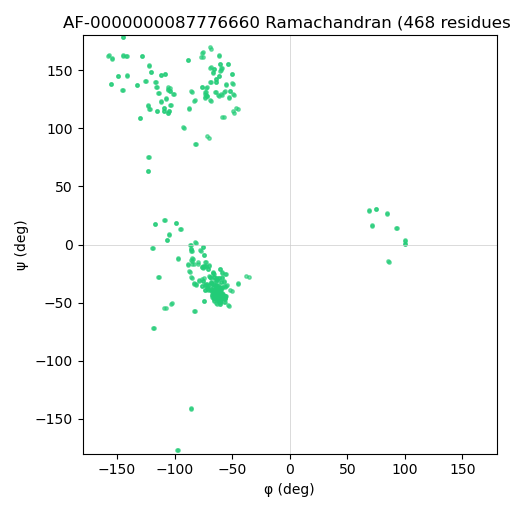14.703 1 97.25 205 GLN B N 1
ATOM 3273 C CA . GLN B 1 205 ? 6.668 -10.32 -15.156 1 97.25 205 GLN B CA 1
ATOM 3274 C C . GLN B 1 205 ? 5.543 -10.32 -16.188 1 97.25 205 GLN B C 1
ATOM 3276 O O . GLN B 1 205 ? 5.801 -10.234 -17.391 1 97.25 205 GLN B O 1
ATOM 3281 N N . ARG B 1 206 ? 4.332 -10.281 -15.703 1 93.81 206 ARG B N 1
ATOM 3282 C CA . ARG B 1 206 ? 3.164 -10.281 -16.578 1 93.81 206 ARG B CA 1
ATOM 3283 C C . ARG B 1 206 ? 3.02 -8.945 -17.281 1 93.81 206 ARG B C 1
ATOM 3285 O O . ARG B 1 206 ? 2.521 -8.891 -18.422 1 93.81 206 ARG B O 1
ATOM 3292 N N . ASP B 1 207 ? 3.408 -7.875 -16.578 1 88.69 207 ASP B N 1
ATOM 3293 C CA . ASP B 1 207 ? 3.357 -6.516 -17.125 1 88.69 207 ASP B CA 1
ATOM 3294 C C . ASP B 1 207 ? 4.754 -6.012 -17.469 1 88.69 207 ASP B C 1
ATOM 3296 O O . ASP B 1 207 ? 5.574 -5.766 -16.594 1 88.69 207 ASP B O 1
ATOM 3300 N N . PRO B 1 208 ? 5.031 -5.805 -18.766 1 86.25 208 PRO B N 1
ATOM 3301 C CA . PRO B 1 208 ? 6.355 -5.32 -19.156 1 86.25 208 PRO B CA 1
ATOM 3302 C C . PRO B 1 208 ? 6.707 -3.98 -18.516 1 86.25 208 PRO B C 1
ATOM 3304 O O . PRO B 1 208 ? 7.887 -3.654 -18.359 1 86.25 208 PRO B O 1
ATOM 3307 N N . GLY B 1 209 ? 5.703 -3.199 -18.141 1 86.12 209 GLY B N 1
ATOM 3308 C CA . GLY B 1 209 ? 5.918 -1.901 -17.516 1 86.12 209 GLY B CA 1
ATOM 3309 C C . GLY B 1 209 ? 6.215 -1.992 -16.031 1 86.12 209 GLY B C 1
ATOM 3310 O O . GLY B 1 209 ? 6.441 -0.974 -15.375 1 86.12 209 GLY B O 1
ATOM 3311 N N . ASP B 1 210 ? 6.266 -3.232 -15.516 1 92.25 210 ASP B N 1
ATOM 3312 C CA . ASP B 1 210 ? 6.508 -3.436 -14.094 1 92.25 210 ASP B CA 1
ATOM 3313 C C . ASP B 1 210 ? 7.73 -4.324 -13.867 1 92.25 210 ASP B C 1
ATOM 3315 O O . ASP B 1 210 ? 7.625 -5.391 -13.258 1 92.25 210 ASP B O 1
ATOM 3319 N N . PRO B 1 211 ? 8.938 -3.836 -14.305 1 96.44 211 PRO B N 1
ATOM 3320 C CA . PRO B 1 211 ? 10.148 -4.617 -14.039 1 96.44 211 PRO B CA 1
ATOM 3321 C C . PRO B 1 211 ? 10.469 -4.723 -12.547 1 96.44 211 PRO B C 1
ATOM 3323 O O . PRO B 1 211 ? 10.094 -3.844 -11.766 1 96.44 211 PRO B O 1
ATOM 3326 N N . TYR B 1 212 ? 11.102 -5.801 -12.156 1 98.19 212 TYR B N 1
ATOM 3327 C CA . TYR B 1 212 ? 11.57 -5.906 -10.781 1 98.19 212 TYR B CA 1
ATOM 3328 C C . TYR B 1 212 ? 12.539 -4.777 -10.438 1 98.19 212 TYR B C 1
ATOM 3330 O O . TYR B 1 212 ? 13.508 -4.543 -11.156 1 98.19 212 TYR B O 1
ATOM 3338 N N . PRO B 1 213 ? 12.305 -4.109 -9.383 1 97.81 213 PRO B N 1
ATOM 3339 C CA . PRO B 1 213 ? 13.109 -2.918 -9.102 1 97.81 213 PRO B CA 1
ATOM 3340 C C . PRO B 1 213 ? 14.578 -3.242 -8.867 1 97.81 213 PRO B C 1
ATOM 3342 O O . PRO B 1 213 ? 14.914 -4.055 -8 1 97.81 213 PRO B O 1
ATOM 3345 N N . VAL B 1 214 ? 15.438 -2.504 -9.531 1 95.81 214 VAL B N 1
ATOM 3346 C CA . VAL B 1 214 ? 16.859 -2.777 -9.484 1 95.81 214 VAL B CA 1
ATOM 3347 C C . VAL B 1 214 ? 17.438 -2.283 -8.156 1 95.81 214 VAL B C 1
ATOM 3349 O O . VAL B 1 214 ? 18.516 -2.732 -7.73 1 95.81 214 VAL B O 1
ATOM 3352 N N . PHE B 1 215 ? 16.703 -1.363 -7.473 1 96.25 215 PHE B N 1
ATOM 3353 C CA . PHE B 1 215 ? 17.25 -0.763 -6.262 1 96.25 215 PHE B CA 1
ATOM 3354 C C . PHE B 1 215 ? 16.984 -1.652 -5.051 1 96.25 215 PHE B C 1
ATOM 3356 O O . PHE B 1 215 ? 17.5 -1.404 -3.965 1 96.25 215 PHE B O 1
ATOM 3363 N N . LEU B 1 216 ? 16.125 -2.666 -5.188 1 97.38 216 LEU B N 1
ATOM 3364 C CA . LEU B 1 216 ? 15.938 -3.607 -4.09 1 97.38 216 LEU B CA 1
ATOM 3365 C C . LEU B 1 216 ? 17.188 -4.469 -3.896 1 97.38 216 LEU B C 1
ATOM 3367 O O . LEU B 1 216 ? 17.781 -4.934 -4.871 1 97.38 216 LEU B O 1
ATOM 3371 N N . ALA B 1 217 ? 17.578 -4.734 -2.688 1 96.12 217 ALA B N 1
ATOM 3372 C CA . ALA B 1 217 ? 18.875 -5.289 -2.34 1 96.12 217 ALA B CA 1
ATOM 3373 C C . ALA B 1 217 ? 18.984 -6.742 -2.791 1 96.12 217 ALA B C 1
ATOM 3375 O O . ALA B 1 217 ? 20.094 -7.246 -3.01 1 96.12 217 ALA B O 1
ATOM 3376 N N . LYS B 1 218 ? 17.906 -7.449 -2.9 1 97.44 218 LYS B N 1
ATOM 3377 C CA . LYS B 1 218 ? 17.906 -8.844 -3.332 1 97.44 218 LYS B CA 1
ATOM 3378 C C . LYS B 1 218 ? 17.156 -9.008 -4.648 1 97.44 218 LYS B C 1
ATOM 3380 O O . LYS B 1 218 ? 16.094 -8.414 -4.844 1 97.44 218 LYS B O 1
ATOM 3385 N N . GLN B 1 219 ? 17.719 -9.719 -5.48 1 97.88 219 GLN B N 1
ATOM 3386 C CA . GLN B 1 219 ? 17.156 -9.961 -6.809 1 97.88 219 GLN B CA 1
ATOM 3387 C C . GLN B 1 219 ? 16.719 -11.414 -6.969 1 97.88 219 GLN B C 1
ATOM 3389 O O . GLN B 1 219 ? 17.312 -12.312 -6.371 1 97.88 219 GLN B O 1
ATOM 3394 N N . PRO B 1 220 ? 15.648 -11.656 -7.719 1 98.31 220 PRO B N 1
ATOM 3395 C CA . PRO B 1 220 ? 15.172 -13.031 -7.887 1 98.31 220 PRO B CA 1
ATOM 3396 C C . PRO B 1 220 ? 16.125 -13.891 -8.711 1 98.31 220 PRO B C 1
ATOM 3398 O O . PRO B 1 220 ? 16.844 -13.375 -9.57 1 98.31 220 PRO B O 1
ATOM 3401 N N . GLN B 1 221 ? 16.109 -15.164 -8.477 1 97.81 221 GLN B N 1
ATOM 3402 C CA . GLN B 1 221 ? 16.922 -16.109 -9.242 1 97.81 221 GLN B CA 1
ATOM 3403 C C . GLN B 1 221 ? 16.422 -16.219 -10.688 1 97.81 221 GLN B C 1
ATOM 3405 O O . GLN B 1 221 ? 17.219 -16.422 -11.602 1 97.81 221 GLN B O 1
ATOM 3410 N N . LEU B 1 222 ? 15.109 -16.078 -10.859 1 97.94 222 LEU B N 1
ATOM 3411 C CA . LEU B 1 222 ? 14.508 -16.188 -12.18 1 97.94 222 LEU B CA 1
ATOM 3412 C C . LEU B 1 222 ? 13.539 -15.031 -12.438 1 97.94 222 LEU B C 1
ATOM 3414 O O . LEU B 1 222 ? 12.812 -14.609 -11.531 1 97.94 222 LEU B O 1
ATOM 3418 N N . VAL B 1 223 ? 13.602 -14.508 -13.57 1 98.44 223 VAL B N 1
ATOM 3419 C CA . VAL B 1 223 ? 12.594 -13.609 -14.109 1 98.44 223 VAL B CA 1
ATOM 3420 C C . VAL B 1 223 ? 12.062 -14.164 -15.43 1 98.44 223 VAL B C 1
ATOM 3422 O O . VAL B 1 223 ? 12.828 -14.383 -16.375 1 98.44 223 VAL B O 1
ATOM 3425 N N . VAL B 1 224 ? 10.781 -14.422 -15.469 1 98.25 224 VAL B N 1
ATOM 3426 C CA . VAL B 1 224 ? 10.18 -15.008 -16.656 1 98.25 224 VAL B CA 1
ATOM 3427 C C . VAL B 1 224 ? 8.969 -14.18 -17.094 1 98.25 224 VAL B C 1
ATOM 3429 O O . VAL B 1 224 ? 8.414 -13.422 -16.297 1 98.25 224 VAL B O 1
ATOM 3432 N N . GLY B 1 225 ? 8.508 -14.32 -18.328 1 97.25 225 GLY B N 1
ATOM 3433 C CA . GLY B 1 225 ? 7.34 -13.617 -18.828 1 97.25 225 GLY B CA 1
ATOM 3434 C C . GLY B 1 225 ? 6.066 -14.438 -18.766 1 97.25 225 GLY B C 1
ATOM 3435 O O . GLY B 1 225 ? 4.973 -13.922 -19.016 1 97.25 225 GLY B O 1
ATOM 3436 N N . SER B 1 226 ? 6.316 -15.781 -18.484 1 97.38 226 SER B N 1
ATOM 3437 C CA . SER B 1 226 ? 5.18 -16.688 -18.469 1 97.38 226 SER B CA 1
ATOM 3438 C C . SER B 1 226 ? 5.48 -17.938 -17.641 1 97.38 226 SER B C 1
ATOM 3440 O O . SER B 1 226 ? 6.637 -18.203 -17.312 1 97.38 226 SER B O 1
ATOM 3442 N N . PHE B 1 227 ? 4.426 -18.625 -17.266 1 98.12 227 PHE B N 1
ATOM 3443 C CA . PHE B 1 227 ? 4.609 -19.875 -16.562 1 98.12 227 PHE B CA 1
ATOM 3444 C C . PHE B 1 227 ? 5.219 -20.938 -17.469 1 98.12 227 PHE B C 1
ATOM 3446 O O . PHE B 1 227 ? 5.926 -21.828 -17 1 98.12 227 PHE B O 1
ATOM 3453 N N . GLU B 1 228 ? 4.957 -20.828 -18.75 1 97.56 228 GLU B N 1
ATOM 3454 C CA . GLU B 1 228 ? 5.602 -21.734 -19.703 1 97.56 228 GLU B CA 1
ATOM 3455 C C . GLU B 1 228 ? 7.121 -21.625 -19.625 1 97.56 228 GLU B C 1
ATOM 3457 O O . GLU B 1 228 ? 7.82 -22.641 -19.625 1 97.56 228 GLU B O 1
ATOM 3462 N N . GLN B 1 229 ? 7.582 -20.391 -19.531 1 97.94 229 GLN B N 1
ATOM 3463 C CA . GLN B 1 229 ? 9.023 -20.172 -19.406 1 97.94 229 GLN B CA 1
ATOM 3464 C C . GLN B 1 229 ? 9.539 -20.703 -18.078 1 97.94 229 GLN B C 1
ATOM 3466 O O . GLN B 1 229 ? 10.648 -21.25 -18 1 97.94 229 GLN B O 1
ATOM 3471 N N . LEU B 1 230 ? 8.758 -20.578 -17.016 1 98.06 230 LEU B N 1
ATOM 3472 C CA . LEU B 1 230 ? 9.141 -21.141 -15.727 1 98.06 230 LEU B CA 1
ATOM 3473 C C . LEU B 1 230 ? 9.289 -22.656 -15.805 1 98.06 230 LEU B C 1
ATOM 3475 O O . LEU B 1 230 ? 10.297 -23.203 -15.344 1 98.06 230 LEU B O 1
ATOM 3479 N N . ALA B 1 231 ? 8.281 -23.312 -16.406 1 97.88 231 ALA B N 1
ATOM 3480 C CA . ALA B 1 231 ? 8.305 -24.781 -16.531 1 97.88 231 ALA B CA 1
ATOM 3481 C C . ALA B 1 231 ? 9.508 -25.234 -17.344 1 97.88 231 ALA B C 1
ATOM 3483 O O . ALA B 1 231 ? 10.141 -26.25 -17.031 1 97.88 231 ALA B O 1
ATOM 3484 N N . ALA B 1 232 ? 9.836 -24.453 -18.359 1 96.81 232 ALA B N 1
ATOM 3485 C CA . ALA B 1 232 ? 10.977 -24.797 -19.219 1 96.81 232 ALA B CA 1
ATOM 3486 C C . ALA B 1 232 ? 12.281 -24.75 -18.422 1 96.81 232 ALA B C 1
ATOM 3488 O O . ALA B 1 232 ? 13.203 -25.531 -18.703 1 96.81 232 ALA B O 1
ATOM 3489 N N . GLN B 1 233 ? 12.32 -23.875 -17.422 1 95.56 233 GLN B N 1
ATOM 3490 C CA . GLN B 1 233 ? 13.539 -23.688 -16.641 1 95.56 233 GLN B CA 1
ATOM 3491 C C . GLN B 1 233 ? 13.641 -24.703 -15.523 1 95.56 233 GLN B C 1
ATOM 3493 O O . GLN B 1 233 ? 14.742 -25.094 -15.125 1 95.56 233 GLN B O 1
ATOM 3498 N N . LEU B 1 234 ? 12.492 -25.172 -15.023 1 95.94 234 LEU B N 1
ATOM 3499 C CA . LEU B 1 234 ? 12.547 -25.938 -13.789 1 95.94 234 LEU B CA 1
ATOM 3500 C C . LEU B 1 234 ? 12.133 -27.375 -14.023 1 95.94 234 LEU B C 1
ATOM 3502 O O . LEU B 1 234 ? 12.422 -28.25 -13.203 1 95.94 234 LEU B O 1
ATOM 3506 N N . ALA B 1 235 ? 11.305 -27.656 -14.992 1 87.5 235 ALA B N 1
ATOM 3507 C CA . ALA B 1 235 ? 10.797 -29 -15.25 1 87.5 235 ALA B CA 1
ATOM 3508 C C . ALA B 1 235 ? 11.719 -29.766 -16.188 1 87.5 235 ALA B C 1
ATOM 3510 O O . ALA B 1 235 ? 11.617 -30.984 -16.312 1 87.5 235 ALA B O 1
ATOM 3511 N N . GLY B 1 236 ? 12.625 -29.031 -16.922 1 75.75 236 GLY B N 1
ATOM 3512 C CA . GLY B 1 236 ? 13.523 -29.734 -17.844 1 75.75 236 GLY B CA 1
ATOM 3513 C C . GLY B 1 236 ? 14.727 -30.344 -17.141 1 75.75 236 GLY B C 1
ATOM 3514 O O . GLY B 1 236 ? 15.016 -30.016 -15.992 1 75.75 236 GLY B O 1
#

pLDDT: mean 94.6, std 8.94, range [42.5, 98.94]

Organism: Chlorella sorokiniana (NCBI:txid3076)

Foldseek 3Di:
DQQPFFQAEAEEAACFFFDNLLCLVLCVLLVHHSVVSVVLVVQLVVVQVVVQVVPDAHDASLNSSLVSLVVRCVVRDDDPVPVDDRDDSVVSSVSSLVSLLQGATDPQNLVLLVLCLVLNHAYEYEYSHDQVRRVCSNCVNSVRNVSHPYGHYCVQQSGDPLALSSLVSVCVVVVHDQSNYEYEYQDLSNCLSSVVNPHAYEHQPCDPVDDNDPPRPDDHPYYHPGSNVVSVVNSD/DQQPFFQAEAEEAACFFFDNLLCLVLCVLLVHHSVVSVVLVVQLVVVQVVVQVVPDAHDASLNSSLVSLVVRCVVRDDDPPPPDDRDDSVVSSVSSLVSLLQGATDPQNLVLLVLCLVLNHAYEYEYSHDQVRRVCSNCVNSVRNVSHPYYHYCVQQSGDPLALSSLVSVCVVVVHDQSNYEYEYQDLSNCLSSVVNPHAYEHQPCDPVDDNDPPRPDDHPYYHPGSNVVSVVRSD

Nearest PDB structures (foldseek):
  4cf4-assembly1_B  TM=8.835E-01  e=7.620E-16  Paracoccaceae
  2ymq-assembly1_A  TM=8.876E-01  e=1.070E-15  Paracoccaceae
  2yn4-assembly1_A  TM=8.813E-01  e=9.556E-16  Paracoccaceae
  4ce6-assembly1_B  TM=8.842E-01  e=2.233E-15  Paracoccaceae
  4cf5-assembly1_C  TM=8.763E-01  e=1.885E-15  Paracoccaceae

Sequence (472 aa):
MASQRPAALLFDVNGTLFPADVCAAAFRRAGLPGSAVEVWFARILRDGFAAQLAGGPHVTFRQLAEHHLAGLLAEHPVSPRVVGSRPSVQQAVEQVIAAWCTADLYPDAAPALRSLHVAGLKLAVLTNGSADTIARGVLQKAGLEGAFTQLMDIQGAGAWKPAPASYTYASQQLGLPPDRIMMVASHPWDIYGALQAGLQACYVQRDPGDPYPVFLAKQPQLVVGSFEQLAAQLAGMASQRPAALLFDVNGTLFPADVCAAAFRRAGLPGSAVEVWFARILRDGFAAQLAGGPHVTFRQLAEHHLAGLLAEHPVSPRVVGSRPSVQQAVEQVIAAWCTADLYPDAAPALRSLHVAGLKLAVLTNGSADTIARGVLQKAGLEGAFTQLMDIQGAGAWKPAPASYTYASQQLGLPPDRIMMVASHPWDIYGALQAGLQACYVQRDPGDPYPVFLAKQPQLVVGSFEQLAAQLAG

InterPro domains:
  IPR006328 L-2-Haloacid dehalogenase [TIGR01428] (7-209)
  IPR006439 HAD hydrolase, subfamily IA [PR00413] (6-17)
  IPR006439 HAD hydrolase, subfamily IA [PR00413] (116-129)
  IPR006439 HAD hydrolase, subfamily IA [PR00413] (148-164)
  IPR006439 HAD hydrolase, subfamily IA [PR00413] (166-186)
  IPR006439 HAD hydrolase, subfamily IA [PR00413] (193-206)
  IPR006439 HAD hydrolase, subfamily IA [TIGR01493] (93-194)
  IPR023198 Phosphoglycolate phosphatase-like, domain 2 [G3DSA:1.10.150.240] (20-101)
  IPR023214 HAD superfamily [G3DSA:3.40.50.1000] (8-210)
  IPR036412 HAD-like superfamily [SSF56784] (7-234)
  IPR051540 S-2-haloalkanoic acid dehalogenase [PTHR43316] (3-235)

Secondary structure (DSSP, 8-state):
---PPPSEEEE--BTTTB-TTTTHHHHHHTT--TTHHHHHHHHHHHHHHHHHHHT-SPPPHHHHHHHHHHHHHHHSPPPTTS-S-PPPHHHHHHHHHHHHHTPPPPTTHHHHHHHHHHTT-EEEEEESS-IIIIIHHHHHHTT-GGGEEEEEEHHHHTS-TTSHHHHHHHHHHHTS-GGGEEEEES-HHHHHHHHHTT-EEEEE---TT-PPPTTSSS--SEEESSHHHHHHHHT-/--PPPPSEEEE--BTTTB-GGGGHHHHHHTT--TTHHHHHHHHHHHHHHHHHHHT-SPPPHHHHHHHHHHHHHHHSPPPTTS-S-PPPHHHHHHHHHHHHHTPPPPTTHHHHHHHHHHTT-EEEEEESS-IIIIIHHHHHHTT-GGGEEEEEEHHHHTS-TTSHHHHHHHHHHHTS-GGGEEEEES-HHHHHHHHHTT-EEEEE---TT-PPPTTSS---SEEESSHHHHHHHHT-